Protein AF-A0A517YNE2-F1 (afdb_monomer)

Nearest PDB structures (foldseek):
  7dgu-assembly1_A  TM=7.350E-01  e=4.597E+00  Escherichia coli 'BL21-Gold(DE3)pLysS AG'
  6w2v-assembly2_B  TM=3.239E-01  e=9.258E+00  synthetic construct

Foldseek 3Di:
DDDDDDDDDDDDDDDDDDDDDDDDDDDDDDDDDDDDDDDDDDDPPPPPPPPDPPPLVQLVLLQVLCCLQQVAGDDPCSVVSSVCVVVVNDPLLSSLPNLQDPSSCVVQVVDLLSSLQSLLCSQQVARDDPVSSVVLSVVCVVVVNRSSVSSSVSNVVNVVVQDPDLLSVLLSLLVSLLSLLVVLLVLLCVQQPQFPLSVQLNVLSVQLNVLSVVLNVLSPDPDHDLVVNVVSLVSNVVSLVSNVVSCVVVDDRRVVSVSSSVVSVVSSVVSVVSSPPPPPDPPPDDDPDDDPDDPPVCLVVLLVVLLVLLVLLLVLLVNLLSVLVPDPDCDLLSVVLSRLSRNLSVLSVVLNVCSVVVHALVVNLVSLVVSLVSLVVSVVSCVVVVHDPSNVVSSVSNNVSSVVSLCSSCVSNVPHSPDDPPDDDPPDDPPPPPPPPDQPVVLLSLLSQLLVLLVVQLVLLVVCVVPDVCSSVLNSLSSNLSNLSVVCSVCSVVVVNQVSPPVSLVVNVVSLVVSQVSVVCVCVVVVDDPGRDSVSSVVSSVVSNVVSVPPPVNDPPVPDPPCDPLNVLLVQLVVLLVQLVVLLVPLPVDPLSVQLVVLSVVLNVLSVVLVVVVVVPVDDLVVNLVSLVVNLVSLVSNLVSLVVQCVVCVVVVPPSSNVSSVSNVVSSVSNNVSSVVSNVVSVD

pLDDT: mean 80.91, std 18.38, range [28.0, 98.12]

Organism: NCBI:txid2528021

Secondary structure (DSSP, 8-state):
-----------------PPPP------------------PPPP-------------HHHHHHHHHHHHHHSS---THHHHHHHHHHTT--HHHHHHHHHTSHHHHHHTTT-HHHHHHHHHHHHHSSPPPHHHHHHHHHHHHHTTT-HHHHHHHHHHHHHHHSPSSHHHHHHHHHHHHHHHHHHHHHHHHHHHTTSHHHHHHHHHHHHHHHHHHHHHHHHTSTT--HHHHHHHHHHHHHHHHHHHHHHTSSTTS-HHHHHHHHHHHHHHHHHHHHHS-S------S-PPPPPTT---THHHHHHHHHHHHHHHHHHHHHHHHHHHHT-S---HHHHHHHHHHHHHHHHHHHHHHHHHTT--HHHHHHHHHHHHHHHHHHHHHHHHT---HHHHHHHHHHHHHHHHHHHHHHHHH---TT-------TT-------------HHHHHHHHHHHHHHHHHHHHHGGGTTT-TTHHHHHHHHHHHHHHHHHHHHHHHHT-HHHHHHHHHHHHHHHHHHHHHHHHHHHHHTT-SSPPPSHHHHHHHHHHHHHHHHSTT---TTS-SS--HHHHHHHHHHHHHHHHHHHTTT-TT-HHHHHHHHHHHHHHHHHHHHHHHTT-TTS-HHHHHHHHHHHHHHHHHHHHHHHHHHHHHHHTT-HHHHHHHHHHHHHHHHHHHHHHHHHHHTT-

Radius of gyration: 35.56 Å; Cα contacts (8 Å, |Δi|>4): 589; chains: 1; bounding box: 106×74×102 Å

Structure (mmCIF, N/CA/C/O backbone):
data_AF-A0A517YNE2-F1
#
_entry.id   AF-A0A517YNE2-F1
#
loop_
_atom_site.group_PDB
_atom_site.id
_atom_site.type_symbol
_atom_site.label_atom_id
_atom_site.label_alt_id
_atom_site.label_comp_id
_atom_site.label_asym_id
_atom_site.label_entity_id
_atom_site.label_seq_id
_atom_site.pdbx_PDB_ins_code
_atom_site.Cartn_x
_atom_site.Cartn_y
_atom_site.Cartn_z
_atom_site.occupancy
_atom_site.B_iso_or_equiv
_atom_site.auth_seq_id
_atom_site.auth_comp_id
_atom_site.auth_asym_id
_atom_site.auth_atom_id
_atom_site.pdbx_PDB_model_num
ATOM 1 N N . MET A 1 1 ? 57.222 -16.021 35.628 1.00 35.34 1 MET A N 1
ATOM 2 C CA . MET A 1 1 ? 58.269 -16.401 34.643 1.00 35.34 1 MET A CA 1
ATOM 3 C C . MET A 1 1 ? 57.894 -15.833 33.264 1.00 35.34 1 MET A C 1
ATOM 5 O O . MET A 1 1 ? 56.742 -15.468 33.110 1.00 35.34 1 MET A O 1
ATOM 9 N N . ARG A 1 2 ? 58.872 -15.715 32.341 1.00 34.34 2 ARG A N 1
ATOM 10 C CA . ARG A 1 2 ? 58.840 -15.553 30.848 1.00 34.34 2 ARG A CA 1
ATOM 11 C C . ARG A 1 2 ? 57.451 -15.396 30.155 1.00 34.34 2 ARG A C 1
ATOM 13 O O . ARG A 1 2 ? 56.579 -16.210 30.411 1.00 34.34 2 ARG A O 1
ATOM 20 N N . ARG A 1 3 ? 57.184 -14.332 29.358 1.00 37.38 3 ARG A N 1
ATOM 21 C CA . ARG A 1 3 ? 57.502 -14.104 27.898 1.00 37.38 3 ARG A CA 1
ATOM 22 C C . ARG A 1 3 ? 56.876 -15.178 26.972 1.00 37.38 3 ARG A C 1
ATOM 24 O O . ARG A 1 3 ? 56.985 -16.341 27.324 1.00 37.38 3 ARG A O 1
ATOM 31 N N . ILE A 1 4 ? 56.241 -14.915 25.813 1.00 40.50 4 ILE A N 1
ATOM 32 C CA . ILE A 1 4 ? 56.491 -14.025 24.628 1.00 40.50 4 ILE A CA 1
ATOM 33 C C . ILE A 1 4 ? 55.121 -13.495 24.081 1.00 40.50 4 ILE A C 1
ATOM 35 O O . ILE A 1 4 ? 54.130 -14.164 24.343 1.00 40.50 4 ILE A O 1
ATOM 39 N N . ALA A 1 5 ? 54.880 -12.366 23.374 1.00 40.25 5 ALA A N 1
ATOM 40 C CA . ALA A 1 5 ? 55.656 -11.267 22.736 1.00 40.25 5 ALA A CA 1
ATOM 41 C C . ALA A 1 5 ? 55.828 -11.244 21.174 1.00 40.25 5 ALA A C 1
ATOM 43 O O . ALA A 1 5 ? 56.939 -11.414 20.681 1.00 40.25 5 ALA A O 1
ATOM 44 N N . MET A 1 6 ? 54.761 -10.926 20.409 1.00 32.38 6 MET A N 1
ATOM 45 C CA . MET A 1 6 ? 54.747 -10.489 18.979 1.00 32.38 6 MET A CA 1
ATOM 46 C C . MET A 1 6 ? 53.503 -9.579 18.775 1.00 32.38 6 MET A C 1
ATOM 48 O O . MET A 1 6 ? 52.461 -9.934 19.315 1.00 32.38 6 MET A O 1
ATOM 52 N N . VAL A 1 7 ? 53.455 -8.382 18.165 1.00 31.98 7 VAL A N 1
ATOM 53 C CA . VAL A 1 7 ? 54.289 -7.576 17.233 1.00 31.98 7 VAL A CA 1
ATOM 54 C C . VAL A 1 7 ? 54.038 -7.811 15.733 1.00 31.98 7 VAL A C 1
ATOM 56 O O . VAL A 1 7 ? 54.670 -8.660 15.116 1.00 31.98 7 VAL A O 1
ATOM 59 N N . VAL A 1 8 ? 53.209 -6.936 15.146 1.00 28.00 8 VAL A N 1
ATOM 60 C CA . VAL A 1 8 ? 53.281 -6.471 13.746 1.00 28.00 8 VAL A CA 1
ATOM 61 C C . VAL A 1 8 ? 53.057 -4.955 13.764 1.00 28.00 8 VAL A C 1
ATOM 63 O O . VAL A 1 8 ? 52.159 -4.478 14.454 1.00 28.00 8 VAL A O 1
ATOM 66 N N . ALA A 1 9 ? 53.866 -4.199 13.022 1.00 30.25 9 ALA A N 1
ATOM 67 C CA . ALA A 1 9 ? 53.697 -2.762 12.815 1.00 30.25 9 ALA A CA 1
ATOM 68 C C . ALA A 1 9 ? 53.956 -2.436 11.339 1.00 30.25 9 ALA A C 1
ATOM 70 O O . ALA A 1 9 ? 54.858 -3.015 10.735 1.00 30.25 9 ALA A O 1
ATOM 71 N N . VAL A 1 10 ? 53.180 -1.513 10.767 1.00 30.88 10 VAL A N 1
ATOM 72 C CA . VAL A 1 10 ? 53.334 -1.059 9.377 1.00 30.88 10 VAL A CA 1
ATOM 73 C C . VAL A 1 10 ? 53.553 0.449 9.379 1.00 30.88 10 VAL A C 1
ATOM 75 O O . VAL A 1 10 ? 52.745 1.204 9.913 1.00 30.88 10 VAL A O 1
ATOM 78 N N . LEU A 1 11 ? 54.672 0.874 8.796 1.00 30.03 11 LEU A N 1
ATOM 79 C CA . LEU A 1 11 ? 55.017 2.276 8.582 1.00 30.03 11 LEU A CA 1
ATOM 80 C C . LEU A 1 11 ? 54.317 2.806 7.327 1.00 30.03 11 LEU A C 1
ATOM 82 O O . LEU A 1 11 ? 54.321 2.141 6.294 1.00 30.03 11 LEU A O 1
ATOM 86 N N . PHE A 1 12 ? 53.827 4.043 7.389 1.00 33.03 12 PHE A N 1
ATOM 87 C CA . PHE A 1 12 ? 53.581 4.867 6.206 1.00 33.03 12 PHE A CA 1
ATOM 88 C C . PHE A 1 12 ? 54.327 6.192 6.358 1.00 33.03 12 PHE A C 1
ATOM 90 O O . PHE A 1 12 ? 54.266 6.831 7.407 1.00 33.03 12 PHE A O 1
ATOM 97 N N . PHE A 1 13 ? 55.064 6.576 5.316 1.00 33.16 13 PHE A N 1
ATOM 98 C CA . PHE A 1 13 ? 55.985 7.711 5.328 1.00 33.16 13 PHE A CA 1
ATOM 99 C C . PHE A 1 13 ? 55.907 8.430 3.973 1.00 33.16 13 PHE A C 1
ATOM 101 O O . PHE A 1 13 ? 56.442 7.944 2.983 1.00 33.16 13 PHE A O 1
ATOM 108 N N . PHE A 1 14 ? 55.226 9.574 3.927 1.00 33.25 14 PHE A N 1
ATOM 109 C CA . PHE A 1 14 ? 55.247 10.543 2.821 1.00 33.25 14 PHE A CA 1
ATOM 110 C C . PHE A 1 14 ? 55.073 11.930 3.464 1.00 33.25 14 PHE A C 1
ATOM 112 O O . PHE A 1 14 ? 54.013 12.239 3.993 1.00 33.25 14 PHE A O 1
ATOM 119 N N . VAL A 1 15 ? 56.162 12.655 3.736 1.00 39.19 15 VAL A N 1
ATOM 120 C CA . VAL A 1 15 ? 56.865 13.550 2.791 1.00 39.19 15 VAL A CA 1
ATOM 121 C C . VAL A 1 15 ? 55.967 14.716 2.366 1.00 39.19 15 VAL A C 1
ATOM 123 O O . VAL A 1 15 ? 55.089 14.569 1.522 1.00 39.19 15 VAL A O 1
ATOM 126 N N . ALA A 1 16 ? 56.219 15.886 2.958 1.00 40.97 16 ALA A N 1
ATOM 127 C CA . ALA A 1 16 ? 55.577 17.144 2.590 1.00 40.97 16 ALA A CA 1
ATOM 128 C C . ALA A 1 16 ? 56.300 17.806 1.402 1.00 40.97 16 ALA A C 1
ATOM 130 O O . ALA A 1 16 ? 57.530 17.813 1.351 1.00 40.97 16 ALA A O 1
ATOM 131 N N . GLY A 1 17 ? 55.536 18.391 0.476 1.00 38.38 17 GLY A N 1
ATOM 132 C CA . GLY A 1 17 ? 56.042 19.185 -0.648 1.00 38.38 17 GLY A CA 1
ATOM 133 C C . GLY A 1 17 ? 55.703 20.669 -0.489 1.00 38.38 17 GLY A C 1
ATOM 134 O O . GLY A 1 17 ? 54.594 21.011 -0.083 1.00 38.38 17 GLY A O 1
ATOM 135 N N . ALA A 1 18 ? 56.658 21.549 -0.795 1.00 43.53 18 ALA A N 1
ATOM 136 C CA . ALA A 1 18 ? 56.496 23.002 -0.706 1.00 43.53 18 ALA A CA 1
ATOM 137 C C . ALA A 1 18 ? 55.755 23.592 -1.932 1.00 43.53 18 ALA A C 1
ATOM 139 O O . ALA A 1 18 ? 55.806 23.001 -3.014 1.00 43.53 18 ALA A O 1
ATOM 140 N N . PRO A 1 19 ? 55.091 24.759 -1.806 1.00 46.56 19 PRO A N 1
ATOM 141 C CA . PRO A 1 19 ? 54.409 25.406 -2.926 1.00 46.56 19 PRO A CA 1
ATOM 142 C C . PRO A 1 19 ? 55.398 25.994 -3.947 1.00 46.56 19 PRO A C 1
ATOM 144 O O . PRO A 1 19 ? 56.347 26.689 -3.586 1.00 46.56 19 PRO A O 1
ATOM 147 N N . LEU A 1 20 ? 55.135 25.759 -5.235 1.00 44.94 20 LEU A N 1
ATOM 148 C CA . LEU A 1 20 ? 55.876 26.360 -6.346 1.00 44.94 20 LEU A CA 1
ATOM 149 C C . LEU A 1 20 ? 55.349 27.765 -6.669 1.00 44.94 20 LEU A C 1
ATOM 151 O O . LEU A 1 20 ? 54.163 27.948 -6.937 1.00 44.94 20 LEU A O 1
ATOM 155 N N . VAL A 1 21 ? 56.254 28.743 -6.708 1.00 47.00 21 VAL A N 1
ATOM 156 C CA . VAL A 1 21 ? 55.994 30.092 -7.232 1.00 47.00 21 VAL A CA 1
ATOM 157 C C . VAL A 1 21 ? 56.344 30.118 -8.720 1.00 47.00 21 VAL A C 1
ATOM 159 O O . VAL A 1 21 ? 57.445 29.722 -9.096 1.00 47.00 21 VAL A O 1
ATOM 162 N N . VAL A 1 22 ? 55.435 30.618 -9.563 1.00 48.53 22 VAL A N 1
ATOM 163 C CA . VAL A 1 22 ? 55.665 30.805 -11.007 1.00 48.53 22 VAL A CA 1
ATOM 164 C C . VAL A 1 22 ? 55.610 32.303 -11.348 1.00 48.53 22 VAL A C 1
ATOM 166 O O . VAL A 1 22 ? 54.608 32.949 -11.036 1.00 48.53 22 VAL A O 1
ATOM 169 N N . PRO A 1 23 ? 56.658 32.884 -11.963 1.00 51.66 23 PRO A N 1
ATOM 170 C CA . PRO A 1 23 ? 56.709 34.309 -12.279 1.00 51.66 23 PRO A CA 1
ATOM 171 C C . PRO A 1 23 ? 56.292 34.638 -13.727 1.00 51.66 23 PRO A C 1
ATOM 173 O O . PRO A 1 23 ? 56.668 33.937 -14.656 1.00 51.66 23 PRO A O 1
ATOM 176 N N . HIS A 1 24 ? 55.652 35.804 -13.890 1.00 38.00 24 HIS A N 1
ATOM 177 C CA . HIS A 1 24 ? 55.599 36.642 -15.107 1.00 38.00 24 HIS A CA 1
ATOM 178 C C . HIS A 1 24 ? 54.927 36.095 -16.387 1.00 38.00 24 HIS A C 1
ATOM 180 O O . HIS A 1 24 ? 55.340 35.099 -16.971 1.00 38.00 24 HIS A O 1
ATOM 186 N N . SER A 1 25 ? 54.055 36.924 -16.975 1.00 40.56 25 SER A N 1
ATOM 187 C CA . SER A 1 25 ? 54.267 37.445 -18.340 1.00 40.56 25 SER A CA 1
ATOM 188 C C . SER A 1 25 ? 53.328 38.618 -18.652 1.00 40.56 25 SER A C 1
ATOM 190 O O . SER A 1 25 ? 52.314 38.807 -17.984 1.00 40.56 25 SER A O 1
ATOM 192 N N . GLN A 1 26 ? 53.717 39.455 -19.614 1.00 41.31 26 GLN A N 1
ATOM 193 C CA . GLN A 1 26 ? 53.077 40.741 -19.923 1.00 41.31 26 GLN A CA 1
ATOM 194 C C . GLN A 1 26 ? 51.946 40.609 -20.954 1.00 41.31 26 GLN A C 1
ATOM 196 O O . GLN A 1 26 ? 51.961 39.719 -21.802 1.00 41.31 26 GLN A O 1
ATOM 201 N N . ALA A 1 27 ? 51.000 41.551 -20.928 1.00 45.75 27 ALA A N 1
ATOM 202 C CA . ALA A 1 27 ? 50.032 41.722 -22.006 1.00 45.75 27 ALA A CA 1
ATOM 203 C C . ALA A 1 27 ? 50.657 42.494 -23.182 1.00 45.75 27 ALA A C 1
ATOM 205 O O . ALA A 1 27 ? 51.251 43.553 -22.984 1.00 45.75 27 ALA A O 1
ATOM 206 N N . LEU A 1 28 ? 50.451 42.005 -24.407 1.00 38.91 28 LEU A N 1
ATOM 207 C CA . LEU A 1 28 ? 50.673 42.759 -25.641 1.00 38.91 28 LEU A CA 1
ATOM 208 C C . LEU A 1 28 ? 49.422 42.651 -26.514 1.00 38.91 28 LEU A C 1
ATOM 210 O O . LEU A 1 28 ? 49.003 41.554 -26.878 1.00 38.91 28 LEU A O 1
ATOM 214 N N . ALA A 1 29 ? 48.828 43.794 -26.850 1.00 47.16 29 ALA A N 1
ATOM 215 C CA . ALA A 1 29 ? 47.735 43.853 -27.808 1.00 47.16 29 ALA A CA 1
ATOM 216 C C . ALA A 1 29 ? 48.294 43.748 -29.234 1.00 47.16 29 ALA A C 1
ATOM 218 O O . ALA A 1 29 ? 49.189 44.508 -29.603 1.00 47.16 29 ALA A O 1
ATOM 219 N N . GLN A 1 30 ? 47.740 42.848 -30.049 1.00 46.06 30 GLN A N 1
ATOM 220 C CA . GLN A 1 30 ? 47.966 42.844 -31.494 1.00 46.06 30 GLN A CA 1
ATOM 221 C C . GLN A 1 30 ? 46.693 43.273 -32.220 1.00 46.06 30 GLN A C 1
ATOM 223 O O . GLN A 1 30 ? 45.624 42.697 -32.032 1.00 46.06 30 GLN A O 1
ATOM 228 N N . VAL A 1 31 ? 46.829 44.299 -33.058 1.00 51.31 31 VAL A N 1
ATOM 229 C CA . VAL A 1 31 ? 45.791 44.731 -33.996 1.00 51.31 31 VAL A CA 1
ATOM 230 C C . VAL A 1 31 ? 45.858 43.826 -35.222 1.00 51.31 31 VAL A C 1
ATOM 232 O O . VAL A 1 31 ? 46.915 43.708 -35.840 1.00 51.31 31 VAL A O 1
ATOM 235 N N . VAL A 1 32 ? 44.731 43.222 -35.596 1.00 43.72 32 VAL A N 1
ATOM 236 C CA . VAL A 1 32 ? 44.591 42.441 -36.833 1.00 43.72 32 VAL A CA 1
ATOM 237 C C . VAL A 1 32 ? 43.606 43.174 -37.753 1.00 43.72 32 VAL A C 1
ATOM 239 O O . VAL A 1 32 ? 42.504 43.495 -37.304 1.00 43.72 32 VAL A O 1
ATOM 242 N N . PRO A 1 33 ? 43.972 43.489 -39.010 1.00 53.38 33 PRO A N 1
ATOM 243 C CA . PRO A 1 33 ? 43.089 44.197 -39.932 1.00 53.38 33 PRO A CA 1
ATOM 244 C C . PRO A 1 33 ? 41.973 43.288 -40.463 1.00 53.38 33 PRO A C 1
ATOM 246 O O . PRO A 1 33 ? 42.149 42.078 -40.609 1.00 53.38 33 PRO A O 1
ATOM 249 N N . ALA A 1 34 ? 40.831 43.885 -40.807 1.00 48.50 34 ALA A N 1
ATOM 250 C CA . ALA A 1 34 ? 39.725 43.166 -41.428 1.00 48.50 34 ALA A CA 1
ATOM 251 C C . ALA A 1 34 ? 40.104 42.672 -42.837 1.00 48.50 34 ALA A C 1
ATOM 253 O O . ALA A 1 34 ? 40.525 43.461 -43.683 1.00 48.50 34 ALA A O 1
ATOM 254 N N . PHE A 1 35 ? 39.901 41.379 -43.097 1.00 43.62 35 PHE A N 1
ATOM 255 C CA . PHE A 1 35 ? 40.002 40.781 -44.429 1.00 43.62 35 PHE A CA 1
ATOM 256 C C . PHE A 1 35 ? 38.613 40.392 -44.944 1.00 43.62 35 PHE A C 1
ATOM 258 O O . PHE A 1 35 ? 37.780 39.888 -44.190 1.00 43.62 35 PHE A O 1
ATOM 265 N N . ASN A 1 36 ? 38.361 40.641 -46.231 1.00 44.88 36 ASN A N 1
ATOM 266 C CA . ASN A 1 36 ? 37.061 40.387 -46.852 1.00 44.88 36 ASN A CA 1
ATOM 267 C C . ASN A 1 36 ? 36.748 38.888 -46.950 1.00 44.88 36 ASN A C 1
ATOM 269 O O . ASN A 1 36 ? 37.615 38.074 -47.264 1.00 44.88 36 ASN A O 1
ATOM 273 N N . ALA A 1 37 ? 35.480 38.539 -46.736 1.00 41.72 37 ALA A N 1
ATOM 274 C CA . ALA A 1 37 ? 35.010 37.166 -46.838 1.00 41.72 37 ALA A CA 1
ATOM 275 C C . ALA A 1 37 ? 34.877 36.714 -48.302 1.00 41.72 37 ALA A C 1
ATOM 277 O O . ALA A 1 37 ? 34.204 37.357 -49.107 1.00 41.72 37 ALA A O 1
ATOM 278 N N . GLN A 1 38 ? 35.441 35.547 -48.614 1.00 52.72 38 GLN A N 1
ATOM 279 C CA . GLN A 1 38 ? 35.074 34.741 -49.779 1.00 52.72 38 GLN A CA 1
ATOM 280 C C . GLN A 1 38 ? 34.504 33.407 -49.269 1.00 52.72 38 GLN A C 1
ATOM 282 O O . GLN A 1 38 ? 35.110 32.801 -48.382 1.00 52.72 38 GLN A O 1
ATOM 287 N N . PRO A 1 39 ? 33.353 32.931 -49.781 1.00 52.28 39 PRO A N 1
ATOM 288 C CA . PRO A 1 39 ? 32.740 31.694 -49.310 1.00 52.28 39 PRO A CA 1
ATOM 289 C C . PRO A 1 39 ? 33.492 30.475 -49.860 1.00 52.28 39 PRO A C 1
ATOM 291 O O . PRO A 1 39 ? 33.166 29.948 -50.923 1.00 52.28 39 PRO A O 1
ATOM 294 N N . LEU A 1 40 ? 34.506 30.012 -49.126 1.00 42.66 40 LEU A N 1
ATOM 295 C CA . LEU A 1 40 ? 35.099 28.697 -49.363 1.00 42.66 40 LEU A CA 1
ATOM 296 C C . LEU A 1 40 ? 34.078 27.606 -49.016 1.00 42.66 40 LEU A C 1
ATOM 298 O O . LEU A 1 40 ? 33.408 27.673 -47.983 1.00 42.66 40 LEU A O 1
ATOM 302 N N . ALA A 1 41 ? 33.964 26.597 -49.882 1.00 53.28 41 ALA A N 1
ATOM 303 C CA . ALA A 1 41 ? 33.077 25.462 -49.658 1.00 53.28 41 ALA A CA 1
ATOM 304 C C . ALA A 1 41 ? 33.466 24.735 -48.361 1.00 53.28 41 ALA A C 1
ATOM 306 O O . ALA A 1 41 ? 34.629 24.380 -48.166 1.00 53.28 41 ALA A O 1
ATOM 307 N N . GLN A 1 42 ? 32.493 24.519 -47.472 1.00 48.22 42 GLN A N 1
ATOM 308 C CA . GLN A 1 42 ? 32.746 23.848 -46.200 1.00 48.22 42 GLN A CA 1
ATOM 309 C C . GLN A 1 42 ? 33.142 22.384 -46.456 1.00 48.22 42 GLN A C 1
ATOM 311 O O . GLN A 1 42 ? 32.384 21.668 -47.116 1.00 48.22 42 GLN A O 1
ATOM 316 N N . PRO A 1 43 ? 34.288 21.903 -45.938 1.00 49.56 43 PRO A N 1
ATOM 317 C CA . PRO A 1 43 ? 34.585 20.480 -45.970 1.00 49.56 43 PRO A CA 1
ATOM 318 C C . PRO A 1 43 ? 33.551 19.742 -45.115 1.00 49.56 43 PRO A C 1
ATOM 320 O O . PRO A 1 43 ? 33.244 20.152 -43.993 1.00 49.56 43 PRO A O 1
ATOM 323 N N . VAL A 1 44 ? 33.008 18.644 -45.642 1.00 45.38 44 VAL A N 1
ATOM 324 C CA . VAL A 1 44 ? 32.039 17.814 -44.917 1.00 45.38 44 VAL A CA 1
ATOM 325 C C . VAL A 1 44 ? 32.776 17.062 -43.811 1.00 45.38 44 VAL A C 1
ATOM 327 O O . VAL A 1 44 ? 33.282 15.958 -44.013 1.00 45.38 44 VAL A O 1
ATOM 330 N N . TYR A 1 45 ? 32.846 17.672 -42.628 1.00 45.56 45 TYR A N 1
ATOM 331 C CA . TYR A 1 45 ? 33.298 17.007 -41.414 1.00 45.56 45 TYR A CA 1
ATOM 332 C C . TYR A 1 45 ? 32.313 15.889 -41.070 1.00 45.56 45 TYR A C 1
ATOM 334 O O . TYR A 1 45 ? 31.271 16.126 -40.455 1.00 45.56 45 TYR A O 1
ATOM 342 N N . ALA A 1 46 ? 32.644 14.662 -41.475 1.00 42.72 46 ALA A N 1
ATOM 343 C CA . ALA A 1 46 ? 31.957 13.466 -41.015 1.00 42.72 46 ALA A CA 1
ATOM 344 C C . ALA A 1 46 ? 32.051 13.425 -39.484 1.00 42.72 46 ALA A C 1
ATOM 346 O O . ALA A 1 46 ? 33.124 13.185 -38.927 1.00 42.72 46 ALA A O 1
ATOM 347 N N . GLN A 1 47 ? 30.942 13.727 -38.803 1.00 45.50 47 GLN A N 1
ATOM 348 C CA . GLN A 1 47 ? 30.919 13.718 -37.345 1.00 45.50 47 GLN A CA 1
ATOM 349 C C . GLN A 1 47 ? 31.250 12.299 -36.868 1.00 45.50 47 GLN A C 1
ATOM 351 O O . GLN A 1 47 ? 30.630 11.348 -37.357 1.00 45.50 47 GLN A O 1
ATOM 356 N N . PRO A 1 48 ? 32.211 12.123 -35.941 1.00 48.72 48 PRO A N 1
ATOM 357 C CA . PRO A 1 48 ? 32.487 10.809 -35.390 1.00 48.72 48 PRO A CA 1
ATOM 358 C C . PRO A 1 48 ? 31.203 10.300 -34.742 1.00 48.72 48 PRO A C 1
ATOM 360 O O . PRO A 1 48 ? 30.620 10.978 -33.892 1.00 48.72 48 PRO A O 1
ATOM 363 N N . ILE A 1 49 ? 30.747 9.121 -35.167 1.00 42.31 49 ILE A N 1
ATOM 364 C CA . ILE A 1 49 ? 29.561 8.484 -34.600 1.00 42.31 49 ILE A CA 1
ATOM 365 C C . ILE A 1 49 ? 29.904 8.147 -33.151 1.00 42.31 49 ILE A C 1
ATOM 367 O O . ILE A 1 49 ? 30.559 7.143 -32.877 1.00 42.31 49 ILE A O 1
ATOM 371 N N . LEU A 1 50 ? 29.497 9.023 -32.229 1.00 44.38 50 LEU A N 1
ATOM 372 C CA . LEU A 1 50 ? 29.635 8.798 -30.799 1.00 44.38 50 LEU A CA 1
ATOM 373 C C . LEU A 1 50 ? 28.852 7.530 -30.473 1.00 44.38 50 LEU A C 1
ATOM 375 O O . LEU A 1 50 ? 27.618 7.530 -30.501 1.00 44.38 50 LEU A O 1
ATOM 379 N N . ALA A 1 51 ? 29.585 6.444 -30.229 1.00 43.66 51 ALA A N 1
ATOM 380 C CA . ALA A 1 51 ? 29.004 5.161 -29.887 1.00 43.66 51 ALA A CA 1
ATOM 381 C C . ALA A 1 51 ? 28.057 5.370 -28.704 1.00 43.66 51 ALA A C 1
ATOM 383 O O . ALA A 1 51 ? 28.464 5.886 -27.659 1.00 43.66 51 ALA A O 1
ATOM 384 N N . GLN A 1 52 ? 26.784 5.011 -28.889 1.00 43.38 52 GLN A N 1
ATOM 385 C CA . GLN A 1 52 ? 25.810 5.077 -27.806 1.00 43.38 52 GLN A CA 1
ATOM 386 C C . GLN A 1 52 ? 26.375 4.278 -26.625 1.00 43.38 52 GLN A C 1
ATOM 388 O O . GLN A 1 52 ? 26.883 3.177 -26.860 1.00 43.38 52 GLN A O 1
ATOM 393 N N . PRO A 1 53 ? 26.323 4.799 -25.383 1.00 48.44 53 PRO A N 1
ATOM 394 C CA . PRO A 1 53 ? 26.856 4.083 -24.234 1.00 48.44 53 PRO A CA 1
ATOM 395 C C . PRO A 1 53 ? 26.138 2.738 -24.147 1.00 48.44 53 PRO A C 1
ATOM 397 O O . PRO A 1 53 ? 24.933 2.691 -23.889 1.00 48.44 53 PRO A O 1
ATOM 400 N N . GLN A 1 54 ? 26.863 1.655 -24.444 1.00 49.22 54 GLN A N 1
ATOM 401 C CA . GLN A 1 54 ? 26.278 0.322 -24.505 1.00 49.22 54 GLN A CA 1
ATOM 402 C C . GLN A 1 54 ? 25.655 0.027 -23.143 1.00 49.22 54 GLN A C 1
ATOM 404 O O . GLN A 1 54 ? 26.354 0.025 -22.127 1.00 49.22 54 GLN A O 1
ATOM 409 N N . ARG A 1 55 ? 24.331 -0.183 -23.117 1.00 59.66 55 ARG A N 1
ATOM 410 C CA . ARG A 1 55 ? 23.630 -0.597 -21.900 1.00 59.66 55 ARG A CA 1
ATOM 411 C C . ARG A 1 55 ? 24.204 -1.948 -21.498 1.00 59.66 55 ARG A C 1
ATOM 413 O O . ARG A 1 55 ? 23.921 -2.957 -22.135 1.00 59.66 55 ARG A O 1
ATOM 420 N N . ASN A 1 56 ? 25.056 -1.923 -20.484 1.00 84.69 56 ASN A N 1
ATOM 421 C CA . ASN A 1 56 ? 25.736 -3.090 -19.962 1.00 84.69 56 ASN A CA 1
ATOM 422 C C . ASN A 1 56 ? 24.679 -4.017 -19.347 1.00 84.69 56 ASN A C 1
ATOM 424 O O . ASN A 1 56 ? 24.136 -3.697 -18.288 1.00 84.69 56 ASN A O 1
ATOM 428 N N . ALA A 1 57 ? 24.326 -5.098 -20.042 1.00 77.88 57 ALA A N 1
ATOM 429 C CA . ALA A 1 57 ? 23.164 -5.923 -19.707 1.00 77.88 57 ALA A CA 1
ATOM 430 C C . ALA A 1 57 ? 23.304 -6.530 -18.304 1.00 77.88 57 ALA A C 1
ATOM 432 O O . ALA A 1 57 ? 22.363 -6.516 -17.516 1.00 77.88 57 ALA A O 1
ATOM 433 N N . GLU A 1 58 ? 24.525 -6.936 -17.967 1.00 86.69 58 GLU A N 1
ATOM 434 C CA . GLU A 1 58 ? 24.965 -7.419 -16.663 1.00 86.69 58 GLU A CA 1
ATOM 435 C C . GLU A 1 58 ? 24.724 -6.382 -15.552 1.00 86.69 58 GLU A C 1
ATOM 437 O O . GLU A 1 58 ? 24.319 -6.738 -14.448 1.00 86.69 58 GLU A O 1
ATOM 442 N N . ALA A 1 59 ? 24.906 -5.084 -15.832 1.00 89.44 59 ALA A N 1
ATOM 443 C CA . ALA A 1 59 ? 24.634 -4.032 -14.851 1.00 89.44 59 ALA A CA 1
ATOM 444 C C . ALA A 1 59 ? 23.131 -3.843 -14.616 1.00 89.44 59 ALA A C 1
ATOM 446 O O . ALA A 1 59 ? 22.711 -3.719 -13.469 1.00 89.44 59 ALA A O 1
ATOM 447 N N . GLU A 1 60 ? 22.311 -3.836 -15.672 1.00 80.38 60 GLU A N 1
ATOM 448 C CA . GLU A 1 60 ? 20.853 -3.730 -15.508 1.00 80.38 60 GLU A CA 1
ATOM 449 C C . GLU A 1 60 ? 20.269 -4.974 -14.818 1.00 80.38 60 GLU A C 1
ATOM 451 O O . GLU A 1 60 ? 19.367 -4.848 -13.989 1.00 80.38 60 GLU A O 1
ATOM 456 N N . GLN A 1 61 ? 20.835 -6.156 -15.088 1.00 86.31 61 GLN A N 1
ATOM 457 C CA . GLN A 1 61 ? 20.490 -7.415 -14.428 1.00 86.31 61 GLN A CA 1
ATOM 458 C C . GLN A 1 61 ? 20.808 -7.377 -12.923 1.00 86.31 61 GLN A C 1
ATOM 460 O O . GLN A 1 61 ? 19.935 -7.673 -12.106 1.00 86.31 61 GLN A O 1
ATOM 465 N N . VAL A 1 62 ? 22.014 -6.934 -12.540 1.00 91.31 62 VAL A N 1
ATOM 466 C CA . VAL A 1 62 ? 22.399 -6.767 -11.126 1.00 91.31 62 VAL A CA 1
ATOM 467 C C . VAL A 1 62 ? 21.525 -5.724 -10.425 1.00 91.31 62 VAL A C 1
ATOM 469 O O . VAL A 1 62 ? 21.068 -5.972 -9.310 1.00 91.31 62 VAL A O 1
ATOM 472 N N . ARG A 1 63 ? 21.219 -4.589 -11.070 1.00 87.50 63 ARG A N 1
ATOM 473 C CA . ARG A 1 63 ? 20.264 -3.605 -10.523 1.00 87.50 63 ARG A CA 1
ATOM 474 C C . ARG A 1 63 ? 18.871 -4.200 -10.318 1.00 87.50 63 ARG A C 1
ATOM 476 O O . ARG A 1 63 ? 18.227 -3.882 -9.325 1.00 87.50 63 ARG A O 1
ATOM 483 N N . GLY A 1 64 ? 18.422 -5.076 -11.221 1.00 78.44 64 GLY A N 1
ATOM 484 C CA . GLY A 1 64 ? 17.195 -5.860 -11.064 1.00 78.44 64 GLY A CA 1
ATOM 485 C C . GLY A 1 64 ? 17.176 -6.620 -9.739 1.00 78.44 64 GLY A C 1
ATOM 486 O O . GLY A 1 64 ? 16.324 -6.348 -8.898 1.00 78.44 64 GLY A O 1
ATOM 487 N N . TRP A 1 65 ? 18.175 -7.477 -9.507 1.00 91.88 65 TRP A N 1
ATOM 488 C CA . TRP A 1 65 ? 18.301 -8.251 -8.265 1.00 91.88 65 TRP A CA 1
ATOM 489 C C . TRP A 1 65 ? 18.388 -7.377 -7.009 1.00 91.88 65 TRP A C 1
ATOM 491 O O . TRP A 1 65 ? 17.762 -7.689 -6.000 1.00 91.88 65 TRP A O 1
ATOM 501 N N . TYR A 1 66 ? 19.120 -6.263 -7.055 1.00 92.94 66 TYR A N 1
ATOM 502 C CA . TYR A 1 66 ? 19.208 -5.339 -5.920 1.00 92.94 66 TYR A CA 1
ATOM 503 C C . TYR A 1 66 ? 17.858 -4.682 -5.590 1.00 92.94 66 TYR A C 1
ATOM 505 O O . TYR A 1 66 ? 17.478 -4.629 -4.418 1.00 92.94 66 TYR A O 1
ATOM 513 N N . ARG A 1 67 ? 17.084 -4.266 -6.602 1.00 82.69 67 ARG A N 1
ATOM 514 C CA . ARG A 1 67 ? 15.725 -3.741 -6.396 1.00 82.69 67 ARG A CA 1
ATOM 515 C C . ARG A 1 67 ? 14.766 -4.815 -5.881 1.00 82.69 67 ARG A C 1
ATOM 517 O O . ARG A 1 67 ? 14.042 -4.554 -4.926 1.00 82.69 67 ARG A O 1
ATOM 524 N N . ASP A 1 68 ? 14.776 -6.005 -6.484 1.00 79.56 68 ASP A N 1
ATOM 525 C CA . ASP A 1 68 ? 13.853 -7.100 -6.152 1.00 79.56 68 ASP A CA 1
ATOM 526 C C . ASP A 1 68 ? 14.122 -7.730 -4.775 1.00 79.56 68 ASP A C 1
ATOM 528 O O . ASP A 1 68 ? 13.181 -8.176 -4.118 1.00 79.56 68 ASP A O 1
ATOM 532 N N . TYR A 1 69 ? 15.385 -7.787 -4.334 1.00 90.50 69 TYR A N 1
ATOM 533 C CA . TYR A 1 69 ? 15.781 -8.477 -3.099 1.00 90.50 69 TYR A CA 1
ATOM 534 C C . TYR A 1 69 ? 16.071 -7.526 -1.930 1.00 90.50 69 TYR A C 1
ATOM 536 O O . TYR A 1 69 ? 15.739 -7.847 -0.791 1.00 90.50 69 TYR A O 1
ATOM 544 N N . LEU A 1 70 ? 16.675 -6.359 -2.187 1.00 89.44 70 LEU A N 1
ATOM 545 C CA . LEU A 1 70 ? 17.095 -5.396 -1.155 1.00 89.44 70 LEU A CA 1
ATOM 546 C C . LEU A 1 70 ? 16.298 -4.079 -1.179 1.00 89.44 70 LEU A C 1
ATOM 548 O O . LEU A 1 70 ? 16.509 -3.230 -0.317 1.00 89.44 70 LEU A O 1
ATOM 552 N N . GLY A 1 71 ? 15.394 -3.880 -2.145 1.00 82.25 71 GLY A N 1
ATOM 553 C CA . GLY A 1 71 ? 14.564 -2.672 -2.239 1.00 82.25 71 GLY A CA 1
ATOM 554 C C . GLY A 1 71 ? 15.327 -1.389 -2.598 1.00 82.25 71 GLY A C 1
ATOM 555 O O . GLY A 1 71 ? 14.764 -0.299 -2.498 1.00 82.25 71 GLY A O 1
ATOM 556 N N . ARG A 1 72 ? 16.595 -1.496 -3.020 1.00 88.31 72 ARG A N 1
ATOM 557 C CA . ARG A 1 72 ? 17.480 -0.363 -3.344 1.00 88.31 72 ARG A CA 1
ATOM 558 C C . ARG A 1 72 ? 18.241 -0.584 -4.649 1.00 88.31 72 ARG A C 1
ATOM 560 O O . ARG A 1 72 ? 18.308 -1.696 -5.155 1.00 88.31 72 ARG A O 1
ATOM 567 N N . GLU A 1 73 ? 18.871 0.465 -5.165 1.00 87.25 73 GLU A N 1
ATOM 568 C CA . GLU A 1 73 ? 19.908 0.323 -6.195 1.00 87.25 73 GLU A CA 1
ATOM 569 C C . GLU A 1 73 ? 21.241 -0.150 -5.568 1.00 87.25 73 GLU A C 1
ATOM 571 O O . GLU A 1 73 ? 21.517 0.164 -4.401 1.00 87.25 73 GLU A O 1
ATOM 576 N N . PRO A 1 74 ? 22.089 -0.882 -6.314 1.00 89.88 74 PRO A N 1
ATOM 577 C CA . PRO A 1 74 ? 23.461 -1.175 -5.916 1.00 89.88 74 PRO A CA 1
ATOM 578 C C . PRO A 1 74 ? 24.317 0.098 -5.971 1.00 89.88 74 PRO A C 1
ATOM 580 O O . PRO A 1 74 ? 24.196 0.903 -6.895 1.00 89.88 74 PRO A O 1
ATOM 583 N N . GLY A 1 75 ? 25.192 0.272 -4.982 1.00 92.56 75 GLY A N 1
ATOM 584 C CA . GLY A 1 75 ? 26.149 1.373 -4.913 1.00 92.56 75 GLY A CA 1
ATOM 585 C C . GLY A 1 75 ? 27.459 1.054 -5.657 1.00 92.56 75 GLY A C 1
ATOM 586 O O . GLY A 1 75 ? 27.415 0.534 -6.777 1.00 92.56 75 GLY A O 1
ATOM 587 N N . PRO A 1 76 ? 28.644 1.356 -5.082 1.00 92.00 76 PRO A N 1
ATOM 588 C CA . PRO A 1 76 ? 29.931 1.075 -5.730 1.00 92.00 76 PRO A CA 1
ATOM 589 C C . PRO A 1 76 ? 30.157 -0.421 -6.021 1.00 92.00 76 PRO A C 1
ATOM 591 O O . PRO A 1 76 ? 30.945 -0.760 -6.902 1.00 92.00 76 PRO A O 1
ATOM 594 N N . GLU A 1 77 ? 29.444 -1.317 -5.334 1.00 92.62 77 GLU A N 1
ATOM 595 C CA . GLU A 1 77 ? 29.477 -2.760 -5.567 1.00 92.62 77 GLU A CA 1
ATOM 596 C C . GLU A 1 77 ? 28.963 -3.181 -6.957 1.00 92.62 77 GLU A C 1
ATOM 598 O O . GLU A 1 77 ? 29.335 -4.251 -7.435 1.00 92.62 77 GLU A O 1
ATOM 603 N N . LEU A 1 78 ? 28.184 -2.340 -7.657 1.00 94.19 78 LEU A N 1
ATOM 604 C CA . LEU A 1 78 ? 27.700 -2.636 -9.014 1.00 94.19 78 LEU A CA 1
ATOM 605 C C . LEU A 1 78 ? 28.844 -2.941 -9.994 1.00 94.19 78 LEU A C 1
ATOM 607 O O . LEU A 1 78 ? 28.740 -3.874 -10.789 1.00 94.19 78 LEU A O 1
ATOM 611 N N . THR A 1 79 ? 29.934 -2.170 -9.937 1.00 91.38 79 THR A N 1
ATOM 612 C CA . THR A 1 79 ? 31.094 -2.365 -10.819 1.00 91.38 79 THR A CA 1
ATOM 613 C C . THR A 1 79 ? 31.768 -3.707 -10.540 1.00 91.38 79 THR A C 1
ATOM 615 O O . THR A 1 79 ? 32.056 -4.447 -11.476 1.00 91.38 79 THR A O 1
ATOM 618 N N . ALA A 1 80 ? 31.921 -4.071 -9.263 1.00 89.94 80 ALA A N 1
ATOM 619 C CA . ALA A 1 80 ? 32.493 -5.354 -8.866 1.00 89.94 80 ALA A CA 1
ATOM 620 C C . ALA A 1 80 ? 31.624 -6.539 -9.322 1.00 89.94 80 ALA A C 1
ATOM 622 O O . ALA A 1 80 ? 32.156 -7.518 -9.838 1.00 89.94 80 ALA A O 1
ATOM 623 N N . TRP A 1 81 ? 30.291 -6.451 -9.219 1.00 95.75 81 TRP A N 1
ATOM 624 C CA . TRP A 1 81 ? 29.399 -7.501 -9.732 1.00 95.75 81 TRP A CA 1
ATOM 625 C C . TRP A 1 81 ? 29.472 -7.653 -11.254 1.00 95.75 81 TRP A C 1
ATOM 627 O O . TRP A 1 81 ? 29.487 -8.775 -11.757 1.00 95.75 81 TRP A O 1
ATOM 637 N N . VAL A 1 82 ? 29.569 -6.543 -11.991 1.00 94.50 82 VAL A N 1
ATOM 638 C CA . VAL A 1 82 ? 29.784 -6.550 -13.447 1.00 94.50 82 VAL A CA 1
ATOM 639 C C . VAL A 1 82 ? 31.116 -7.208 -13.812 1.00 94.50 82 VAL A C 1
ATOM 641 O O . VAL A 1 82 ? 31.165 -8.020 -14.735 1.00 94.50 82 VAL A O 1
ATOM 644 N N . GLU A 1 83 ? 32.193 -6.879 -13.102 1.00 91.50 83 GLU A N 1
ATOM 645 C CA . GLU A 1 83 ? 33.520 -7.458 -13.330 1.00 91.50 83 GLU A CA 1
ATOM 646 C C . GLU A 1 83 ? 33.562 -8.951 -12.979 1.00 91.50 83 GLU A C 1
ATOM 648 O O . GLU A 1 83 ? 34.138 -9.732 -13.732 1.00 91.50 83 GLU A O 1
ATOM 653 N N . LEU A 1 84 ? 32.876 -9.377 -11.913 1.00 90.00 84 LEU A N 1
ATOM 654 C CA . LEU A 1 84 ? 32.739 -10.787 -11.536 1.00 90.00 84 LEU A CA 1
ATOM 655 C C . LEU A 1 84 ? 31.938 -11.597 -12.567 1.00 90.00 84 LEU A C 1
ATOM 657 O O . LEU A 1 84 ? 32.383 -12.676 -12.958 1.00 90.00 84 LEU A O 1
ATOM 661 N N . LEU A 1 85 ? 30.803 -11.078 -13.055 1.00 92.00 85 LEU A N 1
ATOM 662 C CA . LEU A 1 85 ? 30.015 -11.719 -14.120 1.00 92.00 85 LEU A CA 1
ATOM 663 C C . LEU A 1 85 ? 30.840 -11.871 -15.408 1.00 92.00 85 LEU A C 1
ATOM 665 O O . LEU A 1 85 ? 30.883 -12.951 -15.997 1.00 92.00 85 LEU A O 1
ATOM 669 N N . ARG A 1 86 ? 31.570 -10.822 -15.807 1.00 91.75 86 ARG A N 1
ATOM 670 C CA . ARG A 1 86 ? 32.493 -10.855 -16.959 1.00 91.75 86 ARG A CA 1
ATOM 671 C C . ARG A 1 86 ? 33.705 -11.765 -16.735 1.00 91.75 86 ARG A C 1
ATOM 673 O O . ARG A 1 86 ? 34.228 -12.323 -17.694 1.00 91.75 86 ARG A O 1
ATOM 680 N N . GLY A 1 87 ? 34.121 -11.945 -15.483 1.00 92.00 87 GLY A N 1
ATOM 681 C CA . GLY A 1 87 ? 35.123 -12.921 -15.049 1.00 92.00 87 GLY A CA 1
ATOM 682 C C . GLY A 1 87 ? 34.618 -14.369 -14.983 1.00 92.00 87 GLY A C 1
ATOM 683 O O . GLY A 1 87 ? 35.390 -15.255 -14.627 1.00 92.00 87 GLY A O 1
ATOM 684 N N . GLY A 1 88 ? 33.349 -14.629 -15.320 1.00 90.94 88 GLY A N 1
ATOM 685 C CA . GLY A 1 88 ? 32.765 -15.972 -15.363 1.00 90.94 88 GLY A CA 1
ATOM 686 C C . GLY A 1 88 ? 32.109 -16.447 -14.061 1.00 90.94 88 GLY A C 1
ATOM 687 O O . GLY A 1 88 ? 31.740 -17.619 -13.973 1.00 90.94 88 GLY A O 1
ATOM 688 N N . MET A 1 89 ? 31.924 -15.578 -13.059 1.00 92.38 89 MET A N 1
ATOM 689 C CA . MET A 1 89 ? 31.067 -15.889 -11.907 1.00 92.38 89 MET A CA 1
ATOM 690 C C . MET A 1 89 ? 29.625 -16.086 -12.388 1.00 92.38 89 MET A C 1
ATOM 692 O O . MET A 1 89 ? 29.124 -15.290 -13.184 1.00 92.38 89 MET A O 1
ATOM 696 N N . SER A 1 90 ? 28.933 -17.134 -11.928 1.00 94.62 90 SER A N 1
ATOM 697 C CA . SER A 1 90 ? 27.593 -17.403 -12.454 1.00 94.62 90 SER A CA 1
ATOM 698 C C . SER A 1 90 ? 26.558 -16.387 -11.936 1.00 94.62 90 SER A C 1
ATOM 700 O O . SER A 1 90 ? 26.630 -15.962 -10.777 1.00 94.62 90 SER A O 1
ATOM 702 N N . PRO A 1 91 ? 25.523 -16.055 -12.733 1.00 92.00 91 PRO A N 1
ATOM 703 C CA . PRO A 1 91 ? 24.367 -15.284 -12.271 1.00 92.00 91 PRO A CA 1
ATOM 704 C C . PRO A 1 91 ? 23.685 -15.859 -11.020 1.00 92.00 91 PRO A C 1
ATOM 706 O O . PRO A 1 91 ? 23.066 -15.116 -10.262 1.00 92.00 91 PRO A O 1
ATOM 709 N N . VAL A 1 92 ? 23.785 -17.173 -10.786 1.00 93.62 92 VAL A N 1
ATOM 710 C CA . VAL A 1 92 ? 23.255 -17.835 -9.583 1.00 93.62 92 VAL A CA 1
ATOM 711 C C . VAL A 1 92 ? 24.112 -17.513 -8.360 1.00 93.62 92 VAL A C 1
ATOM 713 O O . VAL A 1 92 ? 23.565 -17.189 -7.310 1.00 93.62 92 VAL A O 1
ATOM 716 N N . ASP A 1 93 ? 25.440 -17.536 -8.489 1.00 94.06 93 ASP A N 1
ATOM 717 C CA . ASP A 1 93 ? 26.350 -17.218 -7.384 1.00 94.06 93 ASP A CA 1
ATOM 718 C C . ASP A 1 93 ? 26.253 -15.736 -6.979 1.00 94.06 93 ASP A C 1
ATOM 720 O O . ASP A 1 93 ? 26.283 -15.416 -5.790 1.00 94.06 93 ASP A O 1
ATOM 724 N N . VAL A 1 94 ? 26.075 -14.819 -7.939 1.00 95.19 94 VAL A N 1
ATOM 725 C CA . VAL A 1 94 ? 25.870 -13.389 -7.635 1.00 95.19 94 VAL A CA 1
ATOM 726 C C . VAL A 1 94 ? 24.560 -13.176 -6.870 1.00 95.19 94 VAL A C 1
ATOM 728 O O . VAL A 1 94 ? 24.571 -12.562 -5.803 1.00 95.19 94 VAL A O 1
ATOM 731 N N . GLN A 1 95 ? 23.445 -13.753 -7.332 1.00 96.06 95 GLN A N 1
ATOM 732 C CA . GLN A 1 95 ? 22.167 -13.697 -6.608 1.00 96.06 95 GLN A CA 1
ATOM 733 C C . GLN A 1 95 ? 22.259 -14.326 -5.213 1.00 96.06 95 GLN A C 1
ATOM 735 O O . GLN A 1 95 ? 21.772 -13.736 -4.249 1.00 96.06 95 GLN A O 1
ATOM 740 N N . ALA A 1 96 ? 22.931 -15.476 -5.084 1.00 96.62 96 ALA A N 1
ATOM 741 C CA . ALA A 1 96 ? 23.162 -16.128 -3.797 1.00 96.62 96 ALA A CA 1
ATOM 742 C C . ALA A 1 96 ? 23.987 -15.259 -2.837 1.00 96.62 96 ALA A C 1
ATOM 744 O O . ALA A 1 96 ? 23.738 -15.276 -1.634 1.00 96.62 96 ALA A O 1
ATOM 745 N N . THR A 1 97 ? 24.921 -14.452 -3.352 1.00 96.12 97 THR A N 1
ATOM 746 C CA . THR A 1 97 ? 25.709 -13.521 -2.529 1.00 96.12 97 THR A CA 1
ATOM 747 C C . THR A 1 97 ? 24.883 -12.311 -2.081 1.00 96.12 97 THR A C 1
ATOM 749 O O . THR A 1 97 ? 24.989 -11.898 -0.928 1.00 96.12 97 THR A O 1
ATOM 752 N N . ILE A 1 98 ? 24.009 -11.777 -2.946 1.00 96.00 98 ILE A N 1
ATOM 753 C CA . ILE A 1 98 ? 23.112 -10.649 -2.624 1.00 96.00 98 ILE A CA 1
ATOM 754 C C . ILE A 1 98 ? 22.091 -11.053 -1.547 1.00 96.00 98 ILE A C 1
ATOM 756 O O . ILE A 1 98 ? 21.994 -10.406 -0.504 1.00 96.00 98 ILE A O 1
ATOM 760 N N . LEU A 1 99 ? 21.361 -12.148 -1.768 1.00 96.88 99 LEU A N 1
ATOM 761 C CA . LEU A 1 99 ? 20.343 -12.674 -0.847 1.00 96.88 99 LEU A CA 1
ATOM 762 C C . LEU A 1 99 ? 20.952 -13.299 0.421 1.00 96.88 99 LEU A C 1
ATOM 764 O O . LEU A 1 99 ? 20.385 -13.181 1.501 1.00 96.88 99 LEU A O 1
ATOM 768 N N . GLY A 1 100 ? 22.125 -13.933 0.324 1.00 97.06 100 GLY A N 1
ATOM 769 C CA . GLY A 1 100 ? 22.844 -14.496 1.473 1.00 97.06 100 GLY A CA 1
ATOM 770 C C . GLY A 1 100 ? 23.560 -13.454 2.343 1.00 97.06 100 GLY A C 1
ATOM 771 O O . GLY A 1 100 ? 24.088 -13.805 3.404 1.00 97.06 100 GLY A O 1
ATOM 772 N N . SER A 1 101 ? 23.591 -12.188 1.916 1.00 97.81 101 SER A N 1
ATOM 773 C CA . SER A 1 101 ? 24.299 -11.094 2.590 1.00 97.81 101 SER A CA 1
ATOM 774 C C . SER A 1 101 ? 23.781 -10.808 4.004 1.00 97.81 101 SER A C 1
ATOM 776 O O . SER A 1 101 ? 22.629 -11.081 4.352 1.00 97.81 101 SER A O 1
ATOM 778 N N . ASP A 1 102 ? 24.634 -10.196 4.832 1.00 97.19 102 ASP A N 1
ATOM 779 C CA . ASP A 1 102 ? 24.186 -9.665 6.123 1.00 97.19 102 ASP A CA 1
ATOM 780 C C . ASP A 1 102 ? 23.179 -8.526 5.946 1.00 97.19 102 ASP A C 1
ATOM 782 O O . ASP A 1 102 ? 22.346 -8.332 6.819 1.00 97.19 102 ASP A O 1
ATOM 786 N N . GLU A 1 103 ? 23.202 -7.790 4.832 1.00 94.88 103 GLU A N 1
ATOM 787 C CA . GLU A 1 103 ? 22.229 -6.728 4.563 1.00 94.88 103 GLU A CA 1
ATOM 788 C C . GLU A 1 103 ? 20.808 -7.291 4.426 1.00 94.88 103 GLU A C 1
ATOM 790 O O . GLU A 1 103 ? 19.910 -6.861 5.154 1.00 94.88 103 GLU A O 1
ATOM 795 N N . PHE A 1 104 ? 20.621 -8.317 3.586 1.00 95.44 104 PHE A N 1
ATOM 796 C CA . PHE A 1 104 ? 19.330 -8.993 3.452 1.00 95.44 104 PHE A CA 1
ATOM 797 C C . PHE A 1 104 ? 18.892 -9.588 4.798 1.00 95.44 104 PHE A C 1
ATOM 799 O O . PHE A 1 104 ? 17.796 -9.294 5.272 1.00 95.44 104 PHE A O 1
ATOM 806 N N . PHE A 1 105 ? 19.767 -10.331 5.481 1.00 97.12 105 PHE A N 1
ATOM 807 C CA . PHE A 1 105 ? 19.459 -10.945 6.778 1.00 97.12 105 PHE A CA 1
ATOM 808 C C . PHE A 1 105 ? 19.121 -9.925 7.886 1.00 97.12 105 PHE A C 1
ATOM 810 O O . PHE A 1 105 ? 18.186 -10.131 8.661 1.00 97.12 105 PHE A O 1
ATOM 817 N N . ASN A 1 106 ? 19.835 -8.795 7.943 1.00 92.75 106 ASN A N 1
ATOM 818 C CA . ASN A 1 106 ? 19.545 -7.696 8.867 1.00 92.75 106 ASN A CA 1
ATOM 819 C C . ASN A 1 106 ? 18.188 -7.045 8.552 1.00 92.75 106 ASN A C 1
ATOM 821 O O . ASN A 1 106 ? 17.446 -6.737 9.484 1.00 92.75 106 ASN A O 1
ATOM 825 N N . SER A 1 107 ? 17.838 -6.878 7.268 1.00 86.69 107 SER A N 1
ATOM 826 C CA . SER A 1 107 ? 16.537 -6.322 6.856 1.00 86.69 107 SER A CA 1
ATOM 827 C C . SER A 1 107 ? 15.351 -7.182 7.310 1.00 86.69 107 SER A C 1
ATOM 829 O O . SER A 1 107 ? 14.280 -6.653 7.595 1.00 86.69 107 SER A O 1
ATOM 831 N N . LYS A 1 108 ? 15.552 -8.502 7.449 1.00 92.06 108 LYS A N 1
ATOM 832 C CA . LYS A 1 108 ? 14.552 -9.469 7.938 1.00 92.06 108 LYS A CA 1
ATOM 833 C C . LYS A 1 108 ? 14.652 -9.716 9.453 1.00 92.06 108 LYS A C 1
ATOM 835 O O . LYS A 1 108 ? 14.361 -10.803 9.943 1.00 92.06 108 LYS A O 1
ATOM 840 N N . GLY A 1 109 ? 15.116 -8.715 10.207 1.00 88.94 109 GLY A N 1
ATOM 841 C CA . GLY A 1 109 ? 15.139 -8.732 11.674 1.00 88.94 109 GLY A CA 1
ATOM 842 C C . GLY A 1 109 ? 16.140 -9.701 12.315 1.00 88.94 109 GLY A C 1
ATOM 843 O O . GLY A 1 109 ? 16.089 -9.882 13.529 1.00 88.94 109 GLY A O 1
ATOM 844 N N . ARG A 1 110 ? 17.057 -10.300 11.536 1.00 93.88 110 ARG A N 1
ATOM 845 C CA . ARG A 1 110 ? 17.993 -11.365 11.962 1.00 93.88 110 ARG A CA 1
ATOM 846 C C . ARG A 1 110 ? 17.334 -12.670 12.430 1.00 93.88 110 ARG A C 1
ATOM 848 O O . ARG A 1 110 ? 17.998 -13.484 13.071 1.00 93.88 110 ARG A O 1
ATOM 855 N N . ASP A 1 111 ? 16.064 -12.895 12.105 1.00 95.06 111 ASP A N 1
ATOM 856 C CA . ASP A 1 111 ? 15.416 -14.183 12.355 1.00 95.06 111 ASP A CA 1
ATOM 857 C C . ASP A 1 111 ? 15.678 -15.172 11.206 1.00 95.06 111 ASP A C 1
ATOM 859 O O . ASP A 1 111 ? 15.648 -14.815 10.027 1.00 95.06 111 ASP A O 1
ATOM 863 N N . GLN A 1 112 ? 15.922 -16.438 11.551 1.00 95.44 112 GLN A N 1
ATOM 864 C CA . GLN A 1 112 ? 16.197 -17.497 10.581 1.00 95.44 112 GLN A CA 1
ATOM 865 C C . GLN A 1 112 ? 14.939 -17.937 9.826 1.00 95.44 112 GLN A C 1
ATOM 867 O O . GLN A 1 112 ? 15.025 -18.159 8.621 1.00 95.44 112 GLN A O 1
ATOM 872 N N . GLN A 1 113 ? 13.776 -18.030 10.482 1.00 94.75 113 GLN A N 1
ATOM 873 C CA . GLN A 1 113 ? 12.543 -18.456 9.803 1.00 94.75 113 GLN A CA 1
ATOM 874 C C . GLN A 1 113 ? 12.063 -17.381 8.823 1.00 94.75 113 GLN A C 1
ATOM 876 O O . GLN A 1 113 ? 11.769 -17.681 7.668 1.00 94.75 113 GLN A O 1
ATOM 881 N N . THR A 1 114 ? 12.080 -16.118 9.248 1.00 89.94 114 THR A N 1
ATOM 882 C CA . THR A 1 114 ? 11.762 -14.951 8.417 1.00 89.94 114 THR A CA 1
ATOM 883 C C . THR A 1 114 ? 12.744 -14.828 7.249 1.00 89.94 114 THR A C 1
ATOM 885 O O . THR A 1 114 ? 12.315 -14.646 6.114 1.00 89.94 114 THR A O 1
ATOM 888 N N . PHE A 1 115 ? 14.051 -15.021 7.473 1.00 97.31 115 PHE A N 1
ATOM 889 C CA . PHE A 1 115 ? 15.044 -15.070 6.393 1.00 97.31 115 PHE A CA 1
ATOM 890 C C . PHE A 1 115 ? 14.748 -16.163 5.350 1.00 97.31 115 PHE A C 1
ATOM 892 O O . PHE A 1 115 ? 14.801 -15.885 4.150 1.00 97.31 115 PHE A O 1
ATOM 899 N N . VAL A 1 116 ? 14.425 -17.389 5.780 1.00 97.56 116 VAL A N 1
ATOM 900 C CA . VAL A 1 116 ? 14.110 -18.504 4.867 1.00 97.56 116 VAL A CA 1
ATOM 901 C C . VAL A 1 116 ? 12.812 -18.239 4.100 1.00 97.56 116 VAL A C 1
ATOM 903 O O . VAL A 1 116 ? 12.788 -18.404 2.881 1.00 97.56 116 VAL A O 1
ATOM 906 N N . LEU A 1 117 ? 11.759 -17.777 4.782 1.00 94.69 117 LEU A N 1
ATOM 907 C CA . LEU A 1 117 ? 10.475 -17.397 4.182 1.00 94.69 117 LEU A CA 1
ATOM 908 C C . LEU A 1 117 ? 10.662 -16.351 3.073 1.00 94.69 117 LEU A C 1
ATOM 910 O O . LEU A 1 117 ? 10.219 -16.550 1.943 1.00 94.69 117 LEU A O 1
ATOM 914 N N . GLU A 1 118 ? 11.366 -15.268 3.391 1.00 92.44 118 GLU A N 1
ATOM 915 C CA . GLU A 1 118 ? 11.604 -14.136 2.494 1.00 92.44 118 GLU A CA 1
ATOM 916 C C . GLU A 1 118 ? 12.535 -14.508 1.333 1.00 92.44 118 GLU A C 1
ATOM 918 O O . GLU A 1 118 ? 12.295 -14.096 0.201 1.00 92.44 118 GLU A O 1
ATOM 923 N N . THR A 1 119 ? 13.553 -15.345 1.570 1.00 96.38 119 THR A N 1
ATOM 924 C CA . THR A 1 119 ? 14.410 -15.899 0.505 1.00 96.38 119 THR A CA 1
ATOM 925 C C . THR A 1 119 ? 13.594 -16.744 -0.472 1.00 96.38 119 THR A C 1
ATOM 927 O O . THR A 1 119 ? 13.697 -16.567 -1.686 1.00 96.38 119 THR A O 1
ATOM 930 N N . LEU A 1 120 ? 12.758 -17.654 0.037 1.00 95.31 120 LEU A N 1
ATOM 931 C CA . LEU A 1 120 ? 11.917 -18.506 -0.803 1.00 95.31 120 LEU A CA 1
ATOM 932 C C . LEU A 1 120 ? 10.897 -17.675 -1.589 1.00 95.31 120 LEU A C 1
ATOM 934 O O . LEU A 1 120 ? 10.730 -17.907 -2.785 1.00 95.31 120 LEU A O 1
ATOM 938 N N . GLN A 1 121 ? 10.267 -16.674 -0.971 1.00 90.06 121 GLN A N 1
ATOM 939 C CA . GLN A 1 121 ? 9.321 -15.780 -1.646 1.00 90.06 121 GLN A CA 1
ATOM 940 C C . GLN A 1 121 ? 10.006 -14.874 -2.691 1.00 90.06 121 GLN A C 1
ATOM 942 O O . GLN A 1 121 ? 9.432 -14.610 -3.750 1.00 90.06 121 GLN A O 1
ATOM 947 N N . ALA A 1 122 ? 11.248 -14.445 -2.445 1.00 89.31 12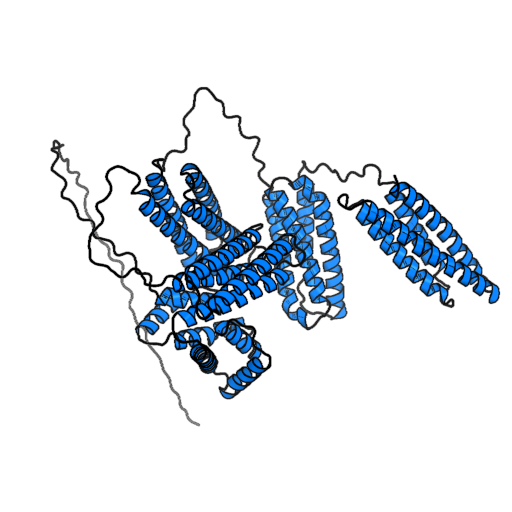2 ALA A N 1
ATOM 948 C CA . ALA A 1 122 ? 12.056 -13.687 -3.399 1.00 89.31 122 ALA A CA 1
ATOM 949 C C . ALA A 1 122 ? 12.479 -14.524 -4.622 1.00 89.31 122 ALA A C 1
ATOM 951 O O . ALA A 1 122 ? 12.415 -14.030 -5.748 1.00 89.31 122 ALA A O 1
ATOM 952 N N . VAL A 1 123 ? 12.874 -15.788 -4.418 1.00 91.25 123 VAL A N 1
ATOM 953 C CA . VAL A 1 123 ? 13.378 -16.671 -5.488 1.00 91.25 123 VAL A CA 1
ATOM 954 C C . VAL A 1 123 ? 12.260 -17.374 -6.265 1.00 91.25 123 VAL A C 1
ATOM 956 O O . VAL A 1 123 ? 12.339 -17.462 -7.490 1.00 91.25 123 VAL A O 1
ATOM 959 N N . THR A 1 124 ? 11.223 -17.872 -5.584 1.00 88.38 124 THR A N 1
ATOM 960 C CA . THR A 1 124 ? 10.144 -18.683 -6.192 1.00 88.38 124 THR A CA 1
ATOM 961 C C . THR A 1 124 ? 8.921 -17.869 -6.617 1.00 88.38 124 THR A C 1
ATOM 963 O O . THR A 1 124 ? 8.060 -18.395 -7.318 1.00 88.38 124 THR A O 1
ATOM 966 N N . TRP A 1 125 ? 8.832 -16.595 -6.206 1.00 81.12 125 TRP A N 1
ATOM 967 C CA . TRP A 1 125 ? 7.737 -15.659 -6.522 1.00 81.12 125 TRP A CA 1
ATOM 968 C C . TRP A 1 125 ? 6.351 -16.117 -6.029 1.00 81.12 125 TRP A C 1
ATOM 970 O O . TRP A 1 125 ? 5.340 -15.509 -6.367 1.00 81.12 125 TRP A O 1
ATOM 980 N N . ASN A 1 126 ? 6.309 -17.153 -5.189 1.00 80.81 126 ASN A N 1
ATOM 981 C CA . ASN A 1 126 ? 5.115 -17.730 -4.582 1.00 80.81 126 ASN A CA 1
ATOM 982 C C . ASN A 1 126 ? 5.218 -17.656 -3.051 1.00 80.81 126 ASN A C 1
ATOM 984 O O . ASN A 1 126 ? 6.307 -17.500 -2.499 1.00 80.81 126 ASN A O 1
ATOM 988 N N . GLN A 1 127 ? 4.087 -17.781 -2.352 1.00 80.19 127 GLN A N 1
ATOM 989 C CA . GLN A 1 127 ? 4.094 -17.914 -0.894 1.00 80.19 127 GLN A CA 1
ATOM 990 C C . GLN A 1 127 ? 4.500 -19.355 -0.521 1.00 80.19 127 GLN A C 1
ATOM 992 O O . GLN A 1 127 ? 3.800 -20.283 -0.934 1.00 80.19 127 GLN A O 1
ATOM 997 N N . PRO A 1 128 ? 5.599 -19.577 0.227 1.00 87.25 128 PRO A N 1
ATOM 998 C CA . PRO A 1 128 ? 6.068 -20.926 0.556 1.00 87.25 128 PRO A CA 1
ATOM 999 C C . PRO A 1 128 ? 5.073 -21.678 1.443 1.00 87.25 128 PRO A C 1
ATOM 1001 O O . PRO A 1 128 ? 4.427 -21.074 2.305 1.00 87.25 128 PRO A O 1
ATOM 1004 N N . THR A 1 129 ? 4.966 -23.001 1.293 1.00 91.75 129 THR A N 1
ATOM 1005 C CA . THR A 1 129 ? 4.146 -23.794 2.218 1.00 91.75 129 THR A CA 1
ATOM 1006 C C . THR A 1 129 ? 4.848 -23.951 3.569 1.00 91.75 129 THR A C 1
ATOM 1008 O O . THR A 1 129 ? 6.071 -23.845 3.687 1.00 91.75 129 THR A O 1
ATOM 1011 N N . ALA A 1 130 ? 4.079 -24.277 4.613 1.00 89.12 130 ALA A N 1
ATOM 1012 C CA . ALA A 1 130 ? 4.636 -24.585 5.932 1.00 89.12 130 ALA A CA 1
ATOM 1013 C C . ALA A 1 130 ? 5.592 -25.801 5.920 1.00 89.12 130 ALA A C 1
ATOM 1015 O O . ALA A 1 130 ? 6.446 -25.916 6.801 1.00 89.12 130 ALA A O 1
ATOM 1016 N N . THR A 1 131 ? 5.470 -26.688 4.926 1.00 93.44 131 THR A N 1
ATOM 1017 C CA . THR A 1 131 ? 6.397 -27.806 4.706 1.00 93.44 131 THR A CA 1
ATOM 1018 C C . THR A 1 131 ? 7.715 -27.314 4.116 1.00 93.44 131 THR A C 1
ATOM 1020 O O . THR A 1 131 ? 8.767 -27.643 4.661 1.00 93.44 131 THR A O 1
ATOM 1023 N N . ASP A 1 132 ? 7.666 -26.475 3.075 1.00 92.94 132 ASP A N 1
ATOM 1024 C CA . ASP A 1 132 ? 8.865 -25.906 2.441 1.00 92.94 132 ASP A CA 1
ATOM 1025 C C . ASP A 1 132 ? 9.664 -25.071 3.446 1.00 92.94 132 ASP A C 1
ATOM 1027 O O . ASP A 1 132 ? 10.872 -25.250 3.596 1.00 92.94 132 ASP A O 1
ATOM 1031 N N . LEU A 1 133 ? 8.977 -24.194 4.187 1.00 97.00 133 LEU A N 1
ATOM 1032 C CA . LEU A 1 133 ? 9.596 -23.336 5.194 1.00 97.00 133 LEU A CA 1
ATOM 1033 C C . LEU A 1 133 ? 10.320 -24.158 6.269 1.00 97.00 133 LEU A C 1
ATOM 1035 O O . LEU A 1 133 ? 11.443 -23.821 6.645 1.00 97.00 133 LEU A O 1
ATOM 1039 N N . ARG A 1 134 ? 9.717 -25.264 6.730 1.00 96.25 134 ARG A N 1
ATOM 1040 C CA . ARG A 1 134 ? 10.364 -26.187 7.672 1.00 96.25 134 ARG A CA 1
ATOM 1041 C C . ARG A 1 134 ? 11.578 -26.861 7.036 1.00 96.25 134 ARG A C 1
ATOM 1043 O O . ARG A 1 134 ? 12.666 -26.749 7.587 1.00 96.25 134 ARG A O 1
ATOM 1050 N N . GLN A 1 135 ? 11.418 -27.470 5.860 1.00 97.00 135 GLN A N 1
ATOM 1051 C CA . GLN A 1 135 ? 12.497 -28.156 5.141 1.00 97.00 135 GLN A CA 1
ATOM 1052 C C . GLN A 1 135 ? 13.723 -27.254 4.935 1.00 97.00 135 GLN A C 1
ATOM 1054 O O . GLN A 1 135 ? 14.850 -27.677 5.195 1.00 97.00 135 GLN A O 1
ATOM 1059 N N . TRP A 1 136 ? 13.526 -26.007 4.503 1.00 97.75 136 TRP A N 1
ATOM 1060 C CA . TRP A 1 136 ? 14.630 -25.075 4.267 1.00 97.75 136 TRP A CA 1
ATOM 1061 C C . TRP A 1 136 ? 15.199 -24.462 5.562 1.00 97.75 136 TRP A C 1
ATOM 1063 O O . TRP A 1 136 ? 16.390 -24.160 5.607 1.00 97.75 136 TRP A O 1
ATOM 1073 N N . THR A 1 137 ? 14.419 -24.363 6.646 1.00 97.88 137 THR A N 1
ATOM 1074 C CA . THR A 1 137 ? 14.939 -23.989 7.982 1.00 97.88 137 THR A CA 1
ATOM 1075 C C . THR A 1 137 ? 15.791 -25.114 8.584 1.00 97.88 137 THR A C 1
ATOM 1077 O O . THR A 1 137 ? 16.896 -24.874 9.082 1.00 97.88 137 THR A O 1
ATOM 1080 N N . ASP A 1 138 ? 15.338 -26.364 8.462 1.00 97.25 138 ASP A N 1
ATOM 1081 C CA . ASP A 1 138 ? 16.111 -27.548 8.845 1.00 97.25 138 ASP A CA 1
ATOM 1082 C C . ASP A 1 138 ? 17.392 -27.642 7.998 1.00 97.25 138 ASP A C 1
ATOM 1084 O O . ASP A 1 138 ? 18.471 -27.939 8.518 1.00 97.25 138 ASP A O 1
ATOM 1088 N N . ARG A 1 139 ? 17.315 -27.305 6.702 1.00 97.62 139 ARG A N 1
ATOM 1089 C CA . ARG A 1 139 ? 18.479 -27.254 5.808 1.00 97.62 139 ARG A CA 1
ATOM 1090 C C . ARG A 1 139 ? 19.481 -26.167 6.199 1.00 97.62 139 ARG A C 1
ATOM 1092 O O . ARG A 1 139 ? 20.672 -26.459 6.258 1.00 97.62 139 ARG A O 1
ATOM 1099 N N . LEU A 1 140 ? 19.031 -24.957 6.540 1.00 97.94 140 LEU A N 1
ATOM 1100 C CA . LEU A 1 140 ? 19.906 -23.890 7.050 1.00 97.94 140 LEU A CA 1
ATOM 1101 C C . LEU A 1 140 ? 20.621 -24.322 8.339 1.00 97.94 140 LEU A C 1
ATOM 1103 O O . LEU A 1 140 ? 21.805 -24.039 8.523 1.00 97.94 140 LEU A O 1
ATOM 1107 N N . THR A 1 141 ? 19.922 -25.070 9.196 1.00 97.19 141 THR A N 1
ATOM 1108 C CA . THR A 1 141 ? 20.485 -25.653 10.422 1.00 97.19 141 THR A CA 1
ATOM 1109 C C . THR A 1 141 ? 21.560 -26.703 10.115 1.00 97.19 141 THR A C 1
ATOM 1111 O O . THR A 1 141 ? 22.644 -26.660 10.699 1.00 97.19 141 THR A O 1
ATOM 1114 N N . GLN A 1 142 ? 21.326 -27.600 9.147 1.00 97.50 142 GLN A N 1
ATOM 1115 C CA . GLN A 1 142 ? 22.331 -28.565 8.664 1.00 97.50 142 GLN A CA 1
ATOM 1116 C C . GLN A 1 142 ? 23.570 -27.868 8.076 1.00 97.50 142 GLN A C 1
ATOM 1118 O O . GLN A 1 142 ? 24.701 -28.278 8.344 1.00 97.50 142 GLN A O 1
ATOM 1123 N N . LEU A 1 143 ? 23.354 -26.782 7.328 1.00 97.06 143 LEU A N 1
ATOM 1124 C CA . LEU A 1 143 ? 24.385 -25.897 6.776 1.00 97.06 143 LEU A CA 1
ATOM 1125 C C . LEU A 1 143 ? 25.030 -24.981 7.840 1.00 97.06 143 LEU A C 1
ATOM 1127 O O . LEU A 1 143 ? 25.812 -24.098 7.498 1.00 97.06 143 LEU A O 1
ATOM 1131 N N . ARG A 1 144 ? 24.734 -25.180 9.135 1.00 97.31 144 ARG A N 1
ATOM 1132 C CA . ARG A 1 144 ? 25.291 -24.430 10.280 1.00 97.31 144 ARG A CA 1
ATOM 1133 C C . ARG A 1 144 ? 25.081 -22.910 10.202 1.00 97.31 144 ARG A C 1
ATOM 1135 O O . ARG A 1 144 ? 25.861 -22.151 10.773 1.00 97.31 144 ARG A O 1
ATOM 1142 N N . GLY A 1 145 ? 24.030 -22.467 9.513 1.00 94.81 145 GLY A N 1
ATOM 1143 C CA . GLY A 1 145 ? 23.746 -21.053 9.276 1.00 94.81 145 GLY A CA 1
ATOM 1144 C C . GLY A 1 145 ? 24.408 -20.454 8.030 1.00 94.81 145 GLY A C 1
ATOM 1145 O O . GLY A 1 145 ? 24.321 -19.240 7.856 1.00 94.81 145 GLY A O 1
ATOM 1146 N N . ASP A 1 146 ? 25.036 -21.250 7.153 1.00 97.44 146 ASP A N 1
ATOM 1147 C CA . ASP A 1 146 ? 25.539 -20.762 5.862 1.00 97.44 146 ASP A CA 1
ATOM 1148 C C . ASP A 1 146 ? 24.375 -20.368 4.932 1.00 97.44 146 ASP A C 1
ATOM 1150 O O . ASP A 1 146 ? 23.786 -21.178 4.207 1.00 97.44 146 ASP A O 1
ATOM 1154 N N . ARG A 1 147 ? 24.045 -19.074 4.979 1.00 97.94 147 ARG A N 1
ATOM 1155 C CA . ARG A 1 147 ? 23.009 -18.441 4.162 1.00 97.94 147 ARG A CA 1
ATOM 1156 C C . ARG A 1 147 ? 23.352 -18.457 2.672 1.00 97.94 147 ARG A C 1
ATOM 1158 O O . ARG A 1 147 ? 22.436 -18.562 1.864 1.00 97.94 147 ARG A O 1
ATOM 1165 N N . PHE A 1 148 ? 24.630 -18.365 2.294 1.00 97.88 148 PHE A N 1
ATOM 1166 C CA . PHE A 1 148 ? 25.035 -18.383 0.885 1.00 97.88 148 PHE A CA 1
ATOM 1167 C C . PHE A 1 148 ? 24.794 -19.768 0.282 1.00 97.88 148 PHE A C 1
ATOM 1169 O O . PHE A 1 148 ? 24.138 -19.878 -0.755 1.00 97.88 148 PHE A O 1
ATOM 1176 N N . ALA A 1 149 ? 25.248 -20.825 0.965 1.00 96.69 149 ALA A N 1
ATOM 1177 C CA . ALA A 1 149 ? 25.001 -22.203 0.550 1.00 96.69 149 ALA A CA 1
ATOM 1178 C C . ALA A 1 149 ? 23.495 -22.502 0.448 1.00 96.69 149 ALA A C 1
ATOM 1180 O O . ALA A 1 149 ? 23.056 -23.054 -0.560 1.00 96.69 149 ALA A O 1
ATOM 1181 N N . LEU A 1 150 ? 22.694 -22.064 1.430 1.00 98.12 150 LEU A N 1
ATOM 1182 C CA . LEU A 1 150 ? 21.240 -22.243 1.399 1.00 98.12 150 LEU A CA 1
ATOM 1183 C C . LEU A 1 150 ? 20.601 -21.565 0.180 1.00 98.12 150 LEU A C 1
ATOM 1185 O O . LEU A 1 150 ? 19.878 -22.208 -0.578 1.00 98.12 150 LEU A O 1
ATOM 1189 N N . VAL A 1 151 ? 20.853 -20.267 -0.018 1.00 97.69 151 VAL A N 1
ATOM 1190 C CA . VAL A 1 151 ? 20.241 -19.514 -1.123 1.00 97.69 151 VAL A CA 1
ATOM 1191 C C . VAL A 1 151 ? 20.665 -20.101 -2.470 1.00 97.69 151 VAL A C 1
ATOM 1193 O O . VAL A 1 151 ? 19.849 -20.195 -3.385 1.00 97.69 151 VAL A O 1
ATOM 1196 N N . ARG A 1 152 ? 21.922 -20.539 -2.592 1.00 96.56 152 ARG A N 1
ATOM 1197 C CA . ARG A 1 152 ? 22.440 -21.209 -3.787 1.00 96.56 152 ARG A CA 1
ATOM 1198 C C . ARG A 1 152 ? 21.694 -22.511 -4.081 1.00 96.56 152 ARG A C 1
ATOM 1200 O O . ARG A 1 152 ? 21.321 -22.733 -5.229 1.00 96.56 152 ARG A O 1
ATOM 1207 N N . GLU A 1 153 ? 21.426 -23.336 -3.068 1.00 97.38 153 GLU A N 1
ATOM 1208 C CA . GLU A 1 153 ? 20.604 -24.546 -3.214 1.00 97.38 153 GLU A CA 1
ATOM 1209 C C . GLU A 1 153 ? 19.154 -24.219 -3.609 1.00 97.38 153 GLU A C 1
ATOM 1211 O O . GLU A 1 153 ? 18.607 -24.875 -4.498 1.00 97.38 153 GLU A O 1
ATOM 1216 N N . ILE A 1 154 ? 18.547 -23.178 -3.025 1.00 96.81 154 ILE A N 1
ATOM 1217 C CA . ILE A 1 154 ? 17.195 -22.706 -3.381 1.00 96.81 154 ILE A CA 1
ATOM 1218 C C . ILE A 1 154 ? 17.149 -22.240 -4.846 1.00 96.81 154 ILE A C 1
ATOM 1220 O O . ILE A 1 154 ? 16.290 -22.684 -5.608 1.00 96.81 154 ILE A O 1
ATOM 1224 N N . LEU A 1 155 ? 18.095 -21.393 -5.268 1.00 94.81 155 LEU A N 1
ATOM 1225 C CA . LEU A 1 155 ? 18.213 -20.911 -6.649 1.00 94.81 155 LEU A CA 1
ATOM 1226 C C . LEU A 1 155 ? 18.435 -22.064 -7.634 1.00 94.81 155 LEU A C 1
ATOM 1228 O O . LEU A 1 155 ? 17.741 -22.132 -8.644 1.00 94.81 155 LEU A O 1
ATOM 1232 N N . MET A 1 156 ? 19.345 -22.996 -7.336 1.00 93.69 156 MET A N 1
ATOM 1233 C CA . MET A 1 156 ? 19.593 -24.161 -8.194 1.00 93.69 156 MET A CA 1
ATOM 1234 C C . MET A 1 156 ? 18.370 -25.080 -8.295 1.00 93.69 156 MET A C 1
ATOM 1236 O O . MET A 1 156 ? 18.061 -25.546 -9.388 1.00 93.69 156 MET A O 1
ATOM 1240 N N . THR A 1 157 ? 17.637 -25.291 -7.198 1.00 94.19 157 THR A N 1
ATOM 1241 C CA . THR A 1 157 ? 16.386 -26.073 -7.192 1.00 94.19 157 THR A CA 1
ATOM 1242 C C . THR A 1 157 ? 15.308 -25.395 -8.042 1.00 94.19 157 THR A C 1
ATOM 1244 O O . THR A 1 157 ? 14.632 -26.053 -8.836 1.00 94.19 157 THR A O 1
ATOM 1247 N N . ASN A 1 158 ? 15.185 -24.069 -7.935 1.00 89.69 158 ASN A N 1
ATOM 1248 C CA . ASN A 1 158 ? 14.251 -23.271 -8.724 1.00 89.69 158 ASN A CA 1
ATOM 1249 C C . ASN A 1 158 ? 14.609 -23.302 -10.221 1.00 89.69 158 ASN A C 1
ATOM 1251 O O . ASN A 1 158 ? 13.758 -23.614 -11.046 1.00 89.69 158 ASN A O 1
ATOM 1255 N N . THR A 1 159 ? 15.878 -23.083 -10.583 1.00 84.75 159 THR A N 1
ATOM 1256 C CA . THR A 1 159 ? 16.344 -23.129 -11.980 1.00 84.75 159 THR A CA 1
ATOM 1257 C C . THR A 1 159 ? 16.276 -24.531 -12.587 1.00 84.75 159 THR A C 1
ATOM 1259 O O . THR A 1 159 ? 15.892 -24.661 -13.744 1.00 84.75 159 THR A O 1
ATOM 1262 N N . ALA A 1 160 ? 16.545 -25.594 -11.823 1.00 84.38 160 ALA A N 1
ATOM 1263 C CA . ALA A 1 160 ? 16.321 -26.971 -12.277 1.00 84.38 160 ALA A CA 1
ATOM 1264 C C . ALA A 1 160 ? 14.829 -27.299 -12.498 1.00 84.38 160 ALA A C 1
ATOM 1266 O O . ALA A 1 160 ? 14.509 -28.227 -13.240 1.00 84.38 160 ALA A O 1
ATOM 1267 N N . SER A 1 161 ? 13.926 -26.527 -11.882 1.00 81.75 161 SER A N 1
ATOM 1268 C CA . SER A 1 161 ? 12.473 -26.622 -12.069 1.00 81.75 161 SER A CA 1
ATOM 1269 C C . SER A 1 161 ? 11.948 -25.735 -13.210 1.00 81.75 161 SER A C 1
ATOM 1271 O O . SER A 1 161 ? 10.795 -25.890 -13.617 1.00 81.75 161 SER A O 1
ATOM 1273 N N . GLN A 1 162 ? 12.760 -24.816 -13.752 1.00 76.00 162 GLN A N 1
ATOM 1274 C CA . GLN A 1 162 ? 12.358 -23.969 -14.878 1.00 76.00 162 GLN A CA 1
ATOM 1275 C C . GLN A 1 162 ? 12.365 -24.776 -16.194 1.00 76.00 162 GLN A C 1
ATOM 1277 O O . GLN A 1 162 ? 13.375 -25.395 -16.538 1.00 76.00 162 GLN A O 1
ATOM 1282 N N . PRO A 1 163 ? 11.273 -24.765 -16.981 1.00 73.25 163 PRO A N 1
ATOM 1283 C CA . PRO A 1 163 ? 11.242 -25.428 -18.283 1.00 73.25 163 PRO A CA 1
ATOM 1284 C C . PRO A 1 163 ? 12.199 -24.754 -19.282 1.00 73.25 163 PRO A C 1
ATOM 1286 O O . PRO A 1 163 ? 12.030 -23.588 -19.637 1.00 73.25 163 PRO A O 1
ATOM 1289 N N . ASN A 1 164 ? 13.191 -25.505 -19.767 1.00 77.38 164 ASN A N 1
ATOM 1290 C CA . ASN A 1 164 ? 14.203 -25.010 -20.704 1.00 77.38 164 ASN A CA 1
ATOM 1291 C C . ASN A 1 164 ? 13.610 -24.620 -22.074 1.00 77.38 164 ASN A C 1
ATOM 1293 O O . ASN A 1 164 ? 13.063 -25.461 -22.787 1.00 77.38 164 ASN A O 1
ATOM 1297 N N . GLY A 1 165 ? 13.802 -23.357 -22.472 1.00 83.62 165 GLY A N 1
ATOM 1298 C CA . GLY A 1 165 ? 13.434 -22.811 -23.786 1.00 83.62 165 GLY A CA 1
ATOM 1299 C C . GLY A 1 165 ? 12.433 -21.653 -23.709 1.00 83.62 165 GLY A C 1
ATOM 1300 O O . GLY A 1 165 ? 11.734 -21.491 -22.714 1.00 83.62 165 GLY A O 1
ATOM 1301 N N . ALA A 1 166 ? 12.331 -20.852 -24.776 1.00 80.38 166 ALA A N 1
ATOM 1302 C CA . ALA A 1 166 ? 11.557 -19.600 -24.780 1.00 80.38 166 ALA A CA 1
ATOM 1303 C C . ALA A 1 166 ? 10.068 -19.775 -24.408 1.00 80.38 166 ALA A C 1
ATOM 1305 O O . ALA A 1 166 ? 9.514 -18.960 -23.675 1.00 80.38 166 ALA A O 1
ATOM 1306 N N . ALA A 1 167 ? 9.430 -20.869 -24.842 1.00 84.31 167 ALA A N 1
ATOM 1307 C CA . ALA A 1 167 ? 8.064 -21.198 -24.425 1.00 84.31 167 ALA A CA 1
ATOM 1308 C C . ALA A 1 167 ? 7.962 -21.418 -22.902 1.00 84.31 167 ALA A C 1
ATOM 1310 O O . ALA A 1 167 ? 7.006 -20.974 -22.273 1.00 84.31 167 ALA A O 1
ATOM 1311 N N . GLY A 1 168 ? 8.977 -22.042 -22.297 1.00 85.88 168 GLY A N 1
ATOM 1312 C CA . GLY A 1 168 ? 9.082 -22.211 -20.852 1.00 85.88 168 GLY A CA 1
ATOM 1313 C C . GLY A 1 168 ? 9.320 -20.896 -20.105 1.00 85.88 168 GLY A C 1
ATOM 1314 O O . GLY A 1 168 ? 8.694 -20.662 -19.074 1.00 85.88 168 GLY A O 1
ATOM 1315 N N . THR A 1 169 ? 10.128 -19.991 -20.666 1.00 86.75 169 THR A N 1
ATOM 1316 C CA . THR A 1 169 ? 10.307 -18.625 -20.144 1.00 86.75 169 THR A CA 1
ATOM 1317 C C . THR A 1 169 ? 8.983 -17.857 -20.099 1.00 86.75 169 THR A C 1
ATOM 1319 O O . THR A 1 169 ? 8.684 -17.215 -19.096 1.00 86.75 169 THR A O 1
ATOM 1322 N N . ILE A 1 170 ? 8.151 -17.960 -21.142 1.00 90.44 170 ILE A N 1
ATOM 1323 C CA . ILE A 1 170 ? 6.832 -17.304 -21.183 1.00 90.44 170 ILE A CA 1
ATOM 1324 C C . ILE A 1 170 ? 5.861 -17.953 -20.173 1.00 90.44 170 ILE A C 1
ATOM 1326 O O . ILE A 1 170 ? 5.113 -17.237 -19.506 1.00 90.44 170 ILE A O 1
ATOM 1330 N N . VAL A 1 171 ? 5.900 -19.282 -19.986 1.00 90.75 171 VAL A N 1
ATOM 1331 C CA . VAL A 1 171 ? 5.128 -19.987 -18.936 1.00 90.75 171 VAL A CA 1
ATOM 1332 C C . VAL A 1 171 ? 5.502 -19.485 -17.535 1.00 90.75 171 VAL A C 1
ATOM 1334 O O . VAL A 1 171 ? 4.610 -19.128 -16.761 1.00 90.75 171 VAL A O 1
ATOM 1337 N N . ASP A 1 172 ? 6.795 -19.396 -17.223 1.00 84.94 172 ASP A N 1
ATOM 1338 C CA . ASP A 1 172 ? 7.299 -18.885 -15.942 1.00 84.94 172 ASP A CA 1
ATOM 1339 C C . ASP A 1 172 ? 6.888 -17.416 -15.725 1.00 84.94 172 ASP A C 1
ATOM 1341 O O . ASP A 1 172 ? 6.196 -17.103 -14.756 1.00 84.94 172 ASP A O 1
ATOM 1345 N N . LEU A 1 173 ? 7.177 -16.527 -16.683 1.00 89.25 173 LEU A N 1
ATOM 1346 C CA . LEU A 1 173 ? 6.792 -15.111 -16.613 1.00 89.25 173 LEU A CA 1
ATOM 1347 C C . LEU A 1 173 ? 5.277 -14.912 -16.446 1.00 89.25 173 LEU A C 1
ATOM 1349 O O . LEU A 1 173 ? 4.858 -14.110 -15.612 1.00 89.25 173 LEU A O 1
ATOM 1353 N N . SER A 1 174 ? 4.442 -15.680 -17.157 1.00 93.94 174 SER A N 1
ATOM 1354 C CA . SER A 1 174 ? 2.980 -15.628 -16.990 1.00 93.94 174 SER A CA 1
ATOM 1355 C C . SER A 1 174 ? 2.519 -16.082 -15.596 1.00 93.94 174 SER A C 1
ATOM 1357 O O . SER A 1 174 ? 1.545 -15.553 -15.062 1.00 93.94 174 SER A O 1
ATOM 1359 N N . THR A 1 175 ? 3.250 -17.004 -14.965 1.00 88.81 175 THR A N 1
ATOM 1360 C CA . THR A 1 175 ? 2.981 -17.474 -13.598 1.00 88.81 175 THR A CA 1
ATOM 1361 C C . THR A 1 175 ? 3.418 -16.435 -12.560 1.00 88.81 175 THR A C 1
ATOM 1363 O O . THR A 1 175 ? 2.660 -16.133 -11.637 1.00 88.81 175 THR A O 1
ATOM 1366 N N . ARG A 1 176 ? 4.587 -15.804 -12.747 1.00 86.12 176 ARG A N 1
ATOM 1367 C CA . ARG A 1 176 ? 5.057 -14.688 -11.905 1.00 86.12 176 ARG A CA 1
ATOM 1368 C C . ARG A 1 176 ? 4.146 -13.467 -12.003 1.00 86.12 176 ARG A C 1
ATOM 1370 O O . ARG A 1 176 ? 3.895 -12.832 -10.983 1.00 86.12 176 ARG A O 1
ATOM 1377 N N . LEU A 1 177 ? 3.617 -13.161 -13.192 1.00 93.44 177 LEU A N 1
ATOM 1378 C CA . LEU A 1 177 ? 2.627 -12.097 -13.389 1.00 93.44 177 LEU A CA 1
ATOM 1379 C C . LEU A 1 177 ? 1.357 -12.344 -12.567 1.00 93.44 177 LEU A C 1
ATOM 1381 O O . LEU A 1 177 ? 0.925 -11.436 -11.863 1.00 93.44 177 LEU A O 1
ATOM 1385 N N . VAL A 1 178 ? 0.804 -13.563 -12.595 1.00 94.62 178 VAL A N 1
ATOM 1386 C CA . VAL A 1 178 ? -0.360 -13.944 -11.770 1.00 94.62 178 VAL A CA 1
ATOM 1387 C C . VAL A 1 178 ? -0.069 -13.782 -10.276 1.00 94.62 178 VAL A C 1
ATOM 1389 O O . VAL A 1 178 ? -0.858 -13.167 -9.555 1.00 94.62 178 VAL A O 1
ATOM 1392 N N . ALA A 1 179 ? 1.073 -14.287 -9.801 1.00 84.56 179 ALA A N 1
ATOM 1393 C CA . ALA A 1 179 ? 1.443 -14.190 -8.391 1.00 84.56 179 ALA A CA 1
ATOM 1394 C C . ALA A 1 179 ? 1.671 -12.734 -7.940 1.00 84.56 179 ALA A C 1
ATOM 1396 O O . ALA A 1 179 ? 1.191 -12.332 -6.879 1.00 84.56 179 ALA A O 1
ATOM 1397 N N . ALA A 1 180 ? 2.336 -11.918 -8.764 1.00 85.88 180 ALA A N 1
ATOM 1398 C CA . ALA A 1 180 ? 2.572 -10.504 -8.487 1.00 85.88 180 ALA A CA 1
ATOM 1399 C C . ALA A 1 180 ? 1.279 -9.669 -8.543 1.00 85.88 180 ALA A C 1
ATOM 1401 O O . ALA A 1 180 ? 1.079 -8.818 -7.680 1.00 85.88 180 ALA A O 1
ATOM 1402 N N . ALA A 1 181 ? 0.376 -9.937 -9.494 1.00 95.25 181 ALA A N 1
ATOM 1403 C CA . ALA A 1 181 ? -0.939 -9.296 -9.570 1.00 95.25 181 ALA A CA 1
ATOM 1404 C C . ALA A 1 181 ? -1.811 -9.622 -8.348 1.00 95.25 181 ALA A C 1
ATOM 1406 O O . ALA A 1 181 ? -2.434 -8.722 -7.782 1.00 95.25 181 ALA A O 1
ATOM 1407 N N . LYS A 1 182 ? -1.801 -10.883 -7.892 1.00 91.75 182 LYS A N 1
ATOM 1408 C CA . LYS A 1 182 ? -2.488 -11.281 -6.658 1.00 91.75 182 LYS A CA 1
ATOM 1409 C C . LYS A 1 182 ? -1.903 -10.566 -5.438 1.00 91.75 182 LYS A C 1
ATOM 1411 O O . LYS A 1 182 ? -2.645 -9.938 -4.691 1.00 91.75 182 LYS A O 1
ATOM 1416 N N . LEU A 1 183 ? -0.577 -10.606 -5.271 1.00 84.06 183 LEU A N 1
ATOM 1417 C CA . LEU A 1 183 ? 0.114 -9.948 -4.158 1.00 84.06 183 LEU A CA 1
ATOM 1418 C C . LEU A 1 183 ? -0.143 -8.432 -4.139 1.00 84.06 183 LEU A C 1
ATOM 1420 O O . LEU A 1 183 ? -0.266 -7.849 -3.063 1.00 84.06 183 LEU A O 1
ATOM 1424 N N . LEU A 1 184 ? -0.265 -7.801 -5.313 1.00 90.19 184 LEU A N 1
ATOM 1425 C CA . LEU A 1 184 ? -0.664 -6.399 -5.451 1.00 90.19 184 LEU A CA 1
ATOM 1426 C C . LEU A 1 184 ? -2.076 -6.189 -4.895 1.00 90.19 184 LEU A C 1
ATOM 1428 O O . LEU A 1 184 ? -2.254 -5.311 -4.060 1.00 90.19 184 LEU A O 1
ATOM 1432 N N . GLY A 1 185 ? -3.052 -7.014 -5.287 1.00 90.31 185 GLY A N 1
ATOM 1433 C CA . GLY A 1 185 ? -4.424 -6.950 -4.772 1.00 90.31 185 GLY A CA 1
ATOM 1434 C C . GLY A 1 185 ? -4.529 -7.181 -3.260 1.00 90.31 185 GLY A C 1
ATOM 1435 O O . GLY A 1 185 ? -5.170 -6.387 -2.569 1.00 90.31 185 GLY A O 1
ATOM 1436 N N . ASP A 1 186 ? -3.852 -8.207 -2.739 1.00 79.75 186 ASP A N 1
ATOM 1437 C CA . ASP A 1 186 ? -3.813 -8.525 -1.305 1.00 79.75 186 ASP A CA 1
ATOM 1438 C C . ASP A 1 186 ? -3.165 -7.378 -0.493 1.00 79.75 186 ASP A C 1
ATOM 1440 O O . ASP A 1 186 ? -3.681 -6.966 0.551 1.00 79.75 186 ASP A O 1
ATOM 1444 N N . THR A 1 187 ? -2.071 -6.794 -1.000 1.00 77.44 187 THR A N 1
ATOM 1445 C CA . THR A 1 187 ? -1.374 -5.667 -0.347 1.00 77.44 187 THR A CA 1
ATOM 1446 C C . THR A 1 187 ? -2.161 -4.362 -0.462 1.00 77.44 187 THR A C 1
ATOM 1448 O O . THR A 1 187 ? -2.260 -3.630 0.521 1.00 77.44 187 THR A O 1
ATOM 1451 N N . ALA A 1 188 ? -2.796 -4.100 -1.609 1.00 87.00 188 ALA A N 1
ATOM 1452 C CA . ALA A 1 188 ? -3.681 -2.956 -1.810 1.00 87.00 188 ALA A CA 1
ATOM 1453 C C . A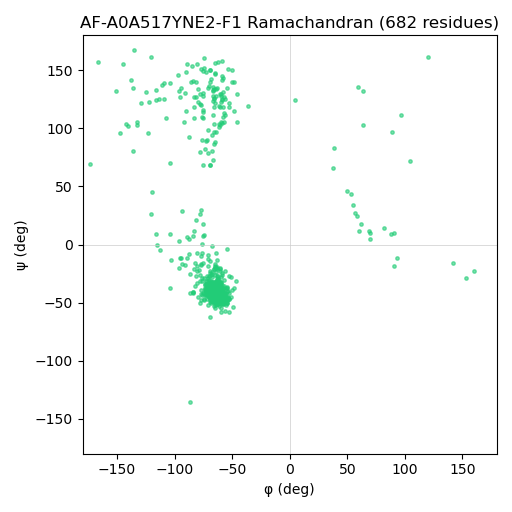LA A 1 188 ? -4.858 -2.990 -0.835 1.00 87.00 188 ALA A C 1
ATOM 1455 O O . ALA A 1 188 ? -5.182 -1.975 -0.219 1.00 87.00 188 ALA A O 1
ATOM 1456 N N . ALA A 1 189 ? -5.473 -4.164 -0.660 1.00 82.00 189 ALA A N 1
ATOM 1457 C CA . ALA A 1 189 ? -6.517 -4.361 0.331 1.00 82.00 189 ALA A CA 1
ATOM 1458 C C . ALA A 1 189 ? -5.993 -4.058 1.745 1.00 82.00 189 ALA A C 1
ATOM 1460 O O . ALA A 1 189 ? -6.649 -3.328 2.486 1.00 82.00 189 ALA A O 1
ATOM 1461 N N . PHE A 1 190 ? -4.804 -4.539 2.121 1.00 75.88 190 PHE A N 1
ATOM 1462 C CA . PHE A 1 190 ? -4.227 -4.289 3.447 1.00 75.88 190 PHE A CA 1
ATOM 1463 C C . PHE A 1 190 ? -3.829 -2.821 3.700 1.00 75.88 190 PHE A C 1
ATOM 1465 O O . PHE A 1 190 ? -4.130 -2.283 4.768 1.00 75.88 190 PHE A O 1
ATOM 1472 N N . GLU A 1 191 ? -3.156 -2.158 2.756 1.00 77.62 191 GLU A N 1
ATOM 1473 C CA . GLU A 1 191 ? -2.709 -0.767 2.915 1.00 77.62 191 GLU A CA 1
ATOM 1474 C C . GLU A 1 191 ? -3.873 0.228 2.836 1.00 77.62 191 GLU A C 1
ATOM 1476 O O . GLU A 1 191 ? -3.938 1.142 3.657 1.00 77.62 191 GLU A O 1
ATOM 1481 N N . LEU A 1 192 ? -4.810 0.033 1.900 1.00 82.25 192 LEU A N 1
ATOM 1482 C CA . LEU A 1 192 ? -5.870 0.998 1.582 1.00 82.25 192 LEU A CA 1
ATOM 1483 C C . LEU A 1 192 ? -7.262 0.628 2.137 1.00 82.25 192 LEU A C 1
ATOM 1485 O O . LEU A 1 192 ? -8.243 1.296 1.790 1.00 82.25 192 LEU A O 1
ATOM 1489 N N . THR A 1 193 ? -7.379 -0.399 2.994 1.00 81.69 193 THR A N 1
ATOM 1490 C CA . THR A 1 193 ? -8.641 -0.762 3.681 1.00 81.69 193 THR A CA 1
ATOM 1491 C C . THR A 1 193 ? -9.332 0.476 4.257 1.00 81.69 193 THR A C 1
ATOM 1493 O O . THR A 1 193 ? -8.726 1.247 4.996 1.00 81.69 193 THR A O 1
ATOM 1496 N N . GLY A 1 194 ? -10.624 0.628 3.953 1.00 71.62 194 GLY A N 1
ATOM 1497 C CA . GLY A 1 194 ? -11.466 1.728 4.436 1.00 71.62 194 GLY A CA 1
ATOM 1498 C C . GLY A 1 194 ? -11.493 2.960 3.528 1.00 71.62 194 GLY A C 1
ATOM 1499 O O . GLY A 1 194 ? -12.444 3.727 3.607 1.00 71.62 194 GLY A O 1
ATOM 1500 N N . THR A 1 195 ? -10.528 3.126 2.619 1.00 80.69 195 THR A N 1
ATOM 1501 C CA . THR A 1 195 ? -10.474 4.289 1.715 1.00 80.69 195 THR A CA 1
ATOM 1502 C C . THR A 1 195 ? -11.228 4.050 0.402 1.00 80.69 195 THR A C 1
ATOM 1504 O O . THR A 1 195 ? -11.251 2.935 -0.130 1.00 80.69 195 THR A O 1
ATOM 1507 N N . LEU A 1 196 ? -11.796 5.113 -0.179 1.00 75.19 196 LEU A N 1
ATOM 1508 C CA . LEU A 1 196 ? -12.465 5.062 -1.488 1.00 75.19 196 LEU A CA 1
ATOM 1509 C C . LEU A 1 196 ? -11.464 4.704 -2.609 1.00 75.19 196 LEU A C 1
ATOM 1511 O O . LEU A 1 196 ? -11.758 3.884 -3.480 1.00 75.19 196 LEU A O 1
ATOM 1515 N N . GLN A 1 197 ? -10.232 5.223 -2.527 1.00 83.69 197 GLN A N 1
ATOM 1516 C CA . GLN A 1 197 ? -9.116 4.821 -3.392 1.00 83.69 197 GLN A CA 1
ATOM 1517 C C . GLN A 1 197 ? -8.829 3.314 -3.282 1.00 83.69 197 GLN A C 1
ATOM 1519 O O . GLN A 1 197 ? -8.683 2.648 -4.303 1.00 83.69 197 GLN A O 1
ATOM 1524 N N . GLY A 1 198 ? -8.819 2.752 -2.070 1.00 83.88 198 GLY A N 1
ATOM 1525 C CA . GLY A 1 198 ? -8.616 1.321 -1.828 1.00 83.88 198 GLY A CA 1
ATOM 1526 C C . GLY A 1 198 ? -9.671 0.429 -2.460 1.00 83.88 198 GLY A C 1
ATOM 1527 O O . GLY A 1 198 ? -9.326 -0.603 -3.032 1.00 83.88 198 GLY A O 1
ATOM 1528 N N . GLN A 1 199 ? -10.938 0.849 -2.450 1.00 83.12 199 GLN A N 1
ATOM 1529 C CA . GLN A 1 199 ? -11.999 0.145 -3.176 1.00 83.12 199 GLN A CA 1
ATOM 1530 C C . GLN A 1 199 ? -11.725 0.140 -4.690 1.00 83.12 199 GLN A C 1
ATOM 1532 O O . GLN A 1 199 ? -11.819 -0.908 -5.329 1.00 83.12 199 GLN A O 1
ATOM 1537 N N . GLN A 1 200 ? -11.308 1.276 -5.266 1.00 91.06 200 GLN A N 1
ATOM 1538 C CA . GLN A 1 200 ? -10.951 1.349 -6.688 1.00 91.06 200 GLN A CA 1
ATOM 1539 C C . GLN A 1 200 ? -9.718 0.504 -7.035 1.00 91.06 200 GLN A C 1
ATOM 1541 O O . GLN A 1 200 ? -9.747 -0.230 -8.022 1.00 91.06 200 GLN A O 1
ATOM 1546 N N . VAL A 1 201 ? -8.642 0.583 -6.241 1.00 92.19 201 VAL A N 1
ATOM 1547 C CA . VAL A 1 201 ? -7.423 -0.209 -6.469 1.00 92.19 201 VAL A CA 1
ATOM 1548 C C . VAL A 1 201 ? -7.725 -1.697 -6.313 1.00 92.19 201 VAL A C 1
ATOM 1550 O O . VAL A 1 201 ? -7.292 -2.470 -7.159 1.00 92.19 201 VAL A O 1
ATOM 1553 N N . SER A 1 202 ? -8.511 -2.110 -5.314 1.00 90.25 202 SER A N 1
ATOM 1554 C CA . SER A 1 202 ? -8.921 -3.509 -5.122 1.00 90.25 202 SER A CA 1
ATOM 1555 C C . SER A 1 202 ? -9.699 -4.047 -6.332 1.00 90.25 202 SER A C 1
ATOM 1557 O O . SER A 1 202 ? -9.289 -5.048 -6.919 1.00 90.25 202 SER A O 1
ATOM 1559 N N . LEU A 1 203 ? -10.736 -3.332 -6.793 1.00 92.56 203 LEU A N 1
ATOM 1560 C CA . LEU A 1 203 ? -11.514 -3.709 -7.984 1.00 92.56 203 LEU A CA 1
ATOM 1561 C C . LEU A 1 203 ? -10.645 -3.811 -9.250 1.00 92.56 203 LEU A C 1
ATOM 1563 O O . LEU A 1 203 ? -10.788 -4.749 -10.034 1.00 92.56 203 LEU A O 1
ATOM 1567 N N . ARG A 1 204 ? -9.716 -2.868 -9.450 1.00 96.69 204 ARG A N 1
ATOM 1568 C CA . ARG A 1 204 ? -8.802 -2.877 -10.606 1.00 96.69 204 ARG A CA 1
ATOM 1569 C C . ARG A 1 204 ? -7.721 -3.955 -10.487 1.00 96.69 204 ARG A C 1
ATOM 1571 O O . ARG A 1 204 ? -7.328 -4.523 -11.500 1.00 96.69 204 ARG A O 1
ATOM 1578 N N . SER A 1 205 ? -7.285 -4.284 -9.271 1.00 95.69 205 SER A N 1
ATOM 1579 C CA . SER A 1 205 ? -6.320 -5.360 -9.010 1.00 95.69 205 SER A CA 1
ATOM 1580 C C . SER A 1 205 ? -6.935 -6.737 -9.245 1.00 95.69 205 SER A C 1
ATOM 1582 O O . SER A 1 205 ? -6.258 -7.607 -9.784 1.00 95.69 205 SER A O 1
ATOM 1584 N N . GLN A 1 206 ? -8.227 -6.920 -8.947 1.00 95.75 206 GLN A N 1
ATOM 1585 C CA . GLN A 1 206 ? -8.962 -8.123 -9.349 1.00 95.75 206 GLN A CA 1
ATOM 1586 C C . GLN A 1 206 ? -9.012 -8.248 -10.880 1.00 95.75 206 GLN A C 1
ATOM 1588 O O . GLN A 1 206 ? -8.627 -9.280 -11.419 1.00 95.75 206 GLN A O 1
ATOM 1593 N N . ALA A 1 207 ? -9.369 -7.176 -11.597 1.00 95.75 207 ALA A N 1
ATOM 1594 C CA . ALA A 1 207 ? -9.376 -7.173 -13.065 1.00 95.75 207 ALA A CA 1
ATOM 1595 C C . ALA A 1 207 ? -7.977 -7.377 -13.693 1.00 95.75 207 ALA A C 1
ATOM 1597 O O . ALA A 1 207 ? -7.860 -7.887 -14.810 1.00 95.75 207 ALA A O 1
ATOM 1598 N N . LEU A 1 208 ? -6.906 -6.992 -12.991 1.00 97.31 208 LEU A N 1
ATOM 1599 C CA . LEU A 1 208 ? -5.523 -7.308 -13.356 1.00 97.31 208 LEU A CA 1
ATOM 1600 C C . LEU A 1 208 ? -5.202 -8.789 -13.117 1.00 97.31 208 LEU A C 1
ATOM 1602 O O . LEU A 1 208 ? -4.668 -9.436 -14.015 1.00 97.31 208 LEU A O 1
ATOM 1606 N N . TYR A 1 209 ? -5.567 -9.340 -11.958 1.00 97.12 209 TYR A N 1
ATOM 1607 C CA . TYR A 1 209 ? -5.403 -10.760 -11.648 1.00 97.12 209 TYR A CA 1
ATOM 1608 C C . TYR A 1 209 ? -6.142 -11.647 -12.665 1.00 97.12 209 TYR A C 1
ATOM 1610 O O . TYR A 1 209 ? -5.521 -12.506 -13.294 1.00 97.12 209 TYR A O 1
ATOM 1618 N N . ASP A 1 210 ? -7.420 -11.369 -12.928 1.00 96.25 210 ASP A N 1
ATOM 1619 C CA . ASP A 1 210 ? -8.247 -12.109 -13.889 1.00 96.25 210 ASP A CA 1
ATOM 1620 C C . ASP A 1 210 ? -7.656 -12.062 -15.312 1.00 96.25 210 ASP A C 1
ATOM 1622 O O . ASP A 1 210 ? -7.643 -13.074 -16.023 1.00 96.25 210 ASP A O 1
ATOM 1626 N N . ALA A 1 211 ? -7.098 -10.910 -15.711 1.00 97.38 211 ALA A N 1
ATOM 1627 C CA . ALA A 1 211 ? -6.382 -10.754 -16.975 1.00 97.38 211 ALA A CA 1
ATOM 1628 C C . ALA A 1 211 ? -5.072 -11.559 -17.004 1.00 97.38 211 ALA A C 1
ATOM 1630 O O . ALA A 1 211 ? -4.812 -12.256 -17.986 1.00 97.38 211 ALA A O 1
ATOM 1631 N N . THR A 1 212 ? -4.260 -11.530 -15.938 1.00 97.12 212 THR A N 1
ATOM 1632 C CA . THR A 1 212 ? -3.039 -12.357 -15.861 1.00 97.12 212 THR A CA 1
ATOM 1633 C C . THR A 1 212 ? -3.356 -13.852 -15.897 1.00 97.12 212 THR A C 1
ATOM 1635 O O . THR A 1 212 ? -2.650 -14.604 -16.564 1.00 97.12 212 THR A O 1
ATOM 1638 N N . GLU A 1 213 ? -4.453 -14.290 -15.272 1.00 96.69 213 GLU A N 1
ATOM 1639 C CA . GLU A 1 213 ? -4.925 -15.674 -15.352 1.00 96.69 213 GLU A CA 1
ATOM 1640 C C . GLU A 1 213 ? -5.469 -16.028 -16.743 1.00 96.69 213 GLU A C 1
ATOM 1642 O O . GLU A 1 213 ? -5.362 -17.173 -17.179 1.00 96.69 213 GLU A O 1
ATOM 1647 N N . SER A 1 214 ? -6.044 -15.073 -17.478 1.00 95.88 214 SER A N 1
ATOM 1648 C CA . SER A 1 214 ? -6.408 -15.259 -18.892 1.00 95.88 214 SER A CA 1
ATOM 1649 C C . SER A 1 214 ? -5.165 -15.451 -19.768 1.00 95.88 214 SER A C 1
ATOM 1651 O O . SER A 1 214 ? -5.047 -16.464 -20.462 1.00 95.88 214 SER A O 1
ATOM 1653 N N . PHE A 1 215 ? -4.169 -14.571 -19.626 1.00 96.38 215 PHE A N 1
ATOM 1654 C CA . PHE A 1 215 ? -2.880 -14.680 -20.310 1.00 96.38 215 PHE A CA 1
ATOM 1655 C C . PHE A 1 215 ? -2.157 -15.999 -19.984 1.00 96.38 215 PHE A C 1
ATOM 1657 O O . PHE A 1 215 ? -1.774 -16.727 -20.899 1.00 96.38 215 PHE A O 1
ATOM 1664 N N . ARG A 1 216 ? -2.048 -16.380 -18.703 1.00 96.12 216 ARG A N 1
ATOM 1665 C CA . ARG A 1 216 ? -1.447 -17.656 -18.272 1.00 96.12 216 ARG A CA 1
ATOM 1666 C C . ARG A 1 216 ? -2.177 -18.869 -18.861 1.00 96.12 216 ARG A C 1
ATOM 1668 O O . ARG A 1 216 ? -1.530 -19.815 -19.310 1.00 96.12 216 ARG A O 1
ATOM 1675 N N . ARG A 1 217 ? -3.516 -18.844 -18.922 1.00 95.81 217 ARG A N 1
ATOM 1676 C CA . ARG A 1 217 ? -4.314 -19.895 -19.584 1.00 95.81 217 ARG A CA 1
ATOM 1677 C C . ARG A 1 217 ? -4.096 -19.944 -21.095 1.00 95.81 217 ARG A C 1
ATOM 1679 O O . ARG A 1 217 ? -4.120 -21.041 -21.644 1.00 95.81 217 ARG A O 1
ATOM 1686 N N . ALA A 1 218 ? -3.872 -18.814 -21.765 1.00 94.88 218 ALA A N 1
ATOM 1687 C CA . ALA A 1 218 ? -3.532 -18.781 -23.189 1.00 94.88 218 ALA A CA 1
ATOM 1688 C C . ALA A 1 218 ? -2.120 -19.339 -23.451 1.00 94.88 218 ALA A C 1
ATOM 1690 O O . ALA A 1 218 ? -1.947 -20.174 -24.335 1.00 94.88 218 ALA A O 1
ATOM 1691 N N . VAL A 1 219 ? -1.135 -18.959 -22.629 1.00 93.75 219 VAL A N 1
ATOM 1692 C CA . VAL A 1 219 ? 0.247 -19.478 -22.671 1.00 93.75 219 VAL A CA 1
ATOM 1693 C C . VAL A 1 219 ? 0.301 -20.994 -22.423 1.00 93.75 219 VAL A C 1
ATOM 1695 O O . VAL A 1 219 ? 1.084 -21.697 -23.056 1.00 93.75 219 VAL A O 1
ATOM 1698 N N . ALA A 1 220 ? -0.561 -21.525 -21.550 1.00 92.88 220 ALA A N 1
ATOM 1699 C CA . ALA A 1 220 ? -0.642 -22.959 -21.261 1.00 92.88 220 ALA A CA 1
ATOM 1700 C C . ALA A 1 220 ? -1.233 -23.817 -22.406 1.00 92.88 220 ALA A C 1
ATOM 1702 O O . ALA A 1 220 ? -1.201 -25.049 -22.329 1.00 92.88 220 ALA A O 1
ATOM 1703 N N . GLN A 1 221 ? -1.778 -23.217 -23.472 1.00 94.38 221 GLN A N 1
ATOM 1704 C CA . GLN A 1 221 ? -2.297 -23.967 -24.619 1.00 94.38 221 GLN A CA 1
ATOM 1705 C C . GLN A 1 221 ? -1.148 -24.432 -25.521 1.00 94.38 221 GLN A C 1
ATOM 1707 O O . GLN A 1 221 ? -0.432 -23.617 -26.095 1.00 94.38 221 GLN A O 1
ATOM 1712 N N . ARG A 1 222 ? -1.018 -25.753 -25.725 1.00 81.31 222 ARG A N 1
ATOM 1713 C CA . ARG A 1 222 ? 0.047 -26.369 -26.553 1.00 81.31 222 ARG A CA 1
ATOM 1714 C C . ARG A 1 222 ? 0.213 -25.772 -27.959 1.00 81.31 222 ARG A C 1
ATOM 1716 O O . ARG A 1 222 ? 1.311 -25.836 -28.496 1.00 81.31 222 ARG A O 1
ATOM 1723 N N . ASN A 1 223 ? -0.857 -25.219 -28.529 1.00 84.69 223 ASN A N 1
ATOM 1724 C CA . ASN A 1 223 ? -0.895 -24.641 -29.873 1.00 84.69 223 ASN A CA 1
ATOM 1725 C C . ASN A 1 223 ? -1.282 -23.147 -29.820 1.00 84.69 223 ASN A C 1
ATOM 1727 O O . ASN A 1 223 ? -2.164 -22.715 -30.565 1.00 84.69 223 ASN A O 1
ATOM 1731 N N . PHE A 1 224 ? -0.696 -22.371 -28.899 1.00 83.62 224 PHE A N 1
ATOM 1732 C CA . PHE A 1 224 ? -0.974 -20.936 -28.797 1.00 83.62 224 PHE A CA 1
ATOM 1733 C C . PHE A 1 224 ? -0.661 -20.202 -30.112 1.00 83.62 224 PHE A C 1
ATOM 1735 O O . PHE A 1 224 ? 0.305 -20.508 -30.811 1.00 83.62 224 PHE A O 1
ATOM 1742 N N . ARG A 1 225 ? -1.484 -19.204 -30.443 1.00 90.00 225 ARG A N 1
ATOM 1743 C CA . ARG A 1 225 ? -1.251 -18.294 -31.571 1.00 90.00 225 ARG A CA 1
ATOM 1744 C C . ARG A 1 225 ? -0.566 -17.016 -31.066 1.00 90.00 225 ARG A C 1
ATOM 1746 O O . ARG A 1 225 ? -1.045 -16.469 -30.067 1.00 90.00 225 ARG A O 1
ATOM 1753 N N . PRO A 1 226 ? 0.515 -16.520 -31.701 1.00 88.31 226 PRO A N 1
ATOM 1754 C CA . PRO A 1 226 ? 1.209 -15.307 -31.253 1.00 88.31 226 PRO A CA 1
ATOM 1755 C C . PRO A 1 226 ? 0.286 -14.088 -31.128 1.00 88.31 226 PRO A C 1
ATOM 1757 O O . PRO A 1 226 ? 0.395 -13.324 -30.171 1.00 88.31 226 PRO A O 1
ATOM 1760 N N . GLU A 1 227 ? -0.678 -13.954 -32.040 1.00 89.62 227 GLU A N 1
ATOM 1761 C CA . GLU A 1 227 ? -1.665 -12.871 -32.059 1.00 89.62 227 GLU A CA 1
ATOM 1762 C C . GLU A 1 227 ? -2.571 -12.912 -30.821 1.00 89.62 227 GLU A C 1
ATOM 1764 O O . GLU A 1 227 ? -2.915 -11.869 -30.266 1.00 89.62 227 GLU A O 1
ATOM 1769 N N . THR A 1 228 ? -2.919 -14.115 -30.349 1.00 92.75 228 THR A N 1
ATOM 1770 C CA . THR A 1 228 ? -3.697 -14.309 -29.119 1.00 92.75 228 THR A CA 1
ATOM 1771 C C . THR A 1 228 ? -2.880 -13.931 -27.887 1.00 92.75 228 THR A C 1
ATOM 1773 O O . THR A 1 228 ? -3.412 -13.263 -27.007 1.00 92.75 228 THR A O 1
ATOM 1776 N N . LEU A 1 229 ? -1.587 -14.272 -27.821 1.00 93.50 229 LEU A N 1
ATOM 1777 C CA . LEU A 1 229 ? -0.744 -13.883 -26.681 1.00 93.50 229 LEU A CA 1
ATOM 1778 C C . LEU A 1 229 ? -0.512 -12.364 -26.609 1.00 93.50 229 LEU A C 1
ATOM 1780 O O . LEU A 1 229 ? -0.596 -11.793 -25.526 1.00 93.50 229 LEU A O 1
ATOM 1784 N N . ASP A 1 230 ? -0.284 -11.694 -27.741 1.00 91.88 230 ASP A N 1
ATOM 1785 C CA . ASP A 1 230 ? -0.152 -10.227 -27.807 1.00 91.88 230 ASP A CA 1
ATOM 1786 C C . ASP A 1 230 ? -1.509 -9.511 -27.596 1.00 91.88 230 ASP A C 1
ATOM 1788 O O . ASP A 1 230 ? -1.555 -8.399 -27.067 1.00 91.88 230 ASP A O 1
ATOM 1792 N N . GLN A 1 231 ? -2.643 -10.145 -27.930 1.00 94.12 231 GLN A N 1
ATOM 1793 C CA . GLN A 1 231 ? -3.978 -9.667 -27.541 1.00 94.12 231 GLN A CA 1
ATOM 1794 C C . GLN A 1 231 ? -4.220 -9.781 -26.029 1.00 94.12 231 GLN A C 1
ATOM 1796 O O . GLN A 1 231 ? -4.622 -8.789 -25.420 1.00 94.12 231 GLN A O 1
ATOM 1801 N N . GLU A 1 232 ? -3.973 -10.944 -25.424 1.00 96.69 232 GLU A N 1
ATOM 1802 C CA . GLU A 1 232 ? -4.164 -11.163 -23.986 1.00 96.69 232 GLU A CA 1
ATOM 1803 C C . GLU A 1 232 ? -3.208 -10.292 -23.159 1.00 96.69 232 GLU A C 1
ATOM 1805 O O . GLU A 1 232 ? -3.647 -9.642 -22.212 1.00 96.69 232 GLU A O 1
ATOM 1810 N N . LEU A 1 233 ? -1.936 -10.154 -23.560 1.00 95.69 233 LEU A N 1
ATOM 1811 C CA . LEU A 1 233 ? -1.003 -9.236 -22.896 1.00 95.69 233 LEU A CA 1
ATOM 1812 C C . LEU A 1 233 ? -1.509 -7.783 -22.947 1.00 95.69 233 LEU A C 1
ATOM 1814 O O . LEU A 1 233 ? -1.467 -7.099 -21.929 1.00 95.69 233 LEU A O 1
ATOM 1818 N N . ARG A 1 234 ? -2.099 -7.331 -24.065 1.00 93.94 234 ARG A N 1
ATOM 1819 C CA . ARG A 1 234 ? -2.781 -6.021 -24.145 1.00 93.94 234 ARG A CA 1
ATOM 1820 C C . ARG A 1 234 ? -4.029 -5.902 -23.261 1.00 93.94 234 ARG A C 1
ATOM 1822 O O . ARG A 1 234 ? -4.513 -4.787 -23.060 1.00 93.94 234 ARG A O 1
ATOM 1829 N N . VAL A 1 235 ? -4.614 -6.994 -22.763 1.00 95.44 235 VAL A N 1
ATOM 1830 C CA . VAL A 1 235 ? -5.631 -6.933 -21.695 1.00 95.44 235 VAL A CA 1
ATOM 1831 C C . VAL A 1 235 ? -4.938 -6.690 -20.355 1.00 95.44 235 VAL A C 1
ATOM 1833 O O . VAL A 1 235 ? -5.320 -5.755 -19.655 1.00 95.44 235 VAL A O 1
ATOM 1836 N N . VAL A 1 236 ? -3.879 -7.447 -20.045 1.00 97.00 236 VAL A N 1
ATOM 1837 C CA . VAL A 1 236 ? -3.102 -7.283 -18.803 1.00 97.00 236 VAL A CA 1
ATOM 1838 C C . VAL A 1 236 ? -2.517 -5.873 -18.677 1.00 97.00 236 VAL A C 1
ATOM 1840 O O . VAL A 1 236 ? -2.694 -5.242 -17.639 1.00 97.00 236 VAL A O 1
ATOM 1843 N N . GLU A 1 237 ? -1.890 -5.350 -19.736 1.00 94.56 237 GLU A N 1
ATOM 1844 C CA . GLU A 1 237 ? -1.329 -3.990 -19.782 1.00 94.56 237 GLU A CA 1
ATOM 1845 C C . GLU A 1 237 ? -2.393 -2.933 -19.444 1.00 94.56 237 GLU A C 1
ATOM 1847 O O . GLU A 1 237 ? -2.189 -2.121 -18.548 1.00 94.56 237 GLU A O 1
ATOM 1852 N N . ARG A 1 238 ? -3.583 -2.995 -20.062 1.00 93.69 238 ARG A N 1
ATOM 1853 C CA . ARG A 1 238 ? -4.675 -2.040 -19.783 1.00 93.69 238 ARG A CA 1
ATOM 1854 C C . ARG A 1 238 ? -5.254 -2.172 -18.371 1.00 93.69 238 ARG A C 1
ATOM 1856 O O . ARG A 1 238 ? -5.631 -1.161 -17.779 1.00 93.69 238 ARG A O 1
ATOM 1863 N N . SER A 1 239 ? -5.333 -3.386 -17.821 1.00 96.12 239 SER A N 1
ATOM 1864 C CA . SER A 1 239 ? -5.726 -3.581 -16.418 1.00 96.12 239 SER A CA 1
ATOM 1865 C C . SER A 1 239 ? -4.669 -3.020 -15.457 1.00 96.12 239 SER A C 1
ATOM 1867 O O . SER A 1 239 ? -5.016 -2.426 -14.436 1.00 96.12 239 SER A O 1
ATOM 1869 N N . PHE A 1 240 ? -3.384 -3.149 -15.797 1.00 96.25 240 PHE A N 1
ATOM 1870 C CA . PHE A 1 240 ? -2.275 -2.611 -15.012 1.00 96.25 240 PHE A CA 1
ATOM 1871 C C . PHE A 1 240 ? -2.216 -1.075 -15.058 1.00 96.25 240 PHE A C 1
ATOM 1873 O O . PHE A 1 240 ? -2.139 -0.447 -14.001 1.00 96.25 240 PHE A O 1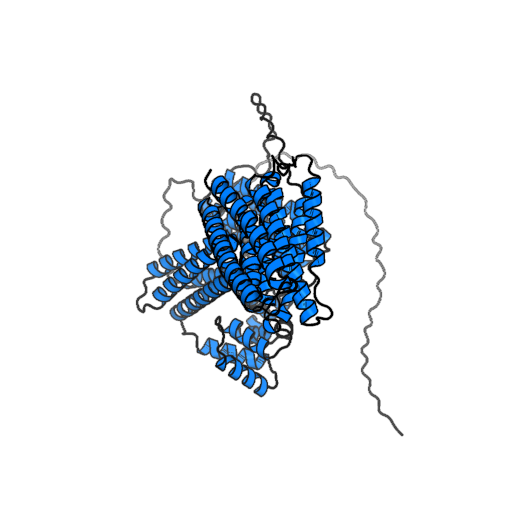
ATOM 1880 N N . ASP A 1 241 ? -2.373 -0.465 -16.239 1.00 87.75 241 ASP A N 1
ATOM 1881 C CA . ASP A 1 241 ? -2.510 0.991 -16.413 1.00 87.75 241 ASP A CA 1
ATOM 1882 C C . ASP A 1 241 ? -3.625 1.550 -15.510 1.00 87.75 241 ASP A C 1
ATOM 1884 O O . ASP A 1 241 ? -3.476 2.596 -14.870 1.00 87.75 241 ASP A O 1
ATOM 1888 N N . ALA A 1 242 ? -4.754 0.837 -15.415 1.00 90.56 242 ALA A N 1
ATOM 1889 C CA . ALA A 1 242 ? -5.867 1.221 -14.556 1.00 90.56 242 ALA A CA 1
ATOM 1890 C C . ALA A 1 242 ? -5.496 1.152 -13.061 1.00 90.56 242 ALA A C 1
ATOM 1892 O O . ALA A 1 242 ? -5.851 2.069 -12.311 1.00 90.56 242 ALA A O 1
ATOM 1893 N N . VAL A 1 243 ? -4.775 0.113 -12.622 1.00 94.25 243 VAL A N 1
ATOM 1894 C CA . VAL A 1 243 ? -4.247 -0.001 -11.248 1.00 94.25 243 VAL A CA 1
ATOM 1895 C C . VAL A 1 243 ? -3.283 1.148 -10.937 1.00 94.25 243 VAL A C 1
ATOM 1897 O O . VAL A 1 243 ? -3.490 1.847 -9.942 1.00 94.25 243 VAL A O 1
ATOM 1900 N N . GLN A 1 244 ? -2.296 1.417 -11.803 1.00 88.44 244 GLN A N 1
ATOM 1901 C CA . GLN A 1 244 ? -1.376 2.551 -11.635 1.00 88.44 244 GLN A CA 1
ATOM 1902 C C . GLN A 1 244 ? -2.123 3.888 -11.571 1.00 88.44 244 GLN A C 1
ATOM 1904 O O . GLN A 1 244 ? -1.847 4.702 -10.692 1.00 88.44 244 GLN A O 1
ATOM 1909 N N . THR A 1 245 ? -3.120 4.092 -12.438 1.00 83.88 245 THR A N 1
ATOM 1910 C CA . THR A 1 245 ? -3.936 5.316 -12.453 1.00 83.88 245 THR A CA 1
ATOM 1911 C C . THR A 1 245 ? -4.614 5.556 -11.100 1.00 83.88 245 THR A C 1
ATOM 1913 O O . THR A 1 245 ? -4.573 6.678 -10.598 1.00 83.88 245 THR A O 1
ATOM 1916 N N . SER A 1 246 ? -5.188 4.526 -10.462 1.00 89.38 246 SER A N 1
ATOM 1917 C CA . SER A 1 246 ? -5.771 4.680 -9.117 1.00 89.38 246 SER A CA 1
ATOM 1918 C C . SER A 1 246 ? -4.717 4.847 -8.019 1.00 89.38 246 SER A C 1
ATOM 1920 O O . SER A 1 246 ? -4.954 5.617 -7.097 1.00 89.38 246 SER A O 1
ATOM 1922 N N . LEU A 1 247 ? -3.547 4.205 -8.108 1.00 83.38 247 LEU A N 1
ATOM 1923 C CA . LEU A 1 247 ? -2.447 4.410 -7.147 1.00 83.38 247 LEU A CA 1
ATOM 1924 C C . LEU A 1 247 ? -1.815 5.811 -7.243 1.00 83.38 247 LEU A C 1
ATOM 1926 O O . LEU A 1 247 ? -1.293 6.322 -6.256 1.00 83.38 247 LEU A O 1
ATOM 1930 N N . SER A 1 248 ? -1.886 6.447 -8.415 1.00 78.56 248 SER A N 1
ATOM 1931 C CA . SER A 1 248 ? -1.398 7.813 -8.641 1.00 78.56 248 SER A CA 1
ATOM 1932 C C . SER A 1 248 ? -2.356 8.919 -8.175 1.00 78.56 248 SER A C 1
ATOM 1934 O O . SER A 1 248 ? -1.979 10.088 -8.209 1.00 78.56 248 SER A O 1
ATOM 1936 N N . ASN A 1 249 ? -3.584 8.585 -7.754 1.00 74.06 249 ASN A N 1
ATOM 1937 C CA . ASN A 1 249 ? -4.630 9.569 -7.472 1.00 74.06 249 ASN A CA 1
ATOM 1938 C C . ASN A 1 249 ? -5.475 9.225 -6.219 1.00 74.06 249 ASN A C 1
ATOM 1940 O O . ASN A 1 249 ? -6.389 8.399 -6.324 1.00 74.06 249 ASN A O 1
ATOM 1944 N N . PRO A 1 250 ? -5.225 9.869 -5.059 1.00 61.97 250 PRO A N 1
ATOM 1945 C CA . PRO A 1 250 ? -4.072 10.726 -4.757 1.00 61.97 250 PRO A CA 1
ATOM 1946 C C . PRO A 1 250 ? -2.753 9.925 -4.664 1.00 61.97 250 PRO A C 1
ATOM 1948 O O . PRO A 1 250 ? -2.775 8.751 -4.284 1.00 61.97 250 PRO A O 1
ATOM 1951 N N . PRO A 1 251 ? -1.593 10.528 -4.988 1.00 53.38 251 PRO A N 1
ATOM 1952 C CA . PRO A 1 251 ? -0.308 9.832 -4.985 1.00 53.38 251 PRO A CA 1
ATOM 1953 C C . PRO A 1 251 ? 0.240 9.604 -3.566 1.00 53.38 251 PRO A C 1
ATOM 1955 O O . PRO A 1 251 ? 0.056 10.425 -2.666 1.00 53.38 251 PRO A O 1
ATOM 1958 N N . GLY A 1 252 ? 0.989 8.511 -3.388 1.00 53.16 252 GLY A N 1
ATOM 1959 C CA . GLY A 1 252 ? 1.772 8.241 -2.171 1.00 53.16 252 GLY A CA 1
ATOM 1960 C C . GLY A 1 252 ? 0.999 7.634 -0.992 1.00 53.16 252 GLY A C 1
ATOM 1961 O O . GLY A 1 252 ? 1.511 7.623 0.124 1.00 53.16 252 GLY A O 1
ATOM 1962 N N . THR A 1 253 ? -0.218 7.127 -1.200 1.00 71.44 253 THR A N 1
ATOM 1963 C CA . THR A 1 253 ? -1.054 6.551 -0.126 1.00 71.44 253 THR A CA 1
ATOM 1964 C C . THR A 1 253 ? -0.712 5.105 0.249 1.00 71.44 253 THR A C 1
ATOM 1966 O O . THR A 1 253 ? -0.940 4.724 1.398 1.00 71.44 253 THR A O 1
ATOM 1969 N N . ALA A 1 254 ? -0.151 4.324 -0.684 1.00 74.31 254 ALA A N 1
ATOM 1970 C CA . ALA A 1 254 ? 0.128 2.888 -0.550 1.00 74.31 254 ALA A CA 1
ATOM 1971 C C . ALA A 1 254 ? 1.534 2.520 -1.081 1.00 74.31 254 ALA A C 1
ATOM 1973 O O . ALA A 1 254 ? 1.671 2.099 -2.237 1.00 74.31 254 ALA A O 1
ATOM 1974 N N . PRO A 1 255 ? 2.605 2.731 -0.290 1.00 64.25 255 PRO A N 1
ATOM 1975 C CA . PRO A 1 255 ? 3.984 2.586 -0.760 1.00 64.25 255 PRO A CA 1
ATOM 1976 C C . PRO A 1 255 ? 4.370 1.135 -1.090 1.00 64.25 255 PRO A C 1
ATOM 1978 O O . PRO A 1 255 ? 5.082 0.907 -2.071 1.00 64.25 255 PRO A O 1
ATOM 1981 N N . SER A 1 256 ? 3.882 0.143 -0.338 1.00 66.81 256 SER A N 1
ATOM 1982 C CA . SER A 1 256 ? 4.193 -1.272 -0.601 1.00 66.81 256 SER A CA 1
ATOM 1983 C C . SER A 1 256 ? 3.496 -1.742 -1.878 1.00 66.81 256 SER A C 1
ATOM 1985 O O . SER A 1 256 ? 4.116 -2.357 -2.747 1.00 66.81 256 SER A O 1
ATOM 1987 N N . THR A 1 257 ? 2.229 -1.360 -2.044 1.00 82.38 257 THR A N 1
ATOM 1988 C CA . THR A 1 257 ? 1.418 -1.623 -3.237 1.00 82.38 257 THR A CA 1
ATOM 1989 C C . THR A 1 257 ? 2.026 -0.965 -4.476 1.00 82.38 257 THR A C 1
ATOM 1991 O O . THR A 1 257 ? 2.138 -1.608 -5.518 1.00 82.38 257 THR A O 1
ATOM 1994 N N . ALA A 1 258 ? 2.499 0.282 -4.368 1.00 75.44 258 ALA A N 1
ATOM 1995 C CA . ALA A 1 258 ? 3.226 0.958 -5.443 1.00 75.44 258 ALA A CA 1
ATOM 1996 C C . ALA A 1 258 ? 4.555 0.254 -5.784 1.00 75.44 258 ALA A C 1
ATOM 1998 O O . ALA A 1 258 ? 4.926 0.163 -6.955 1.00 75.44 258 ALA A O 1
ATOM 1999 N N . SER A 1 259 ? 5.253 -0.309 -4.792 1.00 68.69 259 SER A N 1
ATOM 2000 C CA . SER A 1 259 ? 6.453 -1.121 -5.025 1.00 68.69 259 SER A CA 1
ATOM 2001 C C . SER A 1 259 ? 6.138 -2.411 -5.798 1.00 68.69 259 SER A C 1
ATOM 2003 O O . SER A 1 259 ? 6.801 -2.717 -6.790 1.00 68.69 259 SER A O 1
ATOM 2005 N N . ILE A 1 260 ? 5.067 -3.122 -5.429 1.00 78.00 260 ILE A N 1
ATOM 2006 C CA . ILE A 1 260 ? 4.609 -4.317 -6.158 1.00 78.00 260 ILE A CA 1
ATOM 2007 C C . ILE A 1 260 ? 4.114 -3.944 -7.564 1.00 78.00 260 ILE A C 1
ATOM 2009 O O . ILE A 1 260 ? 4.394 -4.667 -8.517 1.00 78.00 260 ILE A O 1
ATOM 2013 N N . ALA A 1 261 ? 3.467 -2.787 -7.741 1.00 84.81 261 ALA A N 1
ATOM 2014 C CA . ALA A 1 261 ? 3.096 -2.280 -9.061 1.00 84.81 261 ALA A CA 1
ATOM 2015 C C . ALA A 1 261 ? 4.329 -2.048 -9.955 1.00 84.81 261 ALA A C 1
ATOM 2017 O O . ALA A 1 261 ? 4.339 -2.494 -11.102 1.00 84.81 261 ALA A O 1
ATOM 2018 N N . ARG A 1 262 ? 5.412 -1.450 -9.429 1.00 78.75 262 ARG A N 1
ATOM 2019 C CA . ARG A 1 262 ? 6.696 -1.353 -10.157 1.00 78.75 262 ARG A CA 1
ATOM 2020 C C . ARG A 1 262 ? 7.219 -2.743 -10.561 1.00 78.75 262 ARG A C 1
ATOM 2022 O O . ARG A 1 262 ? 7.645 -2.914 -11.699 1.00 78.75 262 ARG A O 1
ATOM 2029 N N . ARG A 1 263 ? 7.105 -3.749 -9.683 1.00 75.75 263 ARG A N 1
ATOM 2030 C CA . ARG A 1 263 ? 7.503 -5.147 -9.951 1.00 75.75 263 ARG A CA 1
ATOM 2031 C C . ARG A 1 263 ? 6.662 -5.817 -11.053 1.00 75.75 263 ARG A C 1
ATOM 2033 O O . ARG A 1 263 ? 7.220 -6.502 -11.907 1.00 75.75 263 ARG A O 1
ATOM 2040 N N . VAL A 1 264 ? 5.346 -5.578 -11.090 1.00 87.94 264 VAL A N 1
ATOM 2041 C CA . VAL A 1 264 ? 4.461 -6.035 -12.184 1.00 87.94 264 VAL A CA 1
ATOM 2042 C C . VAL A 1 264 ? 4.842 -5.375 -13.515 1.00 87.94 264 VAL A C 1
ATOM 2044 O O . VAL A 1 264 ? 4.913 -6.068 -14.526 1.00 87.94 264 VAL A O 1
ATOM 2047 N N . SER A 1 265 ? 5.159 -4.075 -13.522 1.00 84.00 265 SER A N 1
ATOM 2048 C CA . SER A 1 265 ? 5.606 -3.362 -14.731 1.00 84.00 265 SER A CA 1
ATOM 2049 C C . SER A 1 265 ? 6.871 -3.982 -15.347 1.00 84.00 265 SER A C 1
ATOM 2051 O O . SER A 1 265 ? 6.920 -4.220 -16.556 1.00 84.00 265 SER A O 1
ATOM 2053 N N . THR A 1 266 ? 7.860 -4.345 -14.518 1.00 76.00 266 THR A N 1
ATOM 2054 C CA . THR A 1 266 ? 9.057 -5.085 -14.962 1.00 76.00 266 THR A CA 1
ATOM 2055 C C . THR A 1 266 ? 8.680 -6.416 -15.618 1.00 76.00 266 THR A C 1
ATOM 2057 O O . THR A 1 266 ? 9.054 -6.665 -16.762 1.00 76.00 266 THR A O 1
ATOM 2060 N N . LEU A 1 267 ? 7.860 -7.237 -14.949 1.00 83.81 267 LEU A N 1
ATOM 2061 C CA . LEU A 1 267 ? 7.425 -8.536 -15.480 1.00 83.81 267 LEU A CA 1
ATOM 2062 C C . LEU A 1 267 ? 6.639 -8.410 -16.800 1.00 83.81 267 LEU A C 1
ATOM 2064 O O . LEU A 1 267 ? 6.771 -9.273 -17.670 1.00 83.81 267 LEU A O 1
ATOM 2068 N N . LEU A 1 268 ? 5.851 -7.344 -16.988 1.00 88.19 268 LEU A N 1
ATOM 2069 C CA . LEU A 1 268 ? 5.165 -7.059 -18.256 1.00 88.19 268 LEU A CA 1
ATOM 2070 C C . LEU A 1 268 ? 6.156 -6.702 -19.371 1.00 88.19 268 LEU A C 1
ATOM 2072 O O . LEU A 1 268 ? 6.039 -7.228 -20.479 1.00 88.19 268 LEU A O 1
ATOM 2076 N N . SER A 1 269 ? 7.160 -5.871 -19.073 1.00 80.31 269 SER A N 1
ATOM 2077 C CA . SER A 1 269 ? 8.247 -5.544 -20.006 1.00 80.31 269 SER A CA 1
ATOM 2078 C C . SER A 1 269 ? 9.013 -6.799 -20.443 1.00 80.31 269 SER A C 1
ATOM 2080 O O . SER A 1 269 ? 9.200 -7.019 -21.642 1.00 80.31 269 SER A O 1
ATOM 2082 N N . ASP A 1 270 ? 9.390 -7.662 -19.499 1.00 78.31 270 ASP A N 1
ATOM 2083 C CA . ASP A 1 270 ? 10.143 -8.894 -19.769 1.00 78.31 270 ASP A CA 1
ATOM 2084 C C . ASP A 1 270 ? 9.305 -9.925 -20.542 1.00 78.31 270 ASP A C 1
ATOM 2086 O O . ASP A 1 270 ? 9.794 -10.585 -21.465 1.00 78.31 270 ASP A O 1
ATOM 2090 N N . THR A 1 271 ? 8.006 -10.011 -20.238 1.00 89.06 271 THR A N 1
ATOM 2091 C CA . THR A 1 271 ? 7.041 -10.816 -21.005 1.00 89.06 271 THR A CA 1
ATOM 2092 C C . THR A 1 271 ? 6.925 -10.303 -22.438 1.00 89.06 271 THR A C 1
ATOM 2094 O O . THR A 1 271 ? 6.970 -11.091 -23.384 1.00 89.06 271 THR A O 1
ATOM 2097 N N . ARG A 1 272 ? 6.846 -8.979 -22.633 1.00 88.69 272 ARG A N 1
ATOM 2098 C CA . ARG A 1 272 ? 6.760 -8.380 -23.969 1.00 88.69 272 ARG A CA 1
ATOM 2099 C C . ARG A 1 272 ? 8.054 -8.518 -24.769 1.00 88.69 272 ARG A C 1
ATOM 2101 O O . ARG A 1 272 ? 7.990 -8.691 -25.985 1.00 88.69 272 ARG A O 1
ATOM 2108 N N . ALA A 1 273 ? 9.210 -8.476 -24.109 1.00 80.75 273 ALA A N 1
ATOM 2109 C CA . ALA A 1 273 ? 10.492 -8.796 -24.727 1.00 80.75 273 ALA A CA 1
ATOM 2110 C C . ALA A 1 273 ? 10.547 -10.272 -25.158 1.00 80.75 273 ALA A C 1
ATOM 2112 O O . ALA A 1 273 ? 10.933 -10.560 -26.286 1.00 80.75 273 ALA A O 1
ATOM 2113 N N . SER A 1 274 ? 10.072 -11.191 -24.312 1.00 85.75 274 SER A N 1
ATOM 2114 C CA . SER A 1 274 ? 10.058 -12.638 -24.585 1.00 85.75 274 SER A CA 1
ATOM 2115 C C . SER A 1 274 ? 9.094 -13.046 -25.709 1.00 85.75 274 SER A C 1
ATOM 2117 O O . SER A 1 274 ? 9.371 -13.994 -26.441 1.00 85.75 274 SER A O 1
ATOM 2119 N N . LEU A 1 275 ? 7.975 -12.330 -25.880 1.00 88.06 275 LEU A N 1
ATOM 2120 C CA . LEU A 1 275 ? 7.025 -12.547 -26.983 1.00 88.06 275 LEU A CA 1
ATOM 2121 C C . LEU A 1 275 ? 7.502 -11.980 -28.330 1.00 88.06 275 LEU A C 1
ATOM 2123 O O . LEU A 1 275 ? 6.977 -12.372 -29.374 1.00 88.06 275 LEU A O 1
ATOM 2127 N N . ARG A 1 276 ? 8.494 -11.080 -28.341 1.00 83.44 276 ARG A N 1
ATOM 2128 C CA . ARG A 1 276 ? 9.134 -10.603 -29.576 1.00 83.44 276 ARG A CA 1
ATOM 2129 C C . ARG A 1 276 ? 10.113 -11.655 -30.088 1.00 83.44 276 ARG A C 1
ATOM 2131 O O . ARG A 1 276 ? 11.323 -11.548 -29.902 1.00 83.44 276 ARG A O 1
ATOM 2138 N N . LEU A 1 277 ? 9.560 -12.670 -30.750 1.00 59.72 277 LEU A N 1
ATOM 2139 C CA . LEU A 1 277 ? 10.331 -13.663 -31.490 1.00 59.72 277 LEU A CA 1
ATOM 2140 C C . LEU A 1 277 ? 11.333 -12.971 -32.440 1.00 59.72 277 LEU A C 1
ATOM 2142 O O . LEU A 1 277 ? 10.970 -11.985 -33.088 1.00 59.72 277 LEU A O 1
ATOM 2146 N N . PRO A 1 278 ? 12.570 -13.486 -32.579 1.00 50.59 278 PRO A N 1
ATOM 2147 C CA . PRO A 1 278 ? 13.535 -13.006 -33.565 1.00 50.59 278 PRO A CA 1
ATOM 2148 C C . PRO A 1 278 ? 13.146 -13.503 -34.970 1.00 50.59 278 PRO A C 1
ATOM 2150 O O . PRO A 1 278 ? 13.794 -14.371 -35.550 1.00 50.59 278 PRO A O 1
ATOM 2153 N N . THR A 1 279 ? 12.034 -12.978 -35.490 1.00 47.06 279 THR A N 1
ATOM 2154 C CA . THR A 1 279 ? 11.406 -13.375 -36.763 1.00 47.06 279 THR A CA 1
ATOM 2155 C C . THR A 1 279 ? 11.295 -12.229 -37.768 1.00 47.06 279 THR A C 1
ATOM 2157 O O . THR A 1 279 ? 10.463 -12.289 -38.667 1.00 47.06 279 THR A O 1
ATOM 2160 N N . ASP A 1 280 ? 12.185 -11.239 -37.673 1.00 37.09 280 ASP A N 1
ATOM 2161 C CA . ASP A 1 280 ? 12.770 -10.645 -38.878 1.00 37.09 280 ASP A CA 1
ATOM 2162 C C . ASP A 1 280 ? 14.004 -11.486 -39.253 1.00 37.09 280 ASP A C 1
ATOM 2164 O O . ASP A 1 280 ? 15.101 -11.241 -38.735 1.00 37.09 280 ASP A O 1
ATOM 2168 N N . PRO A 1 281 ? 13.878 -12.514 -40.118 1.00 45.62 281 PRO A N 1
ATOM 2169 C CA . PRO A 1 281 ? 15.048 -13.026 -40.816 1.00 45.62 281 PRO A CA 1
ATOM 2170 C C . PRO A 1 281 ? 15.675 -11.867 -41.596 1.00 45.62 281 PRO A C 1
ATOM 2172 O O . PRO A 1 281 ? 14.978 -11.165 -42.328 1.00 45.62 281 PRO A O 1
ATOM 2175 N N . ILE A 1 282 ? 16.992 -11.679 -41.470 1.00 43.09 282 ILE A N 1
ATOM 2176 C CA . ILE A 1 282 ? 17.732 -10.652 -42.218 1.00 43.09 282 ILE A CA 1
ATOM 2177 C C . ILE A 1 282 ? 17.799 -11.078 -43.693 1.00 43.09 282 ILE A C 1
ATOM 2179 O O . ILE A 1 282 ? 18.797 -11.616 -44.174 1.00 43.09 282 ILE A O 1
ATOM 2183 N N . TYR A 1 283 ? 16.697 -10.865 -44.413 1.00 40.62 283 TYR A N 1
ATOM 2184 C CA . TYR A 1 283 ? 16.585 -11.096 -45.846 1.00 40.62 283 TYR A CA 1
ATOM 2185 C C . TYR A 1 283 ? 17.360 -9.999 -46.579 1.00 40.62 283 TYR A C 1
ATOM 2187 O O . TYR A 1 283 ? 16.836 -8.939 -46.919 1.00 40.62 283 TYR A O 1
ATOM 2195 N N . GLY A 1 284 ? 18.648 -10.256 -46.810 1.00 49.31 284 GLY A N 1
ATOM 2196 C CA . GLY A 1 284 ? 19.483 -9.437 -47.683 1.00 49.31 284 GLY A CA 1
ATOM 2197 C C . GLY A 1 284 ? 18.977 -9.512 -49.124 1.00 49.31 284 GLY A C 1
ATOM 2198 O O . GLY A 1 284 ? 19.411 -10.373 -49.883 1.00 49.31 284 GLY A O 1
ATOM 2199 N N . GLY A 1 285 ? 18.039 -8.636 -49.491 1.00 44.34 285 GLY A N 1
ATOM 2200 C CA . GLY A 1 285 ? 17.337 -8.731 -50.771 1.00 44.34 285 GLY A CA 1
ATOM 2201 C C . GLY A 1 285 ? 16.421 -7.548 -51.080 1.00 44.34 285 GLY A C 1
ATOM 2202 O O . GLY A 1 285 ? 15.210 -7.713 -51.148 1.00 44.34 285 GLY A O 1
ATOM 2203 N N . GLY A 1 286 ? 17.011 -6.376 -51.332 1.00 44.81 286 GLY A N 1
ATOM 2204 C CA . GLY A 1 286 ? 16.315 -5.221 -51.912 1.00 44.81 286 GLY A CA 1
ATOM 2205 C C . GLY A 1 286 ? 15.822 -4.186 -50.899 1.00 44.81 286 GLY A C 1
ATOM 2206 O O . GLY A 1 286 ? 14.858 -4.402 -50.172 1.00 44.81 286 GLY A O 1
ATOM 2207 N N . TYR A 1 287 ? 16.440 -3.003 -50.921 1.00 36.41 287 TYR A N 1
ATOM 2208 C CA . TYR A 1 287 ? 15.851 -1.810 -50.315 1.00 36.41 287 TYR A CA 1
ATOM 2209 C C . TYR A 1 287 ? 14.583 -1.428 -51.101 1.00 36.41 287 TYR A C 1
ATOM 2211 O O . TYR A 1 287 ? 14.686 -1.226 -52.316 1.00 36.41 287 TYR A O 1
ATOM 2219 N N . PRO A 1 288 ? 13.405 -1.287 -50.466 1.00 40.88 288 PRO A N 1
ATOM 2220 C CA . PRO A 1 288 ? 12.249 -0.718 -51.144 1.00 40.88 288 PRO A CA 1
ATOM 2221 C C . PRO A 1 288 ? 12.553 0.738 -51.519 1.00 40.88 288 PRO A C 1
ATOM 2223 O O . PRO A 1 288 ? 12.974 1.533 -50.677 1.00 40.88 288 PRO A O 1
ATOM 2226 N N . GLN A 1 289 ? 12.349 1.087 -52.792 1.00 52.34 289 GLN A N 1
ATOM 2227 C CA . GLN A 1 289 ? 12.474 2.465 -53.274 1.00 52.34 289 GLN A CA 1
ATOM 2228 C C . GLN A 1 289 ? 11.527 3.378 -52.469 1.00 52.34 289 GLN A C 1
ATOM 2230 O O . GLN A 1 289 ? 10.335 3.070 -52.381 1.00 52.34 289 GLN A O 1
ATOM 2235 N N . PRO A 1 290 ? 12.011 4.486 -51.875 1.00 39.84 290 PRO A N 1
ATOM 2236 C CA . PRO A 1 290 ? 11.155 5.388 -51.117 1.00 39.84 290 PRO A CA 1
ATOM 2237 C C . PRO A 1 290 ? 10.157 6.073 -52.057 1.00 39.84 290 PRO A C 1
ATOM 2239 O O . PRO A 1 290 ? 10.549 6.728 -53.021 1.00 39.84 290 PRO A O 1
ATOM 2242 N N . LEU A 1 291 ? 8.861 5.936 -51.764 1.00 47.25 291 LEU A N 1
ATOM 2243 C CA . LEU A 1 291 ? 7.793 6.581 -52.530 1.00 47.25 291 LEU A CA 1
ATOM 2244 C C . LEU A 1 291 ? 7.945 8.116 -52.471 1.00 47.25 291 LEU A C 1
ATOM 2246 O O . LEU A 1 291 ? 7.865 8.689 -51.379 1.00 47.25 291 LEU A O 1
ATOM 2250 N N . PRO A 1 292 ? 8.138 8.808 -53.610 1.00 44.84 292 PRO A N 1
ATOM 2251 C CA . PRO A 1 292 ? 8.300 10.256 -53.617 1.00 44.84 292 PRO A CA 1
ATOM 2252 C C . PRO A 1 292 ? 6.943 10.940 -53.401 1.00 44.84 292 PRO A C 1
ATOM 2254 O O . PRO A 1 292 ? 6.053 10.836 -54.242 1.00 44.84 292 PRO A O 1
ATOM 2257 N N . GLY A 1 293 ? 6.782 11.665 -52.289 1.00 42.38 293 GLY A N 1
ATOM 2258 C CA . GLY A 1 293 ? 5.613 12.535 -52.100 1.00 42.38 293 GLY A CA 1
ATOM 2259 C C . GLY A 1 293 ? 5.258 12.944 -50.669 1.00 42.38 293 GLY A C 1
ATOM 2260 O O . GLY A 1 293 ? 4.607 13.970 -50.502 1.00 42.38 293 GLY A O 1
ATOM 2261 N N . ASN A 1 294 ? 5.675 12.203 -49.634 1.00 41.88 294 ASN A N 1
ATOM 2262 C CA . ASN A 1 294 ? 5.302 12.518 -48.246 1.00 41.88 294 ASN A CA 1
ATOM 2263 C C . ASN A 1 294 ? 6.488 13.097 -47.437 1.00 41.88 294 ASN A C 1
ATOM 2265 O O . ASN A 1 294 ? 7.398 12.342 -47.091 1.00 41.88 294 ASN A O 1
ATOM 2269 N N . PRO A 1 295 ? 6.493 14.400 -47.083 1.00 44.41 295 PRO A N 1
ATOM 2270 C CA . PRO A 1 295 ? 7.592 15.037 -46.347 1.00 44.41 295 PRO A CA 1
ATOM 2271 C C . PRO A 1 295 ? 7.656 14.695 -44.839 1.00 44.41 295 PRO A C 1
ATOM 2273 O O . PRO A 1 295 ? 8.463 15.274 -44.120 1.00 44.41 295 PRO A O 1
ATOM 2276 N N . GLY A 1 296 ? 6.836 13.765 -44.332 1.00 45.94 296 GLY A N 1
ATOM 2277 C CA . GLY A 1 296 ? 6.705 13.457 -42.896 1.00 45.94 296 GLY A CA 1
ATOM 2278 C C . GLY A 1 296 ? 7.730 12.491 -42.271 1.00 45.94 296 GLY A C 1
ATOM 2279 O O . GLY A 1 296 ? 7.509 12.023 -41.156 1.00 45.94 296 GLY A O 1
ATOM 2280 N N . GLY A 1 297 ? 8.826 12.144 -42.957 1.00 48.62 297 GLY A N 1
ATOM 2281 C CA . GLY A 1 297 ? 9.733 11.057 -42.538 1.00 48.62 297 GLY A CA 1
ATOM 2282 C C . GLY A 1 297 ? 10.512 11.273 -41.227 1.00 48.62 297 GLY A C 1
ATOM 2283 O O . GLY A 1 297 ? 10.948 10.301 -40.612 1.00 48.62 297 GLY A O 1
ATOM 2284 N N . THR A 1 298 ? 10.685 12.516 -40.767 1.00 55.34 298 THR A N 1
ATOM 2285 C CA . THR A 1 298 ? 11.455 12.839 -39.548 1.00 55.34 298 THR A CA 1
ATOM 2286 C C . THR A 1 298 ? 10.749 12.435 -38.254 1.00 55.34 298 THR A C 1
ATOM 2288 O O . THR A 1 298 ? 11.409 11.994 -37.310 1.00 55.34 298 THR A O 1
ATOM 2291 N N . GLY A 1 299 ? 9.416 12.527 -38.211 1.00 65.62 299 GLY A N 1
ATOM 2292 C CA . GLY A 1 299 ? 8.644 12.425 -36.968 1.00 65.62 299 GLY A CA 1
ATOM 2293 C C . GLY A 1 299 ? 8.819 11.099 -36.218 1.00 65.62 299 GLY A C 1
ATOM 2294 O O . GLY A 1 299 ? 8.841 11.088 -34.987 1.00 65.62 299 GLY A O 1
ATOM 2295 N N . ALA A 1 300 ? 9.016 9.981 -36.925 1.00 70.00 300 ALA A N 1
ATOM 2296 C CA . ALA A 1 300 ? 9.253 8.677 -36.296 1.00 70.00 300 ALA A CA 1
ATOM 2297 C C . ALA A 1 300 ? 10.600 8.619 -35.546 1.00 70.00 300 ALA A C 1
ATOM 2299 O O . ALA A 1 300 ? 10.671 8.094 -34.432 1.00 70.00 300 ALA A O 1
ATOM 2300 N N . ILE A 1 301 ? 11.652 9.206 -36.126 1.00 68.50 301 ILE A N 1
ATOM 2301 C CA . ILE A 1 301 ? 12.997 9.271 -35.533 1.00 68.50 301 ILE A CA 1
ATOM 2302 C C . ILE A 1 301 ? 12.986 10.218 -34.325 1.00 68.50 301 ILE A C 1
ATOM 2304 O O . ILE A 1 301 ? 13.555 9.911 -33.277 1.00 68.50 301 ILE A O 1
ATOM 2308 N N . GLU A 1 302 ? 12.289 11.350 -34.438 1.00 84.69 302 GLU A N 1
ATOM 2309 C CA . GLU A 1 302 ? 12.146 12.316 -33.344 1.00 84.69 302 GLU A CA 1
ATOM 2310 C C . GLU A 1 302 ? 11.302 11.760 -32.189 1.00 84.69 302 GLU A C 1
ATOM 2312 O O . GLU A 1 302 ? 11.702 11.892 -31.035 1.00 84.69 302 GLU A O 1
ATOM 2317 N N . THR A 1 303 ? 10.217 11.030 -32.474 1.00 85.75 303 THR A N 1
ATOM 2318 C CA . THR A 1 303 ? 9.417 10.325 -31.453 1.00 85.75 303 THR A CA 1
ATOM 2319 C C . THR A 1 303 ? 10.270 9.316 -30.681 1.00 85.75 303 THR A C 1
ATOM 2321 O O . THR A 1 303 ? 10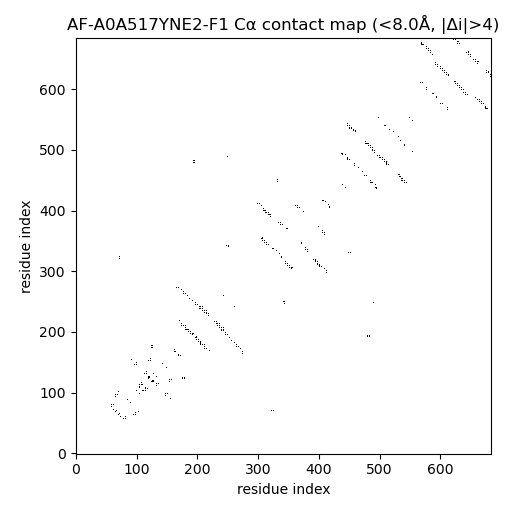.250 9.306 -29.452 1.00 85.75 303 THR A O 1
ATOM 2324 N N . GLN A 1 304 ? 11.081 8.501 -31.367 1.00 81.88 304 GLN A N 1
ATOM 2325 C CA . GLN A 1 304 ? 11.998 7.567 -30.698 1.00 81.88 304 GLN A CA 1
ATOM 2326 C C . GLN A 1 304 ? 13.046 8.294 -29.837 1.00 81.88 304 GLN A C 1
ATOM 2328 O O . GLN A 1 304 ? 13.361 7.836 -28.737 1.00 81.88 304 GLN A O 1
ATOM 2333 N N . ARG A 1 305 ? 13.548 9.450 -30.294 1.00 86.88 305 ARG A N 1
ATOM 2334 C CA . ARG A 1 305 ? 14.509 10.279 -29.550 1.00 86.88 305 ARG A CA 1
ATOM 2335 C C . ARG A 1 305 ? 13.901 10.889 -28.284 1.00 86.88 305 ARG A C 1
ATOM 2337 O O . ARG A 1 305 ? 14.523 10.802 -27.227 1.00 86.88 305 ARG A O 1
ATOM 2344 N N . LEU A 1 306 ? 12.687 11.436 -28.382 1.00 91.38 306 LEU A N 1
ATOM 2345 C CA . LEU A 1 306 ? 11.919 11.950 -27.244 1.00 91.38 306 LEU A CA 1
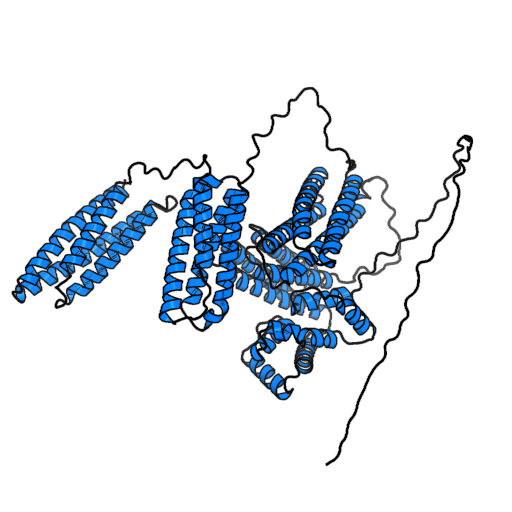ATOM 2346 C C . LEU A 1 306 ? 11.665 10.838 -26.221 1.00 91.38 306 LEU A C 1
ATOM 2348 O O . LEU A 1 306 ? 11.957 11.012 -25.041 1.00 91.38 306 LEU A O 1
ATOM 2352 N N . LEU A 1 307 ? 11.205 9.662 -26.665 1.00 89.19 307 LEU A N 1
ATOM 2353 C CA . LEU A 1 307 ? 10.975 8.525 -25.770 1.00 89.19 307 LEU A CA 1
ATOM 2354 C C . LEU A 1 307 ? 12.257 8.089 -25.054 1.00 89.19 307 LEU A C 1
ATOM 2356 O O . LEU A 1 307 ? 12.212 7.895 -23.844 1.00 89.19 307 LEU A O 1
ATOM 2360 N N . ALA A 1 308 ? 13.397 8.015 -25.750 1.00 79.44 308 ALA A N 1
ATOM 2361 C CA . ALA A 1 308 ? 14.690 7.681 -25.146 1.00 79.44 308 ALA A CA 1
ATOM 2362 C C . ALA A 1 308 ? 15.174 8.721 -24.111 1.00 79.44 308 ALA A C 1
ATOM 2364 O O . ALA A 1 308 ? 15.811 8.347 -23.122 1.00 79.44 308 ALA A O 1
ATOM 2365 N N . GLN A 1 309 ? 14.855 10.006 -24.309 1.00 88.44 309 GLN A N 1
ATOM 2366 C CA . GLN A 1 309 ? 15.125 11.077 -23.342 1.00 88.44 309 GLN A CA 1
ATOM 2367 C C . GLN A 1 309 ? 14.237 10.947 -22.098 1.00 88.44 309 GLN A C 1
ATOM 2369 O O . GLN A 1 309 ? 14.764 10.928 -20.986 1.00 88.44 309 GLN A O 1
ATOM 2374 N N . ILE A 1 310 ? 12.919 10.775 -22.265 1.00 92.12 310 ILE A N 1
ATOM 2375 C CA . ILE A 1 310 ? 11.966 10.605 -21.150 1.00 92.12 310 ILE A CA 1
ATOM 2376 C C . ILE A 1 310 ? 12.332 9.375 -20.309 1.00 92.12 310 ILE A C 1
ATOM 2378 O O . ILE A 1 310 ? 12.388 9.456 -19.085 1.00 92.12 310 ILE A O 1
ATOM 2382 N N . ASP A 1 311 ? 12.690 8.270 -20.968 1.00 80.56 311 ASP A N 1
ATOM 2383 C CA . ASP A 1 311 ? 13.248 7.057 -20.361 1.00 80.56 311 ASP A CA 1
ATOM 2384 C C . ASP A 1 311 ? 14.435 7.351 -19.423 1.00 80.56 311 ASP A C 1
ATOM 2386 O O . ASP A 1 311 ? 14.595 6.711 -18.384 1.00 80.56 311 ASP A O 1
ATOM 2390 N N . SER A 1 312 ? 15.301 8.296 -19.803 1.00 75.00 312 SER A N 1
ATOM 2391 C CA . SER A 1 312 ? 16.490 8.661 -19.029 1.00 75.00 312 SER A CA 1
ATOM 2392 C C . SER A 1 312 ? 16.154 9.540 -17.825 1.00 75.00 312 SER A C 1
ATOM 2394 O O . SER A 1 312 ? 16.717 9.334 -16.751 1.00 75.00 312 SER A O 1
ATOM 2396 N N . ILE A 1 313 ? 15.211 10.472 -17.983 1.00 90.44 313 ILE A N 1
ATOM 2397 C CA . ILE A 1 313 ? 14.729 11.344 -16.901 1.00 90.44 313 ILE A CA 1
ATOM 2398 C C . ILE A 1 313 ? 13.943 10.515 -15.869 1.00 90.44 313 ILE A C 1
ATOM 2400 O O . ILE A 1 313 ? 14.170 10.649 -14.667 1.00 90.44 313 ILE A O 1
ATOM 2404 N N . SER A 1 314 ? 13.079 9.600 -16.325 1.00 86.88 314 SER A N 1
ATOM 2405 C CA . SER A 1 314 ? 12.309 8.693 -15.460 1.00 86.88 314 SER A CA 1
ATOM 2406 C C . SER A 1 314 ? 13.232 7.763 -14.658 1.00 86.88 314 SER A C 1
ATOM 2408 O O . SER A 1 314 ? 13.098 7.688 -13.436 1.00 86.88 314 SER A O 1
ATOM 2410 N N . ARG A 1 315 ? 14.267 7.168 -15.284 1.00 74.81 315 ARG A N 1
ATOM 2411 C CA . ARG A 1 315 ? 15.307 6.410 -14.554 1.00 74.81 315 ARG A CA 1
ATOM 2412 C C . ARG A 1 315 ? 16.017 7.254 -13.493 1.00 74.81 315 ARG A C 1
ATOM 2414 O O . ARG A 1 315 ? 16.080 6.826 -12.347 1.00 74.81 315 ARG A O 1
ATOM 2421 N N . GLY A 1 316 ? 16.504 8.449 -13.845 1.00 76.38 316 GLY A N 1
ATOM 2422 C CA . GLY A 1 316 ? 17.168 9.343 -12.886 1.00 76.38 316 GLY A CA 1
ATOM 2423 C C . GLY A 1 316 ? 16.272 9.704 -11.696 1.00 76.38 316 GLY A C 1
ATOM 2424 O O . GLY A 1 316 ? 16.722 9.690 -10.553 1.00 76.38 316 GLY A O 1
ATOM 2425 N N . THR A 1 317 ? 14.983 9.932 -11.953 1.00 90.94 317 THR A N 1
ATOM 2426 C CA . THR A 1 317 ? 13.974 10.210 -10.920 1.00 90.94 317 THR A CA 1
ATOM 2427 C C . THR A 1 317 ? 13.740 8.998 -10.014 1.00 90.94 317 THR A C 1
ATOM 2429 O O . THR A 1 317 ? 13.815 9.131 -8.793 1.00 90.94 317 THR A O 1
ATOM 2432 N N . GLN A 1 318 ? 13.529 7.802 -10.580 1.00 82.50 318 GLN A N 1
ATOM 2433 C CA . GLN A 1 318 ? 13.338 6.564 -9.811 1.00 82.50 318 GLN A CA 1
ATOM 2434 C C . GLN A 1 318 ? 14.561 6.221 -8.946 1.00 82.50 318 GLN A C 1
ATOM 2436 O O . GLN A 1 318 ? 14.385 5.860 -7.783 1.00 82.50 318 GLN A O 1
ATOM 2441 N N . SER A 1 319 ? 15.787 6.421 -9.445 1.00 72.44 319 SER A N 1
ATOM 2442 C CA . SER A 1 319 ? 17.003 6.240 -8.638 1.00 72.44 319 SER A CA 1
ATOM 2443 C C . SER A 1 319 ? 17.054 7.189 -7.436 1.00 72.44 319 SER A C 1
ATOM 2445 O O . SER A 1 319 ? 17.482 6.780 -6.359 1.00 72.44 319 SER A O 1
ATOM 2447 N N . ILE A 1 320 ? 16.571 8.432 -7.561 1.00 86.00 320 ILE A N 1
ATOM 2448 C CA . ILE 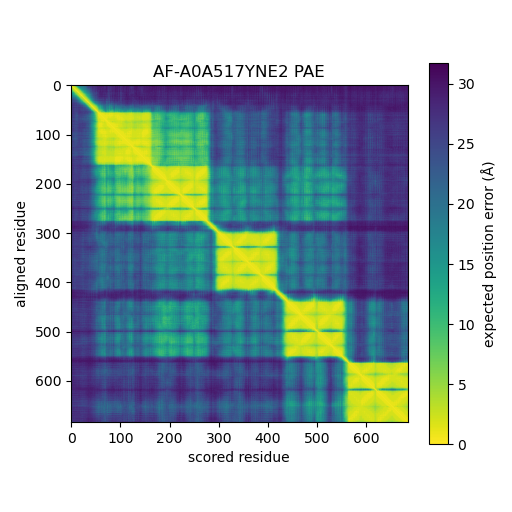A 1 320 ? 16.490 9.363 -6.422 1.00 86.00 320 ILE A CA 1
ATOM 2449 C C . ILE A 1 320 ? 15.388 8.944 -5.445 1.00 86.00 320 ILE A C 1
ATOM 2451 O O . ILE A 1 320 ? 15.636 8.940 -4.241 1.00 86.00 320 ILE A O 1
ATOM 2455 N N . ILE A 1 321 ? 14.213 8.540 -5.940 1.00 85.00 321 ILE A N 1
ATOM 2456 C CA . ILE A 1 321 ? 13.110 7.994 -5.129 1.00 85.00 321 ILE A CA 1
ATOM 2457 C C . ILE A 1 321 ? 13.607 6.809 -4.285 1.00 85.00 321 ILE A C 1
ATOM 2459 O O . ILE A 1 321 ? 13.399 6.786 -3.076 1.00 85.00 321 ILE A O 1
ATOM 2463 N N . GLN A 1 322 ? 14.336 5.867 -4.890 1.00 73.19 322 GLN A N 1
ATOM 2464 C CA . GLN A 1 322 ? 14.921 4.699 -4.215 1.00 73.19 322 GLN A CA 1
ATOM 2465 C C . GLN A 1 322 ? 16.028 5.089 -3.220 1.00 73.19 322 GLN A C 1
ATOM 2467 O O . GLN A 1 322 ? 16.061 4.595 -2.091 1.00 73.19 322 GLN A O 1
ATOM 2472 N N . MET A 1 323 ? 16.912 6.021 -3.598 1.00 77.00 323 MET A N 1
ATOM 2473 C CA . MET A 1 323 ? 17.925 6.578 -2.693 1.00 77.00 323 MET A CA 1
ATOM 2474 C C . MET A 1 323 ? 17.318 7.304 -1.491 1.00 77.00 323 MET A C 1
ATOM 2476 O O . MET A 1 323 ? 17.917 7.284 -0.417 1.00 77.00 323 MET A O 1
ATOM 2480 N N . TYR A 1 324 ? 16.151 7.932 -1.653 1.00 84.50 324 TYR A N 1
ATOM 2481 C CA . TYR A 1 324 ? 15.380 8.442 -0.528 1.00 84.50 324 TYR A CA 1
ATOM 2482 C C . TYR A 1 324 ? 14.821 7.260 0.268 1.00 84.50 324 TYR A C 1
ATOM 2484 O O . TYR A 1 324 ? 15.285 7.066 1.384 1.00 84.50 324 TYR A O 1
ATOM 2492 N N . GLN A 1 325 ? 13.963 6.417 -0.321 1.00 81.69 325 GLN A N 1
ATOM 2493 C CA . GLN A 1 325 ? 13.268 5.286 0.329 1.00 81.69 325 GLN A CA 1
ATOM 2494 C C . GLN A 1 325 ? 14.175 4.385 1.200 1.00 81.69 325 GLN A C 1
ATOM 2496 O O . GLN A 1 325 ? 13.723 3.883 2.226 1.00 81.69 325 GLN A O 1
ATOM 2501 N N . SER A 1 326 ? 15.458 4.228 0.849 1.00 73.81 326 SER A N 1
ATOM 2502 C CA . SER A 1 326 ? 16.470 3.493 1.636 1.00 73.81 326 SER A CA 1
ATOM 2503 C C . SER A 1 326 ? 16.941 4.152 2.954 1.00 73.81 326 SER A C 1
ATOM 2505 O O . SER A 1 326 ? 17.605 3.500 3.762 1.00 73.81 326 SER A O 1
ATOM 2507 N N . ARG A 1 327 ? 16.638 5.434 3.210 1.00 78.38 327 ARG A N 1
ATOM 2508 C CA . ARG A 1 327 ? 17.069 6.167 4.417 1.00 78.38 327 ARG A CA 1
ATOM 2509 C C . ARG A 1 327 ? 16.134 5.903 5.603 1.00 78.38 327 ARG A C 1
ATOM 2511 O O . ARG A 1 327 ? 14.970 6.289 5.594 1.00 78.38 327 ARG A O 1
ATOM 2518 N N . GLY A 1 328 ? 16.686 5.325 6.674 1.00 57.12 328 GLY A N 1
ATOM 2519 C CA . GLY A 1 328 ? 15.940 5.006 7.902 1.00 57.12 328 GLY A CA 1
ATOM 2520 C C . GLY A 1 328 ? 15.482 6.209 8.743 1.00 57.12 328 GLY A C 1
ATOM 2521 O O . GLY A 1 328 ? 14.515 6.083 9.488 1.00 57.12 328 GLY A O 1
ATOM 2522 N N . ASN A 1 329 ? 16.123 7.378 8.614 1.00 61.62 329 ASN A N 1
ATOM 2523 C CA . ASN A 1 329 ? 15.664 8.614 9.262 1.00 61.62 329 ASN A CA 1
ATOM 2524 C C . ASN A 1 329 ? 14.742 9.383 8.308 1.00 61.62 329 ASN A C 1
ATOM 2526 O O . ASN A 1 329 ? 15.210 9.994 7.346 1.00 61.62 329 ASN A O 1
ATOM 2530 N N . GLN A 1 330 ? 13.440 9.346 8.590 1.00 76.81 330 GLN A N 1
ATOM 2531 C CA . GLN A 1 330 ? 12.390 9.898 7.733 1.00 76.81 330 GLN A CA 1
ATOM 2532 C C . GLN A 1 330 ? 11.848 11.229 8.275 1.00 76.81 330 GLN A C 1
ATOM 2534 O O . GLN A 1 330 ? 10.719 11.312 8.760 1.00 76.81 330 GLN A O 1
ATOM 2539 N N . ASP A 1 331 ? 12.666 12.280 8.201 1.00 79.81 331 ASP A N 1
ATOM 2540 C CA . ASP A 1 331 ? 12.255 13.632 8.597 1.00 79.81 331 ASP A CA 1
ATOM 2541 C C . ASP A 1 331 ? 11.141 14.184 7.685 1.00 79.81 331 ASP A C 1
ATOM 2543 O O . ASP A 1 331 ? 11.011 13.809 6.516 1.00 79.81 331 ASP A O 1
ATOM 2547 N N . TYR A 1 332 ? 10.355 15.142 8.190 1.00 76.00 332 TYR A N 1
ATOM 2548 C CA . TYR A 1 332 ? 9.217 15.725 7.464 1.00 76.00 332 TYR A CA 1
ATOM 2549 C C . TYR A 1 332 ? 9.589 16.251 6.059 1.00 76.00 332 TYR A C 1
ATOM 2551 O O . TYR A 1 332 ? 8.926 15.939 5.065 1.00 76.00 332 TYR A O 1
ATOM 2559 N N . THR A 1 333 ? 10.690 17.003 5.953 1.00 75.88 333 THR A N 1
ATOM 2560 C CA . THR A 1 333 ? 11.196 17.543 4.678 1.00 75.88 333 THR A CA 1
ATOM 2561 C C . THR A 1 333 ? 11.598 16.433 3.707 1.00 75.88 333 THR A C 1
ATOM 2563 O O . THR A 1 333 ? 11.376 16.550 2.503 1.00 75.88 333 THR A O 1
ATOM 2566 N N . TYR A 1 334 ? 12.145 15.329 4.221 1.00 86.31 334 TYR A N 1
ATOM 2567 C CA . TYR A 1 334 ? 12.507 14.156 3.429 1.00 86.31 334 TYR A CA 1
ATOM 2568 C C . TYR A 1 334 ? 11.252 13.464 2.862 1.00 86.31 334 TYR A C 1
ATOM 2570 O O . TYR A 1 334 ? 11.216 13.184 1.665 1.00 86.31 334 TYR A O 1
ATOM 2578 N N . ASN A 1 335 ? 10.195 13.289 3.668 1.00 78.88 335 ASN A N 1
ATOM 2579 C CA . ASN A 1 335 ? 8.929 12.690 3.220 1.00 78.88 335 ASN A CA 1
ATOM 2580 C C . ASN A 1 335 ? 8.204 13.575 2.192 1.00 78.88 335 ASN A C 1
ATOM 2582 O O . ASN A 1 335 ? 7.652 13.070 1.216 1.00 78.88 335 ASN A O 1
ATOM 2586 N N . THR A 1 336 ? 8.259 14.898 2.375 1.00 80.00 336 THR A N 1
ATOM 2587 C CA . THR A 1 336 ? 7.726 15.872 1.408 1.00 80.00 336 THR A CA 1
ATOM 2588 C C . THR A 1 336 ? 8.467 15.767 0.071 1.00 80.00 336 THR A C 1
ATOM 2590 O O . THR A 1 336 ? 7.838 15.550 -0.962 1.00 80.00 336 THR A O 1
ATOM 2593 N N . THR A 1 337 ? 9.806 15.807 0.105 1.00 88.38 337 THR A N 1
ATOM 2594 C CA . THR A 1 337 ? 10.659 15.679 -1.092 1.00 88.38 337 THR A CA 1
ATOM 2595 C C . THR A 1 337 ? 10.405 14.358 -1.826 1.00 88.38 337 THR A C 1
ATOM 2597 O O . THR A 1 337 ? 10.289 14.344 -3.048 1.00 88.38 337 THR A O 1
ATOM 2600 N N . LEU A 1 338 ? 10.280 13.244 -1.091 1.00 87.06 338 LEU A N 1
ATOM 2601 C CA . LEU A 1 338 ? 9.979 11.928 -1.660 1.00 87.06 338 LEU A CA 1
ATOM 2602 C C . LEU A 1 338 ? 8.630 11.919 -2.396 1.00 87.06 338 LEU A C 1
ATOM 2604 O O . LEU A 1 338 ? 8.558 11.443 -3.527 1.00 87.06 338 LEU A O 1
ATOM 2608 N N . ARG A 1 339 ? 7.579 12.507 -1.811 1.00 82.69 339 ARG A N 1
ATOM 2609 C CA . ARG A 1 339 ? 6.265 12.588 -2.464 1.00 82.69 339 ARG A CA 1
ATOM 2610 C C . ARG A 1 339 ? 6.270 13.500 -3.694 1.00 82.69 339 ARG A C 1
ATOM 2612 O O . ARG A 1 339 ? 5.623 13.178 -4.692 1.00 82.69 339 ARG A O 1
ATOM 2619 N N . ASP A 1 340 ? 6.986 14.621 -3.649 1.00 84.69 340 ASP A N 1
ATOM 2620 C CA . ASP A 1 340 ? 7.097 15.524 -4.799 1.00 84.69 340 ASP A CA 1
ATOM 2621 C C . ASP A 1 340 ? 7.883 14.871 -5.956 1.00 84.69 340 ASP A C 1
ATOM 2623 O O . ASP A 1 340 ? 7.508 15.047 -7.119 1.00 84.69 340 ASP A O 1
ATOM 2627 N N . LEU A 1 341 ? 8.886 14.035 -5.648 1.00 91.56 341 LEU A N 1
ATOM 2628 C CA . LEU A 1 341 ? 9.588 13.174 -6.610 1.00 91.56 341 LEU A CA 1
ATOM 2629 C C . LEU A 1 341 ? 8.683 12.081 -7.206 1.00 91.56 341 LEU A C 1
ATOM 2631 O O . LEU A 1 341 ? 8.657 11.934 -8.427 1.00 91.56 341 LEU A O 1
ATOM 2635 N N . ASP A 1 342 ? 7.924 11.340 -6.388 1.00 81.31 342 ASP A N 1
ATOM 2636 C CA . ASP A 1 342 ? 6.952 10.339 -6.868 1.00 81.31 342 ASP A CA 1
ATOM 2637 C C . ASP A 1 342 ? 5.886 10.992 -7.775 1.00 81.31 342 ASP A C 1
ATOM 2639 O O . ASP A 1 342 ? 5.522 10.455 -8.825 1.00 81.31 342 ASP A O 1
ATOM 2643 N N . THR A 1 343 ? 5.438 12.203 -7.423 1.00 80.62 343 THR A N 1
ATOM 2644 C CA . THR A 1 343 ? 4.507 13.007 -8.235 1.00 80.62 343 THR A CA 1
ATOM 2645 C C . THR A 1 343 ? 5.128 13.403 -9.578 1.00 80.62 343 THR A C 1
ATOM 2647 O O . THR A 1 343 ? 4.485 13.281 -10.622 1.00 80.62 343 THR A O 1
ATOM 2650 N N . PHE A 1 344 ? 6.393 13.832 -9.580 1.00 93.75 344 PHE A N 1
ATOM 2651 C CA . PHE A 1 344 ? 7.138 14.170 -10.795 1.00 93.75 344 PHE A CA 1
ATOM 2652 C C . PHE A 1 344 ? 7.395 12.941 -11.691 1.00 93.75 344 PHE A C 1
ATOM 2654 O O . PHE A 1 344 ? 7.255 13.036 -12.911 1.00 93.75 344 PHE A O 1
ATOM 2661 N N . ALA A 1 345 ? 7.660 11.763 -11.114 1.00 87.50 345 ALA A N 1
ATOM 2662 C CA . ALA A 1 345 ? 7.741 10.506 -11.865 1.00 87.50 345 ALA A CA 1
ATOM 2663 C C . ALA A 1 345 ? 6.413 10.175 -12.572 1.00 87.50 345 ALA A C 1
ATOM 2665 O O . ALA A 1 345 ? 6.404 9.909 -13.774 1.00 87.50 345 ALA A O 1
ATOM 2666 N N . GLY A 1 346 ? 5.280 10.292 -11.868 1.00 77.62 346 GLY A N 1
ATOM 2667 C CA . GLY A 1 346 ? 3.954 10.109 -12.468 1.00 77.62 346 GLY A CA 1
ATOM 2668 C C . GLY A 1 346 ? 3.648 11.103 -13.599 1.00 77.62 346 GLY A C 1
ATOM 2669 O O . GLY A 1 346 ? 2.997 10.744 -14.582 1.00 77.62 346 GLY A O 1
ATOM 2670 N N . GLN A 1 347 ? 4.146 12.341 -13.518 1.00 87.12 347 GLN A N 1
ATOM 2671 C CA . GLN A 1 347 ? 4.034 13.315 -14.612 1.00 87.12 347 GLN A CA 1
ATOM 2672 C C . GLN A 1 347 ? 4.877 12.916 -15.839 1.00 87.12 347 GLN A C 1
ATOM 2674 O O . GLN A 1 347 ? 4.409 13.073 -16.969 1.00 87.12 347 GLN A O 1
ATOM 2679 N N . LEU A 1 348 ? 6.081 12.361 -15.645 1.00 92.31 348 LEU A N 1
ATOM 2680 C CA . LEU A 1 348 ? 6.940 11.884 -16.742 1.00 92.31 348 LEU A CA 1
ATOM 2681 C C . LEU A 1 348 ? 6.306 10.719 -17.508 1.00 92.31 348 LEU A C 1
ATOM 2683 O O . LEU A 1 348 ? 6.351 10.703 -18.739 1.00 92.31 348 LEU A O 1
ATOM 2687 N N . ASP A 1 349 ? 5.679 9.776 -16.805 1.00 81.56 349 ASP A N 1
ATOM 2688 C CA . ASP A 1 349 ? 5.015 8.631 -17.436 1.00 81.56 349 ASP A CA 1
ATOM 2689 C C . ASP A 1 349 ? 3.739 9.058 -18.194 1.00 81.56 349 ASP A C 1
ATOM 2691 O O . ASP A 1 349 ? 3.477 8.575 -19.298 1.00 81.56 349 ASP A O 1
ATOM 2695 N N . ASN A 1 350 ? 2.997 10.052 -17.691 1.00 78.94 350 ASN A N 1
ATOM 2696 C CA . ASN A 1 350 ? 1.903 10.675 -18.448 1.00 78.94 350 ASN A CA 1
ATOM 2697 C C . ASN A 1 350 ? 2.407 11.382 -19.721 1.00 78.94 350 ASN A C 1
ATOM 2699 O O . ASN A 1 350 ? 1.841 11.191 -20.799 1.00 78.94 350 ASN A O 1
ATOM 2703 N N . PHE A 1 351 ? 3.503 12.140 -19.632 1.00 93.19 351 PHE A N 1
ATOM 2704 C CA . PHE A 1 351 ? 4.114 12.793 -20.794 1.00 93.19 351 PHE A CA 1
ATOM 2705 C C . PHE A 1 351 ? 4.645 11.776 -21.824 1.00 93.19 351 PHE A C 1
ATOM 2707 O O . PHE A 1 351 ? 4.458 11.951 -23.031 1.00 93.19 351 PHE A O 1
ATOM 2714 N N . ARG A 1 352 ? 5.224 10.655 -21.369 1.00 92.56 352 ARG A N 1
ATOM 2715 C CA . ARG A 1 352 ? 5.592 9.509 -22.221 1.00 92.56 352 ARG A CA 1
ATOM 2716 C C . ARG A 1 352 ? 4.389 8.992 -23.007 1.00 92.56 352 ARG A C 1
ATOM 2718 O O . ARG A 1 352 ? 4.500 8.807 -24.219 1.00 92.56 352 ARG A O 1
ATOM 2725 N N . LEU A 1 353 ? 3.246 8.788 -22.348 1.00 81.00 353 LEU A N 1
ATOM 2726 C CA . LEU A 1 353 ? 2.011 8.347 -23.003 1.00 81.00 353 LEU A CA 1
ATOM 2727 C C . LEU A 1 353 ? 1.498 9.383 -24.016 1.00 81.00 353 LEU A C 1
ATOM 2729 O O . LEU A 1 353 ? 1.065 8.994 -25.100 1.00 81.00 353 LEU A O 1
ATOM 2733 N N . SER A 1 354 ? 1.595 10.685 -23.726 1.00 86.19 354 SER A N 1
ATOM 2734 C CA . SER A 1 354 ? 1.282 11.745 -24.698 1.00 86.19 354 SER A CA 1
ATOM 2735 C C . SER A 1 354 ? 2.175 11.689 -25.945 1.00 86.19 354 SER A C 1
ATOM 2737 O O . SER A 1 354 ? 1.667 11.814 -27.059 1.00 86.19 354 SER A O 1
ATOM 2739 N N . VAL A 1 355 ? 3.484 11.452 -25.792 1.00 91.00 355 VAL A N 1
ATOM 2740 C CA . VAL A 1 355 ? 4.410 11.290 -26.931 1.00 91.00 355 VAL A CA 1
ATOM 2741 C C . VAL A 1 355 ? 4.104 10.012 -27.722 1.00 91.00 355 VAL A C 1
ATOM 2743 O O . VAL A 1 355 ? 4.032 10.059 -28.948 1.00 91.00 355 VAL A O 1
ATOM 2746 N N . GLN A 1 356 ? 3.846 8.883 -27.050 1.00 86.19 356 GLN A N 1
ATOM 2747 C CA . GLN A 1 356 ? 3.470 7.619 -27.708 1.00 86.19 356 GLN A CA 1
ATOM 2748 C C . GLN A 1 356 ? 2.140 7.702 -28.474 1.00 86.19 356 GLN A C 1
ATOM 2750 O O . GLN A 1 356 ? 1.967 7.004 -29.470 1.00 86.19 356 GLN A O 1
ATOM 2755 N N . ARG A 1 357 ? 1.207 8.549 -28.024 1.00 84.00 357 ARG A N 1
ATOM 2756 C CA . ARG A 1 357 ? -0.091 8.804 -28.675 1.00 84.00 357 ARG A CA 1
ATOM 2757 C C . ARG A 1 357 ? -0.031 9.905 -29.742 1.00 84.00 357 ARG A C 1
ATOM 2759 O O . ARG A 1 357 ? -1.076 10.275 -30.270 1.00 84.00 357 ARG A O 1
ATOM 2766 N N . SER A 1 358 ? 1.158 10.439 -30.041 1.00 87.75 358 SER A N 1
ATOM 2767 C CA . SER A 1 358 ? 1.366 11.550 -30.983 1.00 87.75 358 SER A CA 1
ATOM 2768 C C . SER A 1 358 ? 0.495 12.781 -30.675 1.00 87.75 358 SER A C 1
ATOM 2770 O O . SER A 1 358 ? -0.084 13.391 -31.574 1.00 87.75 358 SER A O 1
ATOM 2772 N N . SER A 1 359 ? 0.400 13.150 -29.390 1.00 86.94 359 SER A N 1
ATOM 2773 C CA . SER A 1 359 ? -0.270 14.376 -28.935 1.00 86.94 359 SER A CA 1
ATOM 2774 C C . SER A 1 359 ? 0.263 15.626 -29.649 1.00 86.94 359 SER A C 1
ATOM 2776 O O . SER A 1 359 ? 1.435 15.698 -30.019 1.00 86.94 359 SER A O 1
ATOM 2778 N N . SER A 1 360 ? -0.587 16.647 -29.805 1.00 89.44 360 SER A N 1
ATOM 2779 C CA . SER A 1 360 ? -0.210 17.890 -30.487 1.00 89.44 360 SER A CA 1
ATOM 2780 C C . SER A 1 360 ? 0.976 18.593 -29.815 1.00 89.44 360 SER A C 1
ATOM 2782 O O . SER A 1 360 ? 1.104 18.605 -28.588 1.00 89.44 360 SER A O 1
ATOM 2784 N N . GLY A 1 361 ? 1.828 19.237 -30.621 1.00 85.38 361 GLY A N 1
ATOM 2785 C CA . GLY A 1 361 ? 3.049 19.897 -30.143 1.00 85.38 361 GLY A CA 1
ATOM 2786 C C . GLY A 1 361 ? 2.811 20.908 -29.017 1.00 85.38 361 GLY A C 1
ATOM 2787 O O . GLY A 1 361 ? 3.538 20.905 -28.032 1.00 85.38 361 GLY A O 1
ATOM 2788 N N . GLN A 1 362 ? 1.733 21.694 -29.107 1.00 79.94 362 GLN A N 1
ATOM 2789 C CA . GLN A 1 362 ? 1.313 22.634 -28.057 1.00 79.94 362 GLN A CA 1
ATOM 2790 C C . GLN A 1 362 ? 0.980 21.934 -26.729 1.00 79.94 362 GLN A C 1
ATOM 2792 O O . GLN A 1 362 ? 1.353 22.422 -25.664 1.00 79.94 362 GLN A O 1
ATOM 2797 N N . ARG A 1 363 ? 0.309 20.773 -26.775 1.00 81.25 363 ARG A N 1
ATOM 2798 C CA . ARG A 1 363 ? -0.006 19.985 -25.575 1.00 81.25 363 ARG A CA 1
ATOM 2799 C C . ARG A 1 363 ? 1.264 19.414 -24.948 1.00 81.25 363 ARG A C 1
ATOM 2801 O O . ARG A 1 363 ? 1.434 19.516 -23.737 1.00 81.25 363 ARG A O 1
ATOM 2808 N N . LEU A 1 364 ? 2.159 18.859 -25.765 1.00 90.50 364 LEU A N 1
ATOM 2809 C CA . LEU A 1 364 ? 3.455 18.362 -25.300 1.00 90.50 364 LEU A CA 1
ATOM 2810 C C . LEU A 1 364 ? 4.297 19.490 -24.682 1.00 90.50 364 LEU A C 1
ATOM 2812 O O . LEU A 1 364 ? 4.910 19.299 -23.637 1.00 90.50 364 LEU A O 1
ATOM 2816 N N . GLN A 1 365 ? 4.284 20.683 -25.279 1.00 88.88 365 GLN A N 1
ATOM 2817 C CA . GLN A 1 365 ? 5.004 21.847 -24.765 1.00 88.88 365 GLN A CA 1
ATOM 2818 C C . GLN A 1 365 ? 4.453 22.298 -23.403 1.00 88.88 365 GLN A C 1
ATOM 2820 O O . GLN A 1 365 ? 5.234 22.601 -22.504 1.00 88.88 365 GLN A O 1
ATOM 2825 N N . TRP A 1 366 ? 3.129 22.277 -23.217 1.00 83.44 366 TRP A N 1
ATOM 2826 C CA . TRP A 1 366 ? 2.493 22.568 -21.929 1.00 83.44 366 TRP A CA 1
ATOM 2827 C C . TRP A 1 366 ? 2.820 21.518 -20.856 1.00 83.44 366 TRP A C 1
ATOM 2829 O O . TRP A 1 366 ? 3.224 21.877 -19.752 1.00 83.44 366 TRP A O 1
ATOM 2839 N N . GLU A 1 367 ? 2.698 20.225 -21.171 1.00 88.56 367 GLU A N 1
ATOM 2840 C CA . GLU A 1 367 ? 3.027 19.137 -20.235 1.00 88.56 367 GLU A CA 1
ATOM 2841 C C . GLU A 1 367 ? 4.515 19.164 -19.832 1.00 88.56 367 GLU A C 1
ATOM 2843 O O . GLU A 1 367 ? 4.843 19.001 -18.655 1.00 88.56 367 GLU A O 1
ATOM 2848 N N . LEU A 1 368 ? 5.418 19.485 -20.766 1.00 94.75 368 LEU A N 1
ATOM 2849 C CA . LEU A 1 368 ? 6.836 19.698 -20.470 1.00 94.75 368 LEU A CA 1
ATOM 2850 C C . LEU A 1 368 ? 7.090 20.956 -19.622 1.00 94.75 368 LEU A C 1
ATOM 2852 O O . LEU A 1 368 ? 7.939 20.934 -18.731 1.00 94.75 368 LEU A O 1
ATOM 2856 N N . GLN A 1 369 ? 6.341 22.039 -19.838 1.00 91.00 369 GLN A N 1
ATOM 2857 C CA . GLN A 1 369 ? 6.445 23.238 -19.005 1.00 91.00 369 GLN A CA 1
ATOM 2858 C C . GLN A 1 369 ? 6.002 22.961 -17.556 1.00 91.00 369 GLN A C 1
ATOM 2860 O O . GLN A 1 369 ? 6.609 23.487 -16.622 1.00 91.00 369 GLN A O 1
ATOM 2865 N N . GLN A 1 370 ? 4.993 22.105 -17.347 1.00 86.25 370 GLN A N 1
ATOM 2866 C CA . GLN A 1 370 ? 4.593 21.646 -16.010 1.00 86.25 370 GLN A CA 1
ATOM 2867 C C . GLN A 1 370 ? 5.694 20.800 -15.349 1.00 86.25 370 GLN A C 1
ATOM 2869 O O . GLN A 1 370 ? 6.049 21.063 -14.200 1.00 86.25 370 GLN A O 1
ATOM 2874 N N . LEU A 1 371 ? 6.309 19.866 -16.086 1.00 94.38 371 LEU A N 1
ATOM 2875 C CA . LEU A 1 371 ? 7.464 19.090 -15.609 1.00 94.38 371 LEU A CA 1
ATOM 2876 C C . LEU A 1 371 ? 8.636 19.991 -15.182 1.00 94.38 371 LEU A C 1
ATOM 2878 O O . LEU A 1 371 ? 9.202 19.802 -14.107 1.00 94.38 371 LEU A O 1
ATOM 2882 N N . GLN A 1 372 ? 8.978 21.003 -15.984 1.00 94.50 372 GLN A N 1
ATOM 2883 C CA . GLN A 1 372 ? 10.035 21.968 -15.655 1.00 94.50 372 GLN A CA 1
ATOM 2884 C C . GLN A 1 372 ? 9.697 22.801 -14.405 1.00 94.50 372 GLN A C 1
ATOM 2886 O O . GLN A 1 372 ? 10.572 23.035 -13.570 1.00 94.50 372 GLN A O 1
ATOM 2891 N N . GLN A 1 373 ? 8.433 23.206 -14.226 1.00 89.00 373 GLN A N 1
ATOM 2892 C CA . GLN A 1 373 ? 7.984 23.911 -13.018 1.00 89.00 373 GLN A CA 1
ATOM 2893 C C . GLN A 1 373 ? 8.015 23.023 -11.767 1.00 89.00 373 GLN A C 1
ATOM 2895 O O . GLN A 1 373 ? 8.414 23.498 -10.703 1.00 89.00 373 GLN A O 1
ATOM 2900 N N . GLN A 1 374 ? 7.622 21.750 -11.874 1.00 92.88 374 GLN A N 1
ATOM 2901 C CA . GLN A 1 374 ? 7.678 20.801 -10.759 1.00 92.88 374 GLN A CA 1
ATOM 2902 C C . GLN A 1 374 ? 9.133 20.499 -10.371 1.00 92.88 374 GLN A C 1
ATOM 2904 O O . GLN A 1 374 ? 9.470 20.554 -9.189 1.00 92.88 374 GLN A O 1
ATOM 2909 N N . ALA A 1 375 ? 10.022 20.292 -11.348 1.00 94.50 375 ALA A N 1
ATOM 2910 C CA . ALA A 1 375 ? 11.451 20.131 -11.090 1.00 94.50 375 ALA A CA 1
ATOM 2911 C C . ALA A 1 375 ? 12.038 21.349 -10.351 1.00 94.50 375 ALA A C 1
ATOM 2913 O O . ALA A 1 375 ? 12.647 21.190 -9.295 1.00 94.50 375 ALA A O 1
ATOM 2914 N N . ALA A 1 376 ? 11.757 22.574 -10.810 1.00 91.06 376 ALA A N 1
ATOM 2915 C CA . ALA A 1 376 ? 12.238 23.798 -10.161 1.00 91.06 376 ALA A CA 1
ATOM 2916 C C . ALA A 1 376 ? 11.761 23.981 -8.699 1.00 91.06 376 ALA A C 1
ATOM 2918 O O . ALA A 1 376 ? 12.396 24.715 -7.940 1.00 91.06 376 ALA A O 1
ATOM 2919 N N . ARG A 1 377 ? 10.670 23.316 -8.280 1.00 89.88 377 ARG A N 1
ATOM 2920 C CA . ARG A 1 377 ? 10.219 23.258 -6.873 1.00 89.88 377 ARG A CA 1
ATOM 2921 C C . ARG A 1 377 ? 10.965 22.202 -6.056 1.00 89.88 377 ARG A C 1
ATOM 2923 O O . ARG A 1 377 ? 11.255 22.442 -4.887 1.00 89.88 377 ARG A O 1
ATOM 2930 N N . ILE A 1 378 ? 11.299 21.070 -6.672 1.00 93.69 378 ILE A N 1
ATOM 2931 C CA . ILE A 1 378 ? 12.009 19.950 -6.038 1.00 93.69 378 ILE A CA 1
ATOM 2932 C C . ILE A 1 378 ? 13.493 20.280 -5.818 1.00 93.69 378 ILE A C 1
ATOM 2934 O O . ILE A 1 378 ? 14.044 19.942 -4.769 1.00 93.69 378 ILE A O 1
ATOM 2938 N N . THR A 1 379 ? 14.144 20.996 -6.745 1.00 94.69 379 THR A N 1
ATOM 2939 C CA . THR A 1 379 ? 15.567 21.374 -6.638 1.00 94.69 379 THR A CA 1
ATOM 2940 C C . THR A 1 379 ? 15.936 21.998 -5.276 1.00 94.69 379 THR A C 1
ATOM 2942 O O . THR A 1 379 ? 16.847 21.475 -4.630 1.00 94.69 379 THR A O 1
ATOM 2945 N N . PRO A 1 380 ? 15.269 23.054 -4.759 1.00 90.31 380 PRO A N 1
ATOM 2946 C CA . PRO A 1 380 ? 15.612 23.612 -3.448 1.00 90.31 380 PRO A CA 1
ATOM 2947 C C . PRO A 1 380 ? 15.346 22.650 -2.278 1.00 90.31 380 PRO A C 1
ATOM 2949 O O . PRO A 1 380 ? 16.151 22.625 -1.348 1.00 90.31 380 PRO A O 1
ATOM 2952 N N . GLN A 1 381 ? 14.281 21.837 -2.321 1.00 89.69 381 GLN A N 1
ATOM 2953 C CA . GLN A 1 381 ? 13.986 20.841 -1.276 1.00 89.69 381 GLN A CA 1
ATOM 2954 C C . GLN A 1 381 ? 15.106 19.795 -1.178 1.00 89.69 381 GLN A C 1
ATOM 2956 O O . GLN A 1 381 ? 15.636 19.545 -0.093 1.00 89.69 381 GLN A O 1
ATOM 2961 N N . LEU A 1 382 ? 15.519 19.241 -2.328 1.00 89.25 382 LEU A N 1
ATOM 2962 C CA . LEU A 1 382 ? 16.639 18.306 -2.424 1.00 89.25 382 LEU A CA 1
ATOM 2963 C C . LEU A 1 382 ? 17.903 18.910 -1.810 1.00 89.25 382 LEU A C 1
ATOM 2965 O O . LEU A 1 382 ? 18.533 18.268 -0.975 1.00 89.25 382 LEU A O 1
ATOM 2969 N N . MET A 1 383 ? 18.270 20.137 -2.195 1.00 88.38 383 MET A N 1
ATOM 2970 C CA . MET A 1 383 ? 19.540 20.751 -1.787 1.00 88.38 383 MET A CA 1
ATOM 2971 C C . MET A 1 383 ? 19.593 21.151 -0.304 1.00 88.38 383 MET A C 1
ATOM 2973 O O . MET A 1 383 ? 20.678 21.122 0.277 1.00 88.38 383 MET A O 1
ATOM 2977 N N . GLN A 1 384 ? 18.457 21.474 0.328 1.00 86.25 384 GLN A N 1
ATOM 2978 C CA . GLN A 1 384 ? 18.403 21.830 1.756 1.00 86.25 384 GLN A CA 1
ATOM 2979 C C . GLN A 1 384 ? 18.866 20.688 2.678 1.00 86.25 384 GLN A C 1
ATOM 2981 O O . GLN A 1 384 ? 19.557 20.937 3.664 1.00 86.25 384 GLN A O 1
ATOM 2986 N N . GLY A 1 385 ? 18.538 19.433 2.357 1.00 74.00 385 GLY A N 1
ATOM 2987 C CA . GLY A 1 385 ? 18.780 18.271 3.227 1.00 74.00 385 GLY A CA 1
ATOM 2988 C C . GLY A 1 385 ? 20.201 17.685 3.210 1.00 74.00 385 GLY A C 1
ATOM 2989 O O . GLY A 1 385 ? 20.349 16.501 3.511 1.00 74.00 385 GLY A O 1
ATOM 2990 N N . GLN A 1 386 ? 21.216 18.452 2.780 1.00 77.38 386 GLN A N 1
ATOM 2991 C CA . GLN A 1 386 ? 22.564 17.968 2.415 1.00 77.38 386 GLN A CA 1
ATOM 2992 C C . GLN A 1 386 ? 22.524 16.605 1.687 1.00 77.38 386 GLN A C 1
ATOM 2994 O O . GLN A 1 386 ? 22.980 15.578 2.205 1.00 77.38 386 GLN A O 1
ATOM 2999 N N . PRO A 1 387 ? 21.943 16.567 0.477 1.00 80.50 387 PRO A N 1
ATOM 3000 C CA . PRO A 1 387 ? 21.660 15.321 -0.216 1.00 80.50 387 PRO A CA 1
ATOM 3001 C C . PRO A 1 387 ? 22.961 14.586 -0.585 1.00 80.50 387 PRO A C 1
ATOM 3003 O O . PRO A 1 387 ? 23.978 15.239 -0.895 1.00 80.50 387 PRO A O 1
ATOM 3006 N N . PRO A 1 388 ? 22.943 13.235 -0.605 1.00 76.81 388 PRO A N 1
ATOM 3007 C CA . PRO A 1 388 ? 24.071 12.431 -1.063 1.00 76.81 388 PRO A CA 1
ATOM 3008 C C . PRO A 1 388 ? 24.578 12.898 -2.431 1.00 76.81 388 PRO A C 1
ATOM 3010 O O . PRO A 1 388 ? 23.810 13.393 -3.256 1.00 76.81 388 PRO A O 1
ATOM 3013 N N . VAL A 1 389 ? 25.873 12.718 -2.702 1.00 67.19 389 VAL A N 1
ATOM 3014 C CA . VAL A 1 389 ? 26.478 13.185 -3.963 1.00 67.19 389 VAL A CA 1
ATOM 3015 C C . VAL A 1 389 ? 25.751 12.594 -5.179 1.00 67.19 389 VAL A C 1
ATOM 3017 O O . VAL A 1 389 ? 25.401 13.336 -6.092 1.00 67.19 389 VAL A O 1
ATOM 3020 N N . PHE A 1 390 ? 25.409 11.30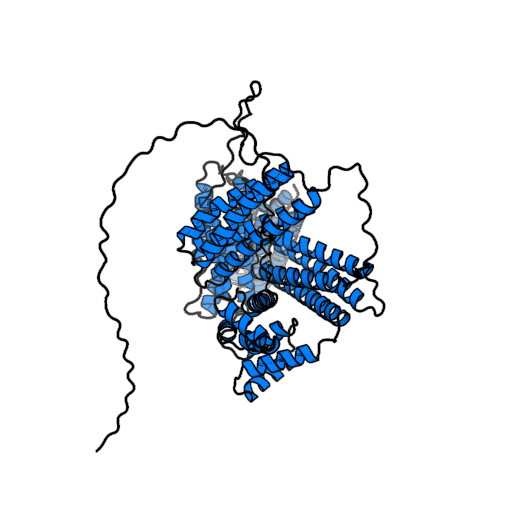1 -5.147 1.00 59.41 390 PHE A N 1
ATOM 3021 C CA . PHE A 1 390 ? 24.651 10.649 -6.221 1.00 59.41 390 PHE A CA 1
ATOM 3022 C C . PHE A 1 390 ? 23.244 11.232 -6.427 1.00 59.41 390 PHE A C 1
ATOM 3024 O O . PHE A 1 390 ? 22.845 11.407 -7.570 1.00 59.41 390 PHE A O 1
ATOM 3031 N N . THR A 1 391 ? 22.529 11.643 -5.371 1.00 81.81 391 THR A N 1
ATOM 3032 C CA . THR A 1 391 ? 21.240 12.349 -5.507 1.00 81.81 391 THR A CA 1
ATOM 3033 C C . THR A 1 391 ? 21.391 13.624 -6.333 1.00 81.81 391 THR A C 1
ATOM 3035 O O . THR A 1 391 ? 20.583 13.879 -7.220 1.00 81.81 391 THR A O 1
ATOM 3038 N N . ARG A 1 392 ? 22.444 14.413 -6.077 1.00 81.88 392 ARG A N 1
ATOM 3039 C CA . ARG A 1 392 ? 22.706 15.650 -6.829 1.00 81.88 392 ARG A CA 1
ATOM 3040 C C . ARG A 1 392 ? 23.080 15.364 -8.280 1.00 81.88 392 ARG A C 1
ATOM 3042 O O . ARG A 1 392 ? 22.569 16.039 -9.164 1.00 81.88 392 ARG A O 1
ATOM 3049 N N . LEU A 1 393 ? 23.899 14.341 -8.527 1.00 63.62 393 LEU A N 1
ATOM 3050 C CA . LEU A 1 393 ? 24.287 13.926 -9.880 1.00 63.62 393 LEU A CA 1
ATOM 3051 C C . LEU A 1 393 ? 23.090 13.402 -10.694 1.00 63.62 393 LEU A C 1
ATOM 3053 O O . LEU A 1 393 ? 22.910 13.800 -11.844 1.00 63.62 393 LEU A O 1
ATOM 3057 N N . TYR A 1 394 ? 22.237 12.560 -10.102 1.00 77.12 394 TYR A N 1
ATOM 3058 C CA . TYR A 1 394 ? 21.008 12.098 -10.753 1.00 77.12 394 TYR A CA 1
ATOM 3059 C C . TYR A 1 394 ? 20.032 13.253 -11.002 1.00 77.12 394 TYR A C 1
ATOM 3061 O O . TYR A 1 394 ? 19.435 13.311 -12.075 1.00 77.12 394 TYR A O 1
ATOM 3069 N N . TRP A 1 395 ? 19.907 14.207 -10.072 1.00 94.25 395 TRP A N 1
ATOM 3070 C CA . TRP A 1 395 ? 19.010 15.348 -10.258 1.00 94.25 395 TRP A CA 1
ATOM 3071 C C . TRP A 1 395 ? 19.508 16.314 -11.340 1.00 94.25 395 TRP A C 1
ATOM 3073 O O . TRP A 1 395 ? 18.739 16.706 -12.210 1.00 94.25 395 TRP A O 1
ATOM 3083 N N . GLN A 1 396 ? 20.812 16.590 -11.392 1.00 81.94 396 GLN A N 1
ATOM 3084 C CA . GLN A 1 396 ? 21.423 17.338 -12.499 1.00 81.94 396 GLN A CA 1
ATOM 3085 C C . GLN A 1 396 ? 21.234 16.627 -13.852 1.00 81.94 396 GLN A C 1
ATOM 3087 O O . GLN A 1 396 ? 21.074 17.282 -14.883 1.00 81.94 396 GLN A O 1
ATOM 3092 N N . SER A 1 397 ? 21.200 15.288 -13.868 1.00 74.50 397 SER A N 1
ATOM 3093 C CA . SER A 1 397 ? 20.867 14.512 -15.069 1.00 74.50 397 SER A CA 1
ATOM 3094 C C . SER A 1 397 ? 19.384 14.625 -15.456 1.00 74.50 397 SER A C 1
ATOM 3096 O O . SER A 1 397 ? 19.088 14.711 -16.648 1.00 74.50 397 SER A O 1
ATOM 3098 N N . VAL A 1 398 ? 18.469 14.694 -14.481 1.00 91.38 398 VAL A N 1
ATOM 3099 C CA . VAL A 1 398 ? 17.038 14.992 -14.685 1.00 91.38 398 VAL A CA 1
ATOM 3100 C C . VAL A 1 398 ? 16.846 16.401 -15.259 1.00 91.38 398 VAL A C 1
ATOM 3102 O O . VAL A 1 398 ? 16.208 16.548 -16.301 1.00 91.38 398 VAL A O 1
ATOM 3105 N N . GLU A 1 399 ? 17.453 17.421 -14.648 1.00 92.00 399 GLU A N 1
ATOM 3106 C CA . GLU A 1 399 ? 17.390 18.822 -15.094 1.00 92.00 399 GLU A CA 1
ATOM 3107 C C . GLU A 1 399 ? 17.977 18.993 -16.508 1.00 92.00 399 GLU A C 1
ATOM 3109 O O . GLU A 1 399 ? 17.337 19.574 -17.386 1.00 92.00 399 GLU A O 1
ATOM 3114 N N . SER A 1 400 ? 19.154 18.412 -16.781 1.00 80.31 400 SER A N 1
ATOM 3115 C CA . SER A 1 400 ? 19.752 18.414 -18.125 1.00 80.31 400 SER A CA 1
ATOM 3116 C C . SER A 1 400 ? 18.889 17.665 -19.147 1.00 80.31 400 SER A C 1
ATOM 3118 O O . SER A 1 400 ? 18.745 18.116 -20.286 1.00 80.31 400 SER A O 1
ATOM 3120 N N . GLY A 1 401 ? 18.273 16.549 -18.748 1.00 87.75 401 GLY A N 1
ATOM 3121 C CA . GLY A 1 401 ? 17.360 15.788 -19.595 1.00 87.75 401 GLY A CA 1
ATOM 3122 C C . GLY A 1 401 ? 16.117 16.590 -19.987 1.00 87.75 401 GLY A C 1
ATOM 3123 O O . GLY A 1 401 ? 15.766 16.604 -21.164 1.00 87.75 401 GLY A O 1
ATOM 3124 N N . LEU A 1 402 ? 15.498 17.319 -19.049 1.00 93.81 402 LEU A N 1
ATOM 3125 C CA . LEU A 1 402 ? 14.356 18.206 -19.325 1.00 93.81 402 LEU A CA 1
ATOM 3126 C C . LEU A 1 402 ? 14.699 19.334 -20.314 1.00 93.81 402 LEU A C 1
ATOM 3128 O O . LEU A 1 402 ? 13.857 19.698 -21.138 1.00 93.81 402 LEU A O 1
ATOM 3132 N N . LEU A 1 403 ? 15.923 19.870 -20.266 1.00 88.38 403 LEU A N 1
ATOM 3133 C CA . LEU A 1 403 ? 16.403 20.870 -21.229 1.00 88.38 403 LEU A CA 1
ATOM 3134 C C . LEU A 1 403 ? 16.610 20.254 -22.623 1.00 88.38 403 LEU A C 1
ATOM 3136 O O . LEU A 1 403 ? 16.087 20.769 -23.611 1.00 88.38 403 LEU A O 1
ATOM 3140 N N . GLN A 1 404 ? 17.286 19.103 -22.711 1.00 86.31 404 GLN A N 1
ATOM 3141 C CA . GLN A 1 404 ? 17.478 18.384 -23.980 1.00 86.31 404 GLN A CA 1
ATOM 3142 C C . GLN A 1 404 ? 16.149 17.965 -24.624 1.00 86.31 404 GLN A C 1
ATOM 3144 O O . GLN A 1 404 ? 16.004 18.023 -25.847 1.00 86.31 404 GLN A O 1
ATOM 3149 N N . LEU A 1 405 ? 15.179 17.560 -23.803 1.00 92.38 405 LEU A N 1
ATOM 3150 C CA . LEU A 1 405 ? 13.819 17.222 -24.207 1.00 92.38 405 LEU A CA 1
ATOM 3151 C C . LEU A 1 405 ? 13.091 18.452 -24.775 1.00 92.38 405 LEU A C 1
ATOM 3153 O O . LEU A 1 405 ? 12.470 18.354 -25.830 1.00 92.38 405 LEU A O 1
ATOM 3157 N N . SER A 1 406 ? 13.257 19.621 -24.144 1.00 92.81 406 SER A N 1
ATOM 3158 C CA . SER A 1 406 ? 12.722 20.911 -24.609 1.00 92.81 406 SER A CA 1
ATOM 3159 C C . SER A 1 406 ? 13.263 21.302 -25.983 1.00 92.81 406 SER A C 1
ATOM 3161 O O . SER A 1 406 ? 12.487 21.565 -26.899 1.00 92.81 406 SER A O 1
ATOM 3163 N N . ASP A 1 407 ? 14.582 21.249 -26.179 1.00 87.12 407 ASP A N 1
ATOM 3164 C CA . ASP A 1 407 ? 15.189 21.552 -27.481 1.00 87.12 407 ASP A CA 1
ATOM 3165 C C . ASP A 1 407 ? 14.874 20.496 -28.548 1.00 87.12 407 ASP A C 1
ATOM 3167 O O . ASP A 1 407 ? 14.943 20.775 -29.745 1.00 87.12 407 ASP A O 1
ATOM 3171 N N . THR A 1 408 ? 14.574 19.257 -28.157 1.00 89.44 408 THR A N 1
ATOM 3172 C CA . THR A 1 408 ? 14.164 18.203 -29.101 1.00 89.44 408 THR A CA 1
ATOM 3173 C C . THR A 1 408 ? 12.717 18.416 -29.540 1.00 89.44 408 THR A C 1
ATOM 3175 O O . THR A 1 408 ? 12.443 18.393 -30.737 1.00 89.44 408 THR A O 1
ATOM 3178 N N . LEU A 1 409 ? 11.822 18.737 -28.601 1.00 90.06 409 LEU A N 1
ATOM 3179 C CA . LEU A 1 409 ? 10.421 19.049 -28.876 1.00 90.06 409 LEU A CA 1
ATOM 3180 C C . LEU A 1 409 ? 10.259 20.350 -29.681 1.00 90.06 409 LEU A C 1
ATOM 3182 O O . LEU A 1 409 ? 9.449 20.409 -30.603 1.00 90.06 409 LEU A O 1
ATOM 3186 N N . ALA A 1 410 ? 11.048 21.385 -29.385 1.00 87.38 410 ALA A N 1
ATOM 3187 C CA . ALA A 1 410 ? 11.058 22.634 -30.149 1.00 87.38 410 ALA A CA 1
ATOM 3188 C C . ALA A 1 410 ? 11.440 22.409 -31.623 1.00 87.38 410 ALA A C 1
ATOM 3190 O O . ALA A 1 410 ? 10.805 22.949 -32.528 1.00 87.38 410 ALA A O 1
ATOM 3191 N N . ARG A 1 411 ? 12.430 21.539 -31.878 1.00 87.00 411 ARG A N 1
ATOM 3192 C CA . ARG A 1 411 ? 12.814 21.133 -33.240 1.00 87.00 411 ARG A CA 1
ATOM 3193 C C . ARG A 1 411 ? 11.713 20.332 -33.938 1.00 87.00 411 ARG A C 1
ATOM 3195 O O . ARG A 1 411 ? 11.346 20.700 -35.049 1.00 87.00 411 ARG A O 1
ATOM 3202 N N . SER A 1 412 ? 11.132 19.326 -33.281 1.00 84.69 412 SER A N 1
ATOM 3203 C CA . SER A 1 412 ? 10.097 18.475 -33.894 1.00 84.69 412 SER A CA 1
ATOM 3204 C C . SER A 1 412 ? 8.744 19.174 -34.099 1.00 84.69 412 SER A C 1
ATOM 3206 O O . SER A 1 412 ? 7.904 18.691 -34.853 1.00 84.69 412 SER A O 1
ATOM 3208 N N . THR A 1 413 ? 8.492 20.291 -33.408 1.00 82.19 413 THR A N 1
ATOM 3209 C CA . THR A 1 413 ? 7.243 21.073 -33.526 1.00 82.19 413 THR A CA 1
ATOM 3210 C C . THR A 1 413 ? 7.386 22.348 -34.357 1.00 82.19 413 THR A C 1
ATOM 3212 O O . THR A 1 413 ? 6.375 22.954 -34.705 1.00 82.19 413 THR A O 1
ATOM 3215 N N . GLY A 1 414 ? 8.615 22.782 -34.656 1.00 80.44 414 GLY A N 1
ATOM 3216 C CA . GLY A 1 414 ? 8.893 24.077 -35.286 1.00 80.44 414 GLY A CA 1
ATOM 3217 C C . GLY A 1 414 ? 8.637 25.293 -34.382 1.00 80.44 414 GLY A C 1
ATOM 3218 O O . GLY A 1 414 ? 8.768 26.425 -34.844 1.00 80.44 414 GLY A O 1
ATOM 3219 N N . ILE A 1 415 ? 8.282 25.088 -33.107 1.00 75.44 415 ILE A N 1
ATOM 3220 C CA . ILE A 1 415 ? 8.032 26.161 -32.138 1.00 75.44 415 ILE A CA 1
ATOM 3221 C C . ILE A 1 415 ? 9.358 26.481 -31.422 1.00 75.44 415 ILE A C 1
ATOM 3223 O O . ILE A 1 415 ? 9.877 25.618 -30.713 1.00 75.44 415 ILE A O 1
ATOM 3227 N N . PRO A 1 416 ? 9.940 27.687 -31.572 1.00 69.38 416 PRO A N 1
ATOM 3228 C CA . PRO A 1 416 ? 11.259 27.995 -31.016 1.00 69.38 416 PRO A CA 1
ATOM 3229 C C . PRO A 1 416 ? 11.262 27.992 -29.477 1.00 69.38 416 PRO A C 1
ATOM 3231 O O . PRO A 1 416 ? 10.418 28.626 -28.844 1.00 69.38 416 PRO A O 1
ATOM 3234 N N . SER A 1 417 ? 12.265 27.350 -28.862 1.00 56.72 417 SER A N 1
ATOM 3235 C CA . SER A 1 417 ? 12.351 27.108 -27.407 1.00 56.72 417 SER A CA 1
ATOM 3236 C C . SER A 1 417 ? 12.548 28.356 -26.525 1.00 56.72 417 SER A C 1
ATOM 3238 O O . SER A 1 417 ? 12.599 28.229 -25.305 1.00 56.72 417 SER A O 1
ATOM 3240 N N . GLY A 1 418 ? 12.655 29.557 -27.108 1.00 50.47 418 GLY A N 1
ATOM 3241 C CA . GLY A 1 418 ? 13.097 30.775 -26.412 1.00 50.47 418 GLY A CA 1
ATOM 3242 C C . GLY A 1 418 ? 12.084 31.918 -26.269 1.00 50.47 418 GLY A C 1
ATOM 3243 O O . GLY A 1 418 ? 12.447 32.949 -25.711 1.00 50.47 418 GLY A O 1
ATOM 3244 N N . THR A 1 419 ? 10.845 31.799 -26.766 1.00 44.47 419 THR A N 1
ATOM 3245 C CA . THR A 1 419 ? 9.861 32.908 -26.714 1.00 44.47 419 THR A CA 1
ATOM 3246 C C . THR A 1 419 ? 8.568 32.535 -25.997 1.00 44.47 419 THR A C 1
ATOM 3248 O O . THR A 1 419 ? 7.613 32.042 -26.590 1.00 44.47 419 THR A O 1
ATOM 3251 N N . VAL A 1 420 ? 8.501 32.880 -24.706 1.00 43.94 420 VAL A N 1
ATOM 3252 C CA . VAL A 1 420 ? 7.216 33.164 -24.050 1.00 43.94 420 VAL A CA 1
ATOM 3253 C C . VAL A 1 420 ? 6.568 34.340 -24.801 1.00 43.94 420 VAL A C 1
ATOM 3255 O O . VAL A 1 420 ? 7.250 35.353 -24.981 1.00 43.94 420 VAL A O 1
ATOM 3258 N N . PRO A 1 421 ? 5.291 34.265 -25.228 1.00 42.09 421 PRO A N 1
ATOM 3259 C CA . PRO A 1 421 ? 4.614 35.369 -25.916 1.00 42.09 421 PRO A CA 1
ATOM 3260 C C . PRO A 1 421 ? 4.311 36.585 -25.017 1.00 42.09 421 PRO A C 1
ATOM 3262 O O . PRO A 1 421 ? 3.160 36.924 -24.767 1.00 42.09 421 PRO A O 1
ATOM 3265 N N . GLY A 1 422 ? 5.349 37.304 -24.583 1.00 41.84 422 GLY A N 1
ATOM 3266 C CA . GLY A 1 422 ? 5.252 38.647 -23.993 1.00 41.84 422 GLY A CA 1
ATOM 3267 C C . GLY A 1 422 ? 5.002 39.756 -25.027 1.00 41.84 422 GLY A C 1
ATOM 3268 O O . GLY A 1 422 ? 5.279 40.922 -24.762 1.00 41.84 422 GLY A O 1
ATOM 3269 N N . GLY A 1 423 ? 4.544 39.399 -26.231 1.00 35.97 423 GLY A N 1
ATOM 3270 C CA . GLY A 1 423 ? 4.225 40.344 -27.293 1.00 35.97 423 GLY A CA 1
ATOM 3271 C C . GLY A 1 423 ? 2.857 40.979 -27.064 1.00 35.97 423 GLY A C 1
ATOM 3272 O O . GLY A 1 423 ? 1.852 40.275 -26.993 1.00 35.97 423 GLY A O 1
ATOM 3273 N N . ASN A 1 424 ? 2.814 42.310 -26.992 1.00 38.62 424 ASN A N 1
ATOM 3274 C CA . ASN A 1 424 ? 1.561 43.063 -26.962 1.00 38.62 424 ASN A CA 1
ATOM 3275 C C . ASN A 1 424 ? 0.708 42.731 -28.197 1.00 38.62 424 ASN A C 1
ATOM 3277 O O . ASN A 1 424 ? 1.051 43.140 -29.305 1.00 38.62 424 ASN A O 1
ATOM 3281 N N . PHE A 1 425 ? -0.434 42.073 -27.995 1.00 37.69 425 PHE A N 1
ATOM 3282 C CA . PHE A 1 425 ? -1.535 42.075 -28.958 1.00 37.69 425 PHE A CA 1
ATOM 3283 C C . PHE A 1 425 ? -2.371 43.350 -28.746 1.00 37.69 425 PHE A C 1
ATOM 3285 O O . PHE A 1 425 ? -3.069 43.453 -27.733 1.00 37.69 425 PHE A O 1
ATOM 3292 N N . PRO A 1 426 ? -2.339 44.338 -29.660 1.00 42.25 426 PRO A N 1
ATOM 3293 C CA . PRO A 1 426 ? -3.188 45.515 -29.543 1.00 42.25 426 PRO A CA 1
ATOM 3294 C C . PRO A 1 426 ? -4.626 45.148 -29.934 1.00 42.25 426 PRO A C 1
ATOM 3296 O O . PRO A 1 426 ? -4.913 44.910 -31.104 1.00 42.25 426 PRO A O 1
ATOM 3299 N N . GLY A 1 427 ? -5.536 45.102 -28.957 1.00 43.03 427 GLY A N 1
ATOM 3300 C CA . GLY A 1 427 ? -6.978 44.939 -29.209 1.00 43.03 427 GLY A CA 1
ATOM 3301 C C . GLY A 1 427 ? -7.735 44.051 -28.221 1.00 43.03 427 GLY A C 1
ATOM 3302 O O . GLY A 1 427 ? -8.956 44.142 -28.154 1.00 43.03 427 GLY A O 1
ATOM 3303 N N . GLY A 1 428 ? -7.042 43.236 -27.423 1.00 38.47 428 GLY A N 1
ATOM 3304 C CA . GLY A 1 428 ? -7.664 42.416 -26.383 1.00 38.47 428 GLY A CA 1
ATOM 3305 C C . GLY A 1 428 ? -6.903 42.535 -25.075 1.00 38.47 428 GLY A C 1
ATOM 3306 O O . GLY A 1 428 ? -5.859 41.910 -24.922 1.00 38.47 428 GLY A O 1
ATOM 3307 N N . THR A 1 429 ? -7.425 43.305 -24.117 1.00 33.69 429 THR A N 1
ATOM 3308 C CA . THR A 1 429 ? -6.978 43.197 -22.723 1.00 33.69 429 THR A CA 1
ATOM 3309 C C . THR A 1 429 ? -7.274 41.777 -22.249 1.00 33.69 429 THR A C 1
ATOM 3311 O O . THR A 1 429 ? -8.454 41.409 -22.226 1.00 33.69 429 THR A O 1
ATOM 3314 N N . PRO A 1 430 ? -6.269 40.974 -21.859 1.00 36.34 430 PRO A N 1
ATOM 3315 C CA . PRO A 1 430 ? -6.534 39.682 -21.254 1.00 36.34 430 PRO A CA 1
ATOM 3316 C C . PRO A 1 430 ? -7.358 39.929 -19.995 1.00 36.34 430 PRO A C 1
ATOM 3318 O O . PRO A 1 430 ? -6.934 40.688 -19.121 1.00 36.34 430 PRO A O 1
ATOM 3321 N N . THR A 1 431 ? -8.545 39.328 -19.903 1.00 39.38 431 THR A N 1
ATOM 3322 C CA . THR A 1 431 ? -9.316 39.325 -18.659 1.00 39.38 431 THR A CA 1
ATOM 3323 C C . THR A 1 431 ? -8.459 38.629 -17.616 1.00 39.38 431 THR A C 1
ATOM 3325 O O . THR A 1 431 ? -8.307 37.408 -17.672 1.00 39.38 431 THR A O 1
ATOM 3328 N N . ASN A 1 432 ? -7.839 39.425 -16.739 1.00 32.03 432 ASN A N 1
ATOM 3329 C CA . ASN A 1 432 ? -6.900 38.962 -15.726 1.00 32.03 432 ASN A CA 1
ATOM 3330 C C . ASN A 1 432 ? -7.533 37.763 -15.003 1.00 32.03 432 ASN A C 1
ATOM 3332 O O . ASN A 1 432 ? -8.606 37.955 -14.418 1.00 32.03 432 ASN A O 1
ATOM 3336 N N . PRO A 1 433 ? -6.969 36.541 -15.106 1.00 39.31 433 PRO A N 1
ATOM 3337 C CA . PRO A 1 433 ? -7.607 35.361 -14.545 1.00 39.31 433 PRO A CA 1
ATOM 3338 C C . PRO A 1 433 ? -7.854 35.615 -13.060 1.00 39.31 433 PRO A C 1
ATOM 3340 O O . PRO A 1 433 ? -6.935 36.020 -12.343 1.00 39.31 433 PRO A O 1
ATOM 3343 N N . GLY A 1 434 ? -9.116 35.454 -12.642 1.00 39.38 434 GLY A N 1
ATOM 3344 C CA . GLY A 1 434 ? -9.572 35.804 -11.296 1.00 39.38 434 GLY A CA 1
ATOM 3345 C C . GLY A 1 434 ? -8.623 35.231 -10.243 1.00 39.38 434 GLY A C 1
ATOM 3346 O O . GLY A 1 434 ? -8.123 34.124 -10.454 1.00 39.38 434 GLY A O 1
ATOM 3347 N N . PRO A 1 435 ? -8.320 35.994 -9.173 1.00 42.75 435 PRO A N 1
ATOM 3348 C CA . PRO A 1 435 ? -7.134 35.813 -8.338 1.00 42.75 435 PRO A CA 1
ATOM 3349 C C . PRO A 1 435 ? -6.929 34.343 -7.988 1.00 42.75 435 PRO A C 1
ATOM 3351 O O . PRO A 1 435 ? -7.685 33.786 -7.195 1.00 42.75 435 PRO A O 1
ATOM 3354 N N . ILE A 1 436 ? -5.932 33.728 -8.639 1.00 50.12 436 ILE A N 1
ATOM 3355 C CA . ILE A 1 436 ? -5.723 32.277 -8.617 1.00 50.12 436 ILE A CA 1
ATOM 3356 C C . ILE A 1 436 ? -5.603 31.852 -7.160 1.00 50.12 436 ILE A C 1
ATOM 3358 O O . ILE A 1 436 ? -4.633 32.225 -6.494 1.00 50.12 436 ILE A O 1
ATOM 3362 N N . TYR A 1 437 ? -6.603 31.108 -6.681 1.00 52.88 437 TYR A N 1
ATOM 3363 C CA . TYR A 1 437 ? -6.702 30.689 -5.291 1.00 52.88 437 TYR A CA 1
ATOM 3364 C C . TYR A 1 437 ? -5.490 29.818 -4.969 1.00 52.88 437 TYR A C 1
ATOM 3366 O O . TYR A 1 437 ? -5.400 28.661 -5.380 1.00 52.88 437 TYR A O 1
ATOM 3374 N N . ARG A 1 438 ? -4.499 30.411 -4.298 1.00 60.72 438 ARG A N 1
ATOM 3375 C CA . ARG A 1 438 ? -3.332 29.680 -3.819 1.00 60.72 438 ARG A CA 1
ATOM 3376 C C . ARG A 1 438 ? -3.807 28.896 -2.600 1.00 60.72 438 ARG A C 1
ATOM 3378 O O . ARG A 1 438 ? -4.171 29.544 -1.618 1.00 60.72 438 ARG A O 1
ATOM 3385 N N . PRO A 1 439 ? -3.840 27.553 -2.650 1.00 72.25 439 PRO A N 1
ATOM 3386 C CA . PRO A 1 439 ? -4.286 26.771 -1.509 1.00 72.25 439 PRO A CA 1
ATOM 3387 C C . PRO A 1 439 ? -3.387 27.086 -0.314 1.00 72.25 439 PRO A C 1
ATOM 3389 O O . PRO A 1 439 ? -2.180 27.285 -0.484 1.00 72.25 439 PRO A O 1
ATOM 3392 N N . ASN A 1 440 ? -3.978 27.169 0.878 1.00 81.75 440 ASN A N 1
ATOM 3393 C CA . ASN A 1 440 ? -3.261 27.530 2.097 1.00 81.75 440 ASN A CA 1
ATOM 3394 C C . ASN A 1 440 ? -2.122 26.518 2.335 1.00 81.75 440 ASN A C 1
ATOM 3396 O O . ASN A 1 440 ? -2.350 25.361 2.693 1.00 81.75 440 ASN A O 1
ATOM 3400 N N . GLN A 1 441 ? -0.889 26.950 2.058 1.00 82.69 441 GLN A N 1
ATOM 3401 C CA . GLN A 1 441 ? 0.268 26.060 1.988 1.00 82.69 441 GLN A CA 1
ATOM 3402 C C . GLN A 1 441 ? 0.654 25.532 3.374 1.00 82.69 441 GLN A C 1
ATOM 3404 O O . GLN A 1 441 ? 1.070 24.381 3.490 1.00 82.69 441 GLN A O 1
ATOM 3409 N N . ASP A 1 442 ? 0.438 26.332 4.418 1.00 85.50 442 ASP A N 1
ATOM 3410 C CA . ASP A 1 442 ? 0.691 25.943 5.803 1.00 85.50 442 ASP A CA 1
ATOM 3411 C C . ASP A 1 442 ? -0.369 24.939 6.296 1.00 85.50 442 ASP A C 1
ATOM 3413 O O . ASP A 1 442 ? -0.050 24.006 7.032 1.00 85.50 442 ASP A O 1
ATOM 3417 N N . LEU A 1 443 ? -1.623 25.066 5.840 1.00 90.38 443 LEU A N 1
ATOM 3418 C CA . LEU A 1 443 ? -2.682 24.081 6.098 1.00 90.38 443 LEU A CA 1
ATOM 3419 C C . LEU A 1 443 ? -2.363 22.730 5.434 1.00 90.38 443 LEU A C 1
ATOM 3421 O O . LEU A 1 443 ? -2.486 21.689 6.078 1.00 90.38 443 LEU A O 1
ATOM 3425 N N . LEU A 1 444 ? -1.894 22.733 4.180 1.00 87.12 444 LEU A N 1
ATOM 3426 C CA . LEU A 1 444 ? -1.412 21.513 3.516 1.00 87.12 444 LEU A CA 1
ATOM 3427 C C . LEU A 1 444 ? -0.240 20.876 4.280 1.00 87.12 444 LEU A C 1
ATOM 3429 O O . LEU A 1 444 ? -0.225 19.657 4.450 1.00 87.12 444 LEU A O 1
ATOM 3433 N N . LEU A 1 445 ? 0.687 21.695 4.790 1.00 84.25 445 LEU A N 1
ATOM 3434 C CA . LEU A 1 445 ? 1.807 21.262 5.632 1.00 84.25 445 LEU A CA 1
ATOM 3435 C C . LEU A 1 445 ? 1.321 20.549 6.909 1.00 84.25 445 LEU A C 1
ATOM 3437 O O . LEU A 1 445 ? 1.823 19.483 7.263 1.00 84.25 445 LEU A O 1
ATOM 3441 N N . ALA A 1 446 ? 0.315 21.114 7.586 1.00 89.62 446 ALA A N 1
ATOM 3442 C CA . ALA A 1 446 ? -0.248 20.557 8.815 1.00 89.62 446 ALA A CA 1
ATOM 3443 C C . ALA A 1 446 ? -0.995 19.229 8.577 1.00 89.62 446 ALA A C 1
ATOM 3445 O O . ALA A 1 446 ? -0.825 18.284 9.352 1.00 89.62 446 ALA A O 1
ATOM 3446 N N . ILE A 1 447 ? -1.761 19.122 7.482 1.00 90.62 447 ILE A N 1
ATOM 3447 C CA . ILE A 1 447 ? -2.432 17.872 7.083 1.00 90.62 447 ILE A CA 1
ATOM 3448 C C . ILE A 1 447 ? -1.397 16.790 6.747 1.00 90.62 447 ILE A C 1
ATOM 3450 O O . ILE A 1 447 ? -1.494 15.662 7.235 1.00 90.62 447 ILE A O 1
ATOM 3454 N N . ASP A 1 448 ? -0.358 17.144 5.988 1.00 82.94 448 ASP A N 1
ATOM 3455 C CA . ASP A 1 448 ? 0.740 16.234 5.658 1.00 82.94 448 ASP A CA 1
ATOM 3456 C C . ASP A 1 448 ? 1.503 15.755 6.900 1.00 82.94 448 ASP A C 1
ATOM 3458 O O . ASP A 1 448 ? 1.870 14.579 6.992 1.00 82.94 448 ASP A O 1
ATOM 3462 N N . GLN A 1 449 ? 1.672 16.626 7.896 1.00 86.06 449 GLN A N 1
ATOM 3463 C CA . GLN A 1 449 ? 2.261 16.276 9.184 1.00 86.06 449 GLN A CA 1
ATOM 3464 C C . GLN A 1 449 ? 1.379 15.293 9.979 1.00 86.06 449 GLN A C 1
ATOM 3466 O O . GLN A 1 449 ? 1.904 14.316 10.518 1.00 86.06 449 GLN A O 1
ATOM 3471 N N . ALA A 1 450 ? 0.055 15.489 10.020 1.00 90.88 450 ALA A N 1
ATOM 3472 C CA . ALA A 1 450 ? -0.874 14.563 10.681 1.00 90.88 450 ALA A CA 1
ATOM 3473 C C . ALA A 1 450 ? -0.894 13.175 10.009 1.00 90.88 450 ALA A C 1
ATOM 3475 O O . ALA A 1 450 ? -0.889 12.146 10.696 1.00 90.88 450 ALA A O 1
ATOM 3476 N N . MET A 1 451 ? -0.852 13.127 8.672 1.00 89.31 451 MET A N 1
ATOM 3477 C CA . MET A 1 451 ? -0.759 11.871 7.917 1.00 89.31 451 MET A CA 1
ATOM 3478 C C . MET A 1 451 ? 0.554 11.129 8.212 1.00 89.31 451 MET A C 1
ATOM 3480 O O . MET A 1 451 ? 0.519 9.949 8.556 1.00 89.31 451 MET A O 1
ATOM 3484 N N . ALA A 1 452 ? 1.701 11.818 8.166 1.00 74.06 452 ALA A N 1
ATOM 3485 C CA . ALA A 1 452 ? 3.007 11.211 8.439 1.00 74.06 452 ALA A CA 1
ATOM 3486 C C . ALA A 1 452 ? 3.136 10.684 9.883 1.00 74.06 452 ALA A C 1
ATOM 3488 O O . ALA A 1 452 ? 3.712 9.621 10.118 1.00 74.06 452 ALA A O 1
ATOM 3489 N N . GLN A 1 453 ? 2.561 11.388 10.864 1.00 86.06 453 GLN A N 1
ATOM 3490 C CA . GLN A 1 453 ? 2.501 10.911 12.250 1.00 86.06 453 GLN A CA 1
ATOM 3491 C C . GLN A 1 453 ? 1.578 9.692 12.413 1.00 86.06 453 GLN A C 1
ATOM 3493 O O . GLN A 1 453 ? 1.870 8.814 13.226 1.00 86.06 453 GLN A O 1
ATOM 3498 N N . SER A 1 454 ? 0.494 9.612 11.634 1.00 90.12 454 SER A N 1
ATOM 3499 C CA . SER A 1 454 ? -0.403 8.448 11.612 1.00 90.12 454 SER A CA 1
ATOM 3500 C C . SER A 1 454 ? 0.302 7.210 11.045 1.00 90.12 454 SER A C 1
ATOM 3502 O O . SER A 1 454 ? 0.162 6.119 11.595 1.00 90.12 454 SER A O 1
ATOM 3504 N N . ASP A 1 455 ? 1.133 7.379 10.013 1.00 77.75 455 ASP A N 1
ATOM 3505 C CA . ASP A 1 455 ? 1.971 6.302 9.467 1.00 77.75 455 ASP A CA 1
ATOM 3506 C C . ASP A 1 455 ? 3.062 5.853 10.450 1.00 77.75 455 ASP A C 1
ATOM 3508 O O . ASP A 1 455 ? 3.235 4.653 10.670 1.00 77.75 455 ASP A O 1
ATOM 3512 N N . ALA A 1 456 ? 3.739 6.790 11.123 1.00 71.62 456 ALA A N 1
ATOM 3513 C CA . ALA A 1 456 ? 4.699 6.464 12.182 1.00 71.62 456 ALA A CA 1
ATOM 3514 C C . ALA A 1 456 ? 4.043 5.700 13.352 1.00 71.62 456 ALA A C 1
ATOM 3516 O O . ALA A 1 456 ? 4.645 4.787 13.926 1.00 71.62 456 ALA A O 1
ATOM 3517 N N . PHE A 1 457 ? 2.788 6.025 13.681 1.00 90.88 457 PHE A N 1
ATOM 3518 C CA . PHE A 1 457 ? 2.000 5.283 14.662 1.00 90.88 457 PHE A CA 1
ATOM 3519 C C . PHE A 1 457 ? 1.654 3.866 14.178 1.00 90.88 457 PHE A C 1
ATOM 3521 O O . PHE A 1 457 ? 1.901 2.901 14.902 1.00 90.88 457 PHE A O 1
ATOM 3528 N N . LEU A 1 458 ? 1.147 3.720 12.946 1.00 84.94 458 LEU A N 1
ATOM 3529 C CA . LEU A 1 458 ? 0.827 2.422 12.337 1.00 84.94 458 LEU A CA 1
ATOM 3530 C C . LEU A 1 458 ? 2.054 1.500 12.260 1.00 84.94 458 LEU A C 1
ATOM 3532 O O . LEU A 1 458 ? 1.954 0.330 12.634 1.00 84.94 458 LEU A O 1
ATOM 3536 N N . ALA A 1 459 ? 3.213 2.029 11.857 1.00 70.31 459 ALA A N 1
ATOM 3537 C CA . ALA A 1 459 ? 4.480 1.299 11.855 1.00 70.31 459 ALA A CA 1
ATOM 3538 C C . ALA A 1 459 ? 4.853 0.820 13.270 1.00 70.31 459 ALA A C 1
ATOM 3540 O O . ALA A 1 459 ? 5.190 -0.351 13.462 1.00 70.31 459 ALA A O 1
ATOM 3541 N N . GLY A 1 460 ? 4.695 1.689 14.274 1.00 77.50 460 GLY A N 1
ATOM 3542 C CA . GLY A 1 460 ? 4.895 1.368 15.688 1.00 77.50 460 GLY A CA 1
ATOM 3543 C C . GLY A 1 460 ? 3.936 0.315 16.264 1.00 77.50 460 GLY A C 1
ATOM 3544 O O . GLY A 1 460 ? 4.260 -0.292 17.282 1.00 77.50 460 GLY A O 1
ATOM 3545 N N . LEU A 1 461 ? 2.791 0.054 15.621 1.00 85.94 461 LEU A N 1
ATOM 3546 C CA . LEU A 1 461 ? 1.875 -1.023 16.017 1.00 85.94 461 LEU A CA 1
ATOM 3547 C C . LEU A 1 461 ? 2.302 -2.413 15.519 1.00 85.94 461 LEU A C 1
ATOM 3549 O O . LEU A 1 461 ? 1.838 -3.412 16.069 1.00 85.94 461 LEU A O 1
ATOM 3553 N N . THR A 1 462 ? 3.173 -2.500 14.508 1.00 71.06 462 THR A N 1
ATOM 3554 C CA . THR A 1 462 ? 3.544 -3.763 13.834 1.00 71.06 462 THR A CA 1
ATOM 3555 C C . THR A 1 462 ? 3.965 -4.893 14.790 1.00 71.06 462 THR A C 1
ATOM 3557 O O . THR A 1 462 ? 3.443 -5.998 14.631 1.00 71.06 462 THR A O 1
ATOM 3560 N N . PRO A 1 463 ? 4.807 -4.668 15.826 1.00 75.56 463 PRO A N 1
ATOM 3561 C CA . PRO A 1 463 ? 5.216 -5.733 16.752 1.00 75.56 463 PRO A CA 1
ATOM 3562 C C . PRO A 1 463 ? 4.065 -6.341 17.569 1.00 75.56 463 PRO A C 1
ATOM 3564 O O . PRO A 1 463 ? 4.184 -7.458 18.065 1.00 75.56 463 PRO A O 1
ATOM 3567 N N . PHE A 1 464 ? 2.948 -5.622 17.718 1.00 83.75 464 PHE A N 1
ATOM 3568 C CA . PHE A 1 464 ? 1.818 -6.033 18.552 1.00 83.75 464 PHE A CA 1
ATOM 3569 C C . PHE A 1 464 ? 0.706 -6.752 17.770 1.00 83.75 464 PHE A C 1
ATOM 3571 O O . PHE A 1 464 ? -0.167 -7.355 18.390 1.00 83.75 464 PHE A O 1
ATOM 3578 N N . VAL A 1 465 ? 0.741 -6.736 16.429 1.00 78.31 465 VAL A N 1
ATOM 3579 C CA . VAL A 1 465 ? -0.319 -7.271 15.541 1.00 78.31 465 VAL A CA 1
ATOM 3580 C C . VAL A 1 465 ? -0.673 -8.733 15.839 1.00 78.31 465 VAL A C 1
ATOM 3582 O O . VAL A 1 465 ? -1.846 -9.096 15.791 1.00 78.31 465 VAL A O 1
ATOM 3585 N N . PHE A 1 466 ? 0.322 -9.559 16.174 1.00 73.75 466 PHE A N 1
ATOM 3586 C CA . PHE A 1 466 ? 0.135 -10.982 16.487 1.00 73.75 466 PHE A CA 1
ATOM 3587 C C . PHE A 1 466 ? -0.055 -11.272 17.984 1.00 73.75 466 PHE A C 1
ATOM 3589 O O . PHE A 1 466 ? -0.512 -12.356 18.338 1.00 73.75 466 PHE A O 1
ATOM 3596 N N . GLY A 1 467 ? 0.300 -10.329 18.864 1.00 79.88 467 GLY A N 1
ATOM 3597 C CA . GLY A 1 467 ? 0.218 -10.493 20.320 1.00 79.88 467 GLY A CA 1
ATOM 3598 C C . GLY A 1 467 ? -1.051 -9.920 20.956 1.00 79.88 467 GLY A C 1
ATOM 3599 O O . GLY A 1 467 ? -1.392 -10.307 22.070 1.00 79.88 467 GLY A O 1
ATOM 3600 N N . ILE A 1 468 ? -1.741 -8.999 20.272 1.00 92.31 468 ILE A N 1
ATOM 3601 C CA . ILE A 1 468 ? -2.886 -8.248 20.804 1.00 92.31 468 ILE A CA 1
ATOM 3602 C C . ILE A 1 468 ? -4.044 -8.272 19.784 1.00 92.31 468 ILE A C 1
ATOM 3604 O O . ILE A 1 468 ? -3.985 -7.546 18.786 1.00 92.31 468 ILE A O 1
ATOM 3608 N N . PRO A 1 469 ? -5.119 -9.056 20.014 1.00 88.62 469 PRO A N 1
ATOM 3609 C CA . PRO A 1 469 ? -6.263 -9.181 19.098 1.00 88.62 469 PRO A CA 1
ATOM 3610 C C . PRO A 1 469 ? -6.971 -7.864 18.738 1.00 88.62 469 PRO A C 1
ATOM 3612 O O . PRO A 1 469 ? -7.628 -7.767 17.698 1.00 88.62 469 PRO A O 1
ATOM 3615 N N . GLU A 1 470 ? -6.845 -6.832 19.573 1.00 94.12 470 GLU A N 1
ATOM 3616 C CA . GLU A 1 470 ? -7.427 -5.510 19.341 1.00 94.12 470 GLU A CA 1
ATOM 3617 C C . GLU A 1 470 ? -6.601 -4.637 18.375 1.00 94.12 470 GLU A C 1
ATOM 3619 O O . GLU A 1 470 ? -7.158 -3.727 17.752 1.00 94.12 470 GLU A O 1
ATOM 3624 N N . VAL A 1 471 ? -5.298 -4.899 18.201 1.00 93.06 471 VAL A N 1
ATOM 3625 C CA . VAL A 1 471 ? -4.402 -4.065 17.372 1.00 93.06 471 VAL A CA 1
ATOM 3626 C C . VAL A 1 471 ? -4.789 -4.059 15.886 1.00 93.06 471 VAL A C 1
ATOM 3628 O O . VAL A 1 471 ? -4.830 -2.969 15.314 1.00 93.06 471 VAL A O 1
ATOM 3631 N N . PRO A 1 472 ? -5.183 -5.179 15.247 1.00 87.94 472 PRO A N 1
ATOM 3632 C CA . PRO A 1 472 ? -5.736 -5.155 13.888 1.00 87.94 472 PRO A CA 1
ATOM 3633 C C . PRO A 1 472 ? -6.997 -4.285 13.727 1.00 87.94 472 PRO A C 1
ATOM 3635 O O . PRO A 1 472 ? -7.274 -3.810 12.625 1.00 87.94 472 PRO A O 1
ATOM 3638 N N . ARG A 1 473 ? -7.765 -4.048 14.806 1.00 87.88 473 ARG A N 1
ATOM 3639 C CA . ARG A 1 473 ? -8.895 -3.100 14.799 1.00 87.88 473 ARG A CA 1
ATOM 3640 C C . ARG A 1 473 ? -8.402 -1.661 14.942 1.00 87.88 473 ARG A C 1
ATOM 3642 O O . ARG A 1 473 ? -8.795 -0.823 14.143 1.00 87.88 473 ARG A O 1
ATOM 3649 N N . LEU A 1 474 ? -7.478 -1.391 15.868 1.00 94.31 474 LEU A N 1
ATOM 3650 C CA . LEU A 1 474 ? -6.852 -0.068 16.010 1.00 94.31 474 LEU A CA 1
ATOM 3651 C C . LEU A 1 474 ? -6.169 0.398 14.711 1.00 94.31 474 LEU A C 1
ATOM 3653 O O . LEU A 1 474 ? -6.342 1.537 14.286 1.00 94.31 474 LEU A O 1
ATOM 3657 N N . GLN A 1 475 ? -5.436 -0.496 14.043 1.00 89.94 475 GLN A N 1
ATOM 3658 C CA . GLN A 1 475 ? -4.826 -0.211 12.745 1.00 89.94 475 GLN A CA 1
ATOM 3659 C C . GLN A 1 475 ? -5.856 0.057 11.635 1.00 89.94 475 GLN A C 1
ATOM 3661 O O . GLN A 1 475 ? -5.496 0.624 10.604 1.00 89.94 475 GLN A O 1
ATOM 3666 N N . ARG A 1 476 ? -7.114 -0.377 11.784 1.00 86.06 476 ARG A N 1
ATOM 3667 C CA . ARG A 1 476 ? -8.193 -0.015 10.857 1.00 86.06 476 ARG A CA 1
ATOM 3668 C C . ARG A 1 476 ? -8.680 1.397 11.150 1.00 86.06 476 ARG A C 1
ATOM 3670 O O . ARG A 1 476 ? -8.688 2.204 10.233 1.00 86.06 476 ARG A O 1
ATOM 3677 N N . ASP A 1 477 ? -8.986 1.705 12.409 1.00 90.69 477 ASP A N 1
ATOM 3678 C CA . ASP A 1 477 ? -9.461 3.034 12.821 1.00 90.69 477 ASP A CA 1
ATOM 3679 C C . ASP A 1 477 ? -8.472 4.144 12.410 1.00 90.69 477 ASP A C 1
ATOM 3681 O O . ASP A 1 477 ? -8.866 5.148 11.824 1.00 90.69 477 ASP A O 1
ATOM 3685 N N . VAL A 1 478 ? -7.163 3.934 12.618 1.00 93.25 478 VAL A N 1
ATOM 3686 C CA . VAL A 1 478 ? -6.124 4.907 12.219 1.00 93.25 478 VAL A CA 1
ATOM 3687 C C . VAL A 1 478 ? -5.951 5.001 10.693 1.00 93.25 478 VAL A C 1
ATOM 3689 O O . VAL A 1 478 ? -5.586 6.062 10.185 1.00 93.25 478 VAL A O 1
ATOM 3692 N N . ARG A 1 479 ? -6.260 3.944 9.925 1.00 86.56 479 ARG A N 1
ATOM 3693 C CA . ARG A 1 479 ? -6.335 4.042 8.454 1.00 86.56 479 ARG A CA 1
ATOM 3694 C C . ARG A 1 479 ? -7.564 4.835 8.000 1.00 86.56 479 ARG A C 1
ATOM 3696 O O . ARG A 1 479 ? -7.428 5.621 7.067 1.00 86.56 479 ARG A O 1
ATOM 3703 N N . THR A 1 480 ? -8.715 4.695 8.665 1.00 84.81 480 THR A N 1
ATOM 3704 C CA . THR A 1 480 ? -9.907 5.527 8.405 1.00 84.81 480 THR A CA 1
ATOM 3705 C C . THR A 1 480 ? -9.602 7.005 8.666 1.00 84.81 480 THR A C 1
ATOM 3707 O O . THR A 1 480 ? -9.795 7.834 7.778 1.00 84.81 480 THR A O 1
ATOM 3710 N N . LEU A 1 481 ? -8.974 7.309 9.810 1.00 93.12 481 LEU A N 1
ATOM 3711 C CA . LEU A 1 481 ? -8.490 8.647 10.165 1.00 93.12 481 LEU A CA 1
ATOM 3712 C C . LEU A 1 481 ? -7.566 9.244 9.088 1.00 93.12 481 LEU A C 1
ATOM 3714 O O . LEU A 1 481 ? -7.746 10.386 8.662 1.00 93.12 481 LEU A O 1
ATOM 3718 N N . LYS A 1 482 ? -6.585 8.459 8.614 1.00 91.56 482 LYS A N 1
ATOM 3719 C CA . LYS A 1 482 ? -5.686 8.852 7.515 1.00 91.56 482 LYS A CA 1
ATOM 3720 C C . LYS A 1 482 ? -6.448 9.074 6.199 1.00 91.56 482 LYS A C 1
ATOM 3722 O O . LYS A 1 482 ? -6.060 9.944 5.423 1.00 91.56 482 LYS A O 1
ATOM 3727 N N . GLY A 1 483 ? -7.522 8.319 5.961 1.00 84.00 483 GLY A N 1
ATOM 3728 C CA . GLY A 1 483 ? -8.441 8.495 4.836 1.00 84.00 483 GLY A CA 1
ATOM 3729 C C . GLY A 1 483 ? -9.103 9.872 4.843 1.00 84.00 483 GLY A C 1
ATOM 3730 O O . GLY A 1 483 ? -8.894 10.641 3.908 1.00 84.00 483 GLY A O 1
ATOM 3731 N N . HIS A 1 484 ? -9.807 10.229 5.920 1.00 90.00 484 HIS A N 1
ATOM 3732 C CA . HIS A 1 484 ? -10.452 11.544 6.033 1.00 90.00 484 HIS A CA 1
ATOM 3733 C C . HIS A 1 484 ? -9.433 12.706 5.994 1.00 90.00 484 HIS A C 1
ATOM 3735 O O . HIS A 1 484 ? -9.680 13.724 5.347 1.00 90.00 484 HIS A O 1
ATOM 3741 N N . LEU A 1 485 ? -8.234 12.541 6.578 1.00 91.19 485 LEU A N 1
ATOM 3742 C CA . LEU A 1 485 ? -7.129 13.505 6.419 1.00 91.19 485 LEU A CA 1
ATOM 3743 C C . LEU A 1 485 ? -6.712 13.688 4.945 1.00 91.19 485 LEU A C 1
ATOM 3745 O O . LEU A 1 485 ? -6.497 14.818 4.504 1.00 91.19 485 LEU A O 1
ATOM 3749 N N . ALA A 1 486 ? -6.631 12.605 4.164 1.00 85.75 486 ALA A N 1
ATOM 3750 C CA . ALA A 1 486 ? -6.332 12.671 2.733 1.00 85.75 486 ALA A CA 1
ATOM 3751 C C . ALA A 1 486 ? -7.462 13.333 1.919 1.00 85.75 486 ALA A C 1
ATOM 3753 O O . ALA A 1 486 ? -7.181 14.026 0.941 1.00 85.75 486 ALA A O 1
ATOM 3754 N N . GLU A 1 487 ? -8.722 13.171 2.331 1.00 84.00 487 GLU A N 1
ATOM 3755 C CA . GLU A 1 487 ? -9.871 13.835 1.704 1.00 84.00 487 GLU A CA 1
ATOM 3756 C C . GLU A 1 487 ? -9.849 15.353 1.954 1.00 84.00 487 GLU A C 1
ATOM 3758 O O . GLU A 1 487 ? -9.928 16.119 0.992 1.00 84.00 487 GLU A O 1
ATOM 3763 N N . VAL A 1 488 ? -9.599 15.811 3.192 1.00 89.12 488 VAL A N 1
ATOM 3764 C CA . VAL A 1 488 ? -9.381 17.249 3.472 1.00 89.12 488 VAL A CA 1
ATOM 3765 C C . VAL A 1 488 ? -8.206 17.792 2.661 1.00 89.12 488 VAL A C 1
ATOM 3767 O O . VAL A 1 488 ? -8.323 18.853 2.048 1.00 89.12 488 VAL A O 1
ATOM 3770 N N . ARG A 1 489 ? -7.088 17.054 2.594 1.00 89.25 489 ARG A N 1
ATOM 3771 C CA . ARG A 1 489 ? -5.926 17.432 1.775 1.00 89.25 489 ARG A CA 1
ATOM 3772 C C . ARG A 1 489 ? -6.316 17.668 0.317 1.00 89.25 489 ARG A C 1
ATOM 3774 O O . ARG A 1 489 ? -5.913 18.671 -0.269 1.00 89.25 489 ARG A O 1
ATOM 3781 N N . GLN A 1 490 ? -7.085 16.749 -0.264 1.00 82.81 490 GLN A N 1
ATOM 3782 C CA . GLN A 1 490 ? -7.502 16.809 -1.661 1.00 82.81 490 GLN A CA 1
ATOM 3783 C C . GLN A 1 490 ? -8.398 18.024 -1.929 1.00 82.81 490 GLN A C 1
ATOM 3785 O O . GLN A 1 490 ? -8.143 18.760 -2.883 1.00 82.81 490 GLN A O 1
ATOM 3790 N N . SER A 1 491 ? -9.376 18.298 -1.062 1.00 84.62 491 SER A N 1
ATOM 3791 C CA . SER A 1 491 ? -10.247 19.471 -1.202 1.00 84.62 491 SER A CA 1
ATOM 3792 C C . SER A 1 491 ? -9.504 20.794 -0.996 1.00 84.62 491 SER A C 1
ATOM 3794 O O . SER A 1 491 ? -9.759 21.751 -1.724 1.00 84.62 491 SER A O 1
ATOM 3796 N N . VAL A 1 492 ? -8.522 20.856 -0.086 1.00 84.81 492 VAL A N 1
ATOM 3797 C CA . VAL A 1 492 ? -7.650 22.038 0.047 1.00 84.81 492 VAL A CA 1
ATOM 3798 C C . VAL A 1 492 ? -6.817 22.249 -1.224 1.00 84.81 492 VAL A C 1
ATOM 3800 O O . VAL A 1 492 ? -6.725 23.382 -1.685 1.00 84.81 492 VAL A O 1
ATOM 3803 N N . VAL A 1 493 ? -6.273 21.192 -1.844 1.00 78.88 493 VAL A N 1
ATOM 3804 C CA . VAL A 1 493 ? -5.568 21.285 -3.145 1.00 78.88 493 VAL A CA 1
ATOM 3805 C C . VAL A 1 493 ? -6.494 21.752 -4.278 1.00 78.88 493 VAL A C 1
ATOM 3807 O O . VAL A 1 493 ? -6.044 22.477 -5.164 1.00 78.88 493 VAL A O 1
ATOM 3810 N N . GLN A 1 494 ? -7.771 21.364 -4.256 1.00 81.19 494 GLN A N 1
ATOM 3811 C CA . GLN A 1 494 ? -8.774 21.761 -5.256 1.00 81.19 494 GLN A CA 1
ATOM 3812 C C . GLN A 1 494 ? -9.294 23.199 -5.075 1.00 81.19 494 GLN A C 1
ATOM 3814 O O . GLN A 1 494 ? -9.843 23.764 -6.017 1.00 81.19 494 GLN A O 1
ATOM 3819 N N . GLY A 1 495 ? -9.095 23.803 -3.899 1.00 82.25 495 GLY A N 1
ATOM 3820 C CA . GLY A 1 495 ? -9.647 25.111 -3.528 1.00 82.25 495 GLY A CA 1
ATOM 3821 C C . GLY A 1 495 ? -10.989 25.034 -2.789 1.00 82.25 495 GLY A C 1
ATOM 3822 O O . GLY A 1 495 ? -11.388 26.004 -2.150 1.00 82.25 495 GLY A O 1
ATOM 3823 N N . ASP A 1 496 ? -11.631 23.864 -2.761 1.00 79.62 496 ASP A N 1
ATOM 3824 C CA . ASP A 1 496 ? -12.903 23.582 -2.076 1.00 79.62 496 ASP A CA 1
ATOM 3825 C C . ASP A 1 496 ? -12.755 23.416 -0.547 1.00 79.62 496 ASP A C 1
ATOM 3827 O O . ASP A 1 496 ? -13.515 22.694 0.107 1.00 79.62 496 ASP A O 1
ATOM 3831 N N . ALA A 1 497 ? -11.774 24.098 0.055 1.00 71.06 497 ALA A N 1
ATOM 3832 C CA . ALA A 1 497 ? -11.431 23.983 1.471 1.00 71.06 497 ALA A CA 1
ATOM 3833 C C . ALA A 1 497 ? -12.640 24.229 2.396 1.00 71.06 497 ALA A C 1
ATOM 3835 O O . ALA A 1 497 ? -12.793 23.539 3.401 1.00 71.06 497 ALA A O 1
ATOM 3836 N N . GLN A 1 498 ? -13.534 25.158 2.041 1.00 67.31 498 GLN A N 1
ATOM 3837 C CA . GLN A 1 498 ? -14.736 25.484 2.822 1.00 67.31 498 GLN A CA 1
ATOM 3838 C C . GLN A 1 498 ? -15.785 24.361 2.841 1.00 67.31 498 GLN A C 1
ATOM 3840 O O . GLN A 1 498 ? -16.402 24.125 3.875 1.00 67.31 498 GLN A O 1
ATOM 3845 N N . LEU A 1 499 ? -16.001 23.670 1.716 1.00 58.47 499 LEU A N 1
ATOM 3846 C CA . LEU A 1 499 ? -17.071 22.670 1.592 1.00 58.47 499 LEU A CA 1
ATOM 3847 C C . LEU A 1 499 ? -16.706 21.337 2.252 1.00 58.47 499 LEU A C 1
ATOM 3849 O O . LEU A 1 499 ? -17.586 20.650 2.765 1.00 58.47 499 LEU A O 1
ATOM 3853 N N . ALA A 1 500 ? -15.420 20.982 2.264 1.00 58.28 500 ALA A N 1
ATOM 3854 C CA . ALA A 1 500 ? -14.950 19.762 2.914 1.00 58.28 500 ALA A CA 1
ATOM 3855 C C . ALA A 1 500 ? -14.700 19.938 4.419 1.00 58.28 500 ALA A C 1
ATOM 3857 O O . ALA A 1 500 ? -15.020 19.045 5.201 1.00 58.28 500 ALA A O 1
ATOM 3858 N N . SER A 1 501 ? -14.117 21.071 4.827 1.00 67.81 501 SER A N 1
ATOM 3859 C CA . SER A 1 501 ? -13.501 21.228 6.152 1.00 67.81 501 SER A CA 1
ATOM 3860 C C . SER A 1 501 ? -14.429 20.943 7.328 1.00 67.81 501 SER A C 1
ATOM 3862 O O . SER A 1 501 ? -14.103 20.069 8.120 1.00 67.81 501 SER A O 1
ATOM 3864 N N . GLY A 1 502 ? -15.568 21.628 7.459 1.00 79.12 502 GLY A N 1
ATOM 3865 C CA . GLY A 1 502 ? -16.387 21.538 8.677 1.00 79.12 502 GLY A CA 1
ATOM 3866 C C . GLY A 1 502 ? -16.839 20.114 9.034 1.00 79.12 502 GLY A C 1
ATOM 3867 O O . GLY A 1 502 ? -16.737 19.698 10.188 1.00 79.12 502 GLY A O 1
ATOM 3868 N N . GLU A 1 503 ? -17.287 19.342 8.042 1.00 79.88 503 GLU A N 1
ATOM 3869 C CA . GLU A 1 503 ? -17.773 17.974 8.255 1.00 79.88 503 GLU A CA 1
ATOM 3870 C C . GLU A 1 503 ? -16.635 16.943 8.278 1.00 79.88 503 GLU A C 1
ATOM 3872 O O . GLU A 1 503 ? -16.613 16.073 9.147 1.00 79.88 503 GLU A O 1
ATOM 3877 N N . GLN A 1 504 ? -15.632 17.059 7.403 1.00 84.56 504 GLN A N 1
ATOM 3878 C CA . GLN A 1 504 ? -14.484 16.147 7.445 1.00 84.56 504 GLN A CA 1
ATOM 3879 C C . GLN A 1 504 ? -13.658 16.333 8.726 1.00 84.56 504 GLN A C 1
ATOM 3881 O O . GLN A 1 504 ? -13.205 15.353 9.309 1.00 84.56 504 GLN A O 1
ATOM 3886 N N . MET A 1 505 ? -13.524 17.559 9.244 1.00 91.31 505 MET A N 1
ATOM 3887 C CA . MET A 1 505 ? -12.871 17.820 10.534 1.00 91.31 505 MET A CA 1
ATOM 3888 C C . MET A 1 505 ? -13.654 17.196 11.703 1.00 91.31 505 MET A C 1
ATOM 3890 O O . MET A 1 505 ? -13.041 16.725 12.665 1.00 91.31 505 MET A O 1
ATOM 3894 N N . ARG A 1 506 ? -14.994 17.114 11.609 1.00 86.12 506 ARG A N 1
ATOM 3895 C CA . ARG A 1 506 ? -15.836 16.353 12.552 1.00 86.12 506 ARG A CA 1
ATOM 3896 C C . ARG A 1 506 ? -15.532 14.854 12.480 1.00 86.12 506 ARG A C 1
ATOM 3898 O O . ARG A 1 506 ? -15.356 14.235 13.528 1.00 86.12 506 ARG A O 1
ATOM 3905 N N . LEU A 1 507 ? -15.446 14.278 11.279 1.00 87.12 507 LEU A N 1
ATOM 3906 C CA . LEU A 1 507 ? -15.129 12.856 11.080 1.00 87.12 507 LEU A CA 1
ATOM 3907 C C . LEU A 1 507 ? -13.711 12.509 11.566 1.00 87.12 507 LEU A C 1
ATOM 3909 O O . LEU A 1 507 ? -13.547 11.567 12.336 1.00 87.12 507 LEU A O 1
ATOM 3913 N N . ILE A 1 508 ? -12.712 13.330 11.223 1.00 92.19 508 ILE A N 1
ATOM 3914 C CA . ILE A 1 508 ? -11.319 13.213 11.690 1.00 92.19 508 ILE A CA 1
ATOM 3915 C C . ILE A 1 508 ? -11.246 13.189 13.223 1.00 92.19 508 ILE A C 1
ATOM 3917 O O . ILE A 1 508 ? -10.552 12.347 13.789 1.00 92.19 508 ILE A O 1
ATOM 3921 N N . LYS A 1 509 ? -11.974 14.075 13.916 1.00 91.88 509 LYS A N 1
ATOM 3922 C CA . LYS A 1 509 ? -12.004 14.084 15.388 1.00 91.88 509 LYS A CA 1
ATOM 3923 C C . LYS A 1 509 ? -12.663 12.823 15.964 1.00 91.88 509 LYS A C 1
ATOM 3925 O O . LYS A 1 509 ? -12.104 12.223 16.876 1.00 91.88 509 LYS A O 1
ATOM 3930 N N . ILE A 1 510 ? -13.779 12.364 15.391 1.00 86.25 510 ILE A N 1
ATOM 3931 C CA . ILE A 1 510 ? -14.474 11.134 15.825 1.00 86.25 510 ILE A CA 1
ATOM 3932 C C . ILE A 1 510 ? -13.594 9.884 15.645 1.00 86.25 510 ILE A C 1
ATOM 3934 O O . ILE A 1 510 ? -13.513 9.050 16.553 1.00 86.25 510 ILE A O 1
ATOM 3938 N N . ASP A 1 511 ? -12.910 9.750 14.507 1.00 90.06 511 ASP A N 1
ATOM 3939 C CA . ASP A 1 511 ? -11.987 8.637 14.255 1.00 90.06 511 ASP A CA 1
ATOM 3940 C C . ASP A 1 511 ? -10.759 8.702 15.171 1.00 90.06 511 ASP A C 1
ATOM 3942 O O . ASP A 1 511 ? -10.319 7.671 15.691 1.00 90.06 511 ASP A O 1
ATOM 3946 N N . PHE A 1 512 ? -10.222 9.904 15.414 1.00 96.06 512 PHE A N 1
ATOM 3947 C CA . PHE A 1 512 ? -9.116 10.107 16.346 1.00 96.06 512 PHE A CA 1
ATOM 3948 C C . PHE A 1 512 ? -9.501 9.710 17.773 1.00 96.06 512 PHE A C 1
ATOM 3950 O O . PHE A 1 512 ? -8.781 8.919 18.379 1.00 96.06 512 PHE A O 1
ATOM 3957 N N . ASP A 1 513 ? -10.640 10.174 18.291 1.00 90.94 513 ASP A N 1
ATOM 3958 C CA . ASP A 1 513 ? -11.119 9.822 19.633 1.00 90.94 513 ASP A CA 1
ATOM 3959 C C . ASP A 1 513 ? -11.386 8.314 19.762 1.00 90.94 513 ASP A C 1
ATOM 3961 O O . ASP A 1 513 ? -11.054 7.698 20.781 1.00 90.94 513 ASP A O 1
ATOM 3965 N N . THR A 1 514 ? -11.917 7.689 18.705 1.00 91.38 514 THR A N 1
ATOM 3966 C CA . THR A 1 514 ? -12.146 6.236 18.635 1.00 91.38 514 THR A CA 1
ATOM 3967 C C . THR A 1 514 ? -10.828 5.460 18.706 1.00 91.38 514 THR A C 1
ATOM 3969 O O . THR A 1 514 ? -10.675 4.560 19.541 1.00 91.38 514 THR A O 1
ATOM 3972 N N . ALA A 1 515 ? -9.846 5.834 17.880 1.00 94.12 515 ALA A N 1
ATOM 3973 C CA . ALA A 1 515 ? -8.521 5.222 17.869 1.00 94.12 515 ALA A CA 1
ATOM 3974 C C . ALA A 1 515 ? -7.753 5.480 19.179 1.00 94.12 515 ALA A C 1
ATOM 3976 O O . ALA A 1 515 ? -7.126 4.568 19.720 1.00 94.12 515 ALA A O 1
ATOM 3977 N N . TYR A 1 516 ? -7.834 6.695 19.727 1.00 96.50 516 TYR A N 1
ATOM 3978 C CA . TYR A 1 516 ? -7.182 7.090 20.974 1.00 96.50 516 TYR A CA 1
ATOM 3979 C C . TYR A 1 516 ? -7.741 6.318 22.169 1.00 96.50 516 TYR A C 1
ATOM 3981 O O . TYR A 1 516 ? -6.973 5.741 22.941 1.00 96.50 516 TYR A O 1
ATOM 3989 N N . THR A 1 517 ? -9.070 6.224 22.277 1.00 93.81 517 THR A N 1
ATOM 3990 C CA . THR A 1 517 ? -9.743 5.443 23.324 1.00 93.81 517 THR A CA 1
ATOM 3991 C C . THR A 1 517 ? -9.342 3.972 23.238 1.00 93.81 517 THR A C 1
ATOM 3993 O O . THR A 1 517 ? -8.868 3.411 24.227 1.00 93.81 517 THR A O 1
ATOM 3996 N N . ARG A 1 518 ? -9.432 3.353 22.046 1.00 96.62 518 ARG A N 1
ATOM 3997 C CA . ARG A 1 518 ? -9.046 1.943 21.863 1.00 96.62 518 ARG A CA 1
ATOM 3998 C C . ARG A 1 518 ? -7.565 1.712 22.181 1.00 96.62 518 ARG A C 1
ATOM 4000 O O . ARG A 1 518 ? -7.232 0.703 22.800 1.00 96.62 518 ARG A O 1
ATOM 4007 N N . TRP A 1 519 ? -6.680 2.633 21.795 1.00 97.00 519 TRP A N 1
ATOM 4008 C CA . TRP A 1 519 ? -5.256 2.531 22.115 1.00 97.00 519 TRP A CA 1
ATOM 4009 C C . TRP A 1 519 ? -4.985 2.656 23.613 1.00 97.00 519 TRP A C 1
ATOM 4011 O O . TRP A 1 519 ? -4.213 1.863 24.143 1.00 97.00 519 TRP A O 1
ATOM 4021 N N . SER A 1 520 ? -5.661 3.570 24.314 1.00 94.94 520 SER A N 1
ATOM 4022 C CA . SER A 1 520 ? -5.552 3.689 25.772 1.00 94.94 520 SER A CA 1
ATOM 4023 C C . SER A 1 520 ? -5.971 2.391 26.470 1.00 94.94 520 SER A C 1
ATOM 4025 O O . SER A 1 520 ? -5.235 1.898 27.322 1.00 94.94 520 SER A O 1
ATOM 4027 N N . THR A 1 521 ? -7.087 1.775 26.055 1.00 95.94 521 THR A N 1
ATOM 4028 C CA . THR A 1 521 ? -7.534 0.474 26.587 1.00 95.94 521 THR A CA 1
ATOM 4029 C C . THR A 1 521 ? -6.519 -0.647 26.330 1.00 95.94 521 THR A C 1
ATOM 4031 O O . THR A 1 521 ? -6.293 -1.477 27.208 1.00 95.94 521 THR A O 1
ATOM 4034 N N . ILE A 1 522 ? -5.872 -0.671 25.158 1.00 95.25 522 ILE A N 1
ATOM 4035 C CA . ILE A 1 522 ? -4.812 -1.644 24.841 1.00 95.25 522 ILE A CA 1
ATOM 4036 C C . ILE A 1 522 ? -3.576 -1.416 25.725 1.00 95.25 522 ILE A C 1
ATOM 4038 O O . ILE A 1 522 ? -3.067 -2.354 26.337 1.00 95.25 522 ILE A O 1
ATOM 4042 N N . VAL A 1 523 ? -3.098 -0.175 25.818 1.00 96.06 523 VAL A N 1
ATOM 4043 C CA . VAL A 1 523 ? -1.922 0.196 26.617 1.00 96.06 523 VAL A CA 1
ATOM 4044 C C . VAL A 1 523 ? -2.114 -0.156 28.092 1.00 96.06 523 VAL A C 1
ATOM 4046 O O . VAL A 1 523 ? -1.204 -0.713 28.706 1.00 96.06 523 VAL A O 1
ATOM 4049 N N . GLU A 1 524 ? -3.292 0.132 28.647 1.00 95.62 524 GLU A N 1
ATOM 4050 C CA . GLU A 1 524 ? -3.638 -0.159 30.038 1.00 95.62 524 GLU A CA 1
ATOM 4051 C C . GLU A 1 524 ? -3.833 -1.663 30.280 1.00 95.62 524 GLU A C 1
ATOM 4053 O O . GLU A 1 524 ? -3.182 -2.237 31.157 1.00 95.62 524 GLU A O 1
ATOM 4058 N N . GLY A 1 525 ? -4.668 -2.324 29.470 1.00 97.06 525 GLY A N 1
ATOM 4059 C CA . GLY A 1 525 ? -5.012 -3.740 29.632 1.00 97.06 525 GLY A CA 1
ATOM 4060 C C . GLY A 1 525 ? -3.815 -4.684 29.483 1.00 97.06 525 GLY A C 1
ATOM 4061 O O . GLY A 1 525 ? -3.673 -5.625 30.263 1.00 97.06 525 GLY A O 1
ATOM 4062 N N . TYR A 1 526 ? -2.914 -4.394 28.538 1.00 96.38 526 TYR A N 1
ATOM 4063 C CA . TYR A 1 526 ? -1.691 -5.172 28.303 1.00 96.38 526 TYR A CA 1
ATOM 4064 C C . TYR A 1 526 ? -0.449 -4.585 29.001 1.00 96.38 526 TYR A C 1
ATOM 4066 O O . TYR A 1 526 ? 0.646 -5.125 28.851 1.00 96.38 526 TYR A O 1
ATOM 4074 N N . LYS A 1 527 ? -0.604 -3.504 29.786 1.00 95.69 527 LYS A N 1
ATOM 4075 C CA . LYS A 1 527 ? 0.459 -2.826 30.560 1.00 95.69 527 LYS A CA 1
ATOM 4076 C C . LYS A 1 527 ? 1.712 -2.511 29.732 1.00 95.69 527 LYS A C 1
ATOM 4078 O O . LYS A 1 527 ? 2.838 -2.779 30.153 1.00 95.69 527 LYS A O 1
ATOM 4083 N N . LEU A 1 528 ? 1.512 -1.960 28.536 1.00 91.81 528 LEU A N 1
ATOM 4084 C CA . LEU A 1 528 ? 2.592 -1.741 27.574 1.00 91.81 528 LEU A CA 1
ATOM 4085 C C . LEU A 1 528 ? 3.598 -0.697 28.083 1.00 91.81 528 LEU A C 1
ATOM 4087 O O . LEU A 1 528 ? 3.231 0.398 28.506 1.00 91.81 528 LEU A O 1
ATOM 4091 N N . ILE A 1 529 ? 4.889 -1.023 27.993 1.00 89.69 529 ILE A N 1
ATOM 4092 C CA . ILE A 1 529 ? 6.007 -0.143 28.361 1.00 89.69 529 ILE A CA 1
ATOM 4093 C C . ILE A 1 529 ? 6.640 0.398 27.072 1.00 89.69 529 ILE A C 1
ATOM 4095 O O . ILE A 1 529 ? 6.797 -0.342 26.106 1.00 89.69 529 ILE A O 1
ATOM 4099 N N . ASN A 1 530 ? 7.010 1.685 27.053 1.00 87.12 530 ASN A N 1
ATOM 4100 C CA . ASN A 1 530 ? 7.630 2.368 25.901 1.00 87.12 530 ASN A CA 1
ATOM 4101 C C . ASN A 1 530 ? 6.819 2.281 24.587 1.00 87.12 530 ASN A C 1
ATOM 4103 O O . ASN A 1 530 ? 7.381 2.241 23.496 1.00 87.12 530 ASN A O 1
ATOM 4107 N N . TYR A 1 531 ? 5.489 2.275 24.698 1.00 90.81 531 TYR A N 1
ATOM 4108 C CA . TYR A 1 531 ? 4.563 2.218 23.569 1.00 90.81 531 TYR A CA 1
ATOM 4109 C C . TYR A 1 531 ? 4.554 3.513 22.729 1.00 90.81 531 TYR A C 1
ATOM 4111 O O . TYR A 1 531 ? 4.745 4.621 23.243 1.00 90.81 531 TYR A O 1
ATOM 4119 N N . THR A 1 532 ? 4.272 3.385 21.430 1.00 89.06 532 THR A N 1
ATOM 4120 C CA . THR A 1 532 ? 4.144 4.524 20.504 1.00 89.06 532 THR A CA 1
ATOM 4121 C C . THR A 1 532 ? 2.920 5.374 20.849 1.00 89.06 532 THR A C 1
ATOM 4123 O O . THR A 1 532 ? 1.830 4.857 21.075 1.00 89.06 532 THR A O 1
ATOM 4126 N N . LYS A 1 533 ? 3.066 6.700 20.908 1.00 93.19 533 LYS A N 1
ATOM 4127 C CA . LYS A 1 533 ? 1.985 7.603 21.340 1.00 93.19 533 LYS A CA 1
ATOM 4128 C C . LYS A 1 533 ? 1.197 8.129 20.141 1.00 93.19 533 LYS A C 1
ATOM 4130 O O . LYS A 1 533 ? 1.804 8.602 19.189 1.00 93.19 533 LYS A O 1
ATOM 4135 N N . LEU A 1 534 ? -0.137 8.115 20.228 1.00 93.75 534 LEU A N 1
ATOM 4136 C CA . LEU A 1 534 ? -1.033 8.702 19.216 1.00 93.75 534 LEU A CA 1
ATOM 4137 C C . LEU A 1 534 ? -1.212 10.229 19.391 1.00 93.75 534 LEU A C 1
ATOM 4139 O O . LEU A 1 534 ? -1.614 10.925 18.465 1.00 93.75 534 LEU A O 1
ATOM 4143 N N . SER A 1 535 ? -0.848 10.786 20.553 1.00 92.44 535 SER A N 1
ATOM 4144 C CA . SER A 1 535 ? -0.989 12.219 20.870 1.00 92.44 535 SER A CA 1
ATOM 4145 C C . SER A 1 535 ? -0.182 13.230 20.023 1.00 92.44 535 SER A C 1
ATOM 4147 O O . SER A 1 535 ? -0.488 14.421 20.105 1.00 92.44 535 SER A O 1
ATOM 4149 N N . PRO A 1 536 ? 0.821 12.867 19.193 1.00 92.75 536 PRO A N 1
ATOM 4150 C CA . PRO A 1 536 ? 1.283 13.748 18.124 1.00 92.75 536 PRO A CA 1
ATOM 4151 C C . PRO A 1 536 ? 0.164 14.047 17.120 1.00 92.75 536 PRO A C 1
ATOM 4153 O O . PRO A 1 536 ? -0.110 15.223 16.893 1.00 92.75 536 PRO A O 1
ATOM 4156 N N . VAL A 1 537 ? -0.526 13.004 16.631 1.00 93.75 537 VAL A N 1
ATOM 4157 C CA . VAL A 1 537 ? -1.559 13.100 15.583 1.00 93.75 537 VAL A CA 1
ATOM 4158 C C . VAL A 1 537 ? -2.673 14.050 16.014 1.00 93.75 537 VAL A C 1
ATOM 4160 O O . VAL A 1 537 ? -3.029 14.947 15.257 1.00 93.75 537 VAL A O 1
ATOM 4163 N N . GLY A 1 538 ? -3.139 13.927 17.263 1.00 91.81 538 GLY A N 1
ATOM 4164 C CA . GLY A 1 538 ? -4.152 14.814 17.845 1.00 91.81 538 GLY A CA 1
ATOM 4165 C C . GLY A 1 538 ? -3.747 16.2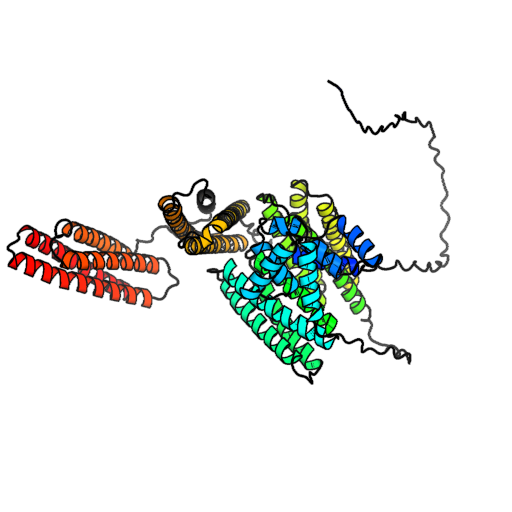89 17.812 1.00 91.81 538 GLY A C 1
ATOM 4166 O O . GLY A 1 538 ? -4.506 17.121 17.339 1.00 91.81 538 GLY A O 1
ATOM 4167 N N . ARG A 1 539 ? -2.502 16.619 18.180 1.00 93.88 539 ARG A N 1
ATOM 4168 C CA . ARG A 1 539 ? -2.020 18.013 18.143 1.00 93.88 539 ARG A CA 1
ATOM 4169 C C . ARG A 1 539 ? -1.927 18.578 16.726 1.00 93.88 539 ARG A C 1
ATOM 4171 O O . ARG A 1 539 ? -2.122 19.775 16.545 1.00 93.88 539 ARG A O 1
ATOM 4178 N N . SER A 1 540 ? -1.628 17.749 15.725 1.00 92.38 540 SER A N 1
ATOM 4179 C CA . SER A 1 540 ? -1.681 18.187 14.326 1.00 92.38 540 SER A CA 1
ATOM 4180 C C . SER A 1 540 ? -3.122 18.284 13.805 1.00 92.38 540 SER A C 1
ATOM 4182 O O . SER A 1 540 ? -3.408 19.197 13.043 1.00 92.38 540 SER A O 1
ATOM 4184 N N . ILE A 1 541 ? -4.048 17.448 14.283 1.00 94.81 541 ILE A N 1
ATOM 4185 C CA . ILE A 1 541 ? -5.501 17.566 14.055 1.00 94.81 541 ILE A CA 1
ATOM 4186 C C . ILE A 1 541 ? -6.057 18.878 14.639 1.00 94.81 541 ILE A C 1
ATOM 4188 O O . ILE A 1 541 ? -6.747 19.611 13.931 1.00 94.81 541 ILE A O 1
ATOM 4192 N N . ASP A 1 542 ? -5.695 19.224 15.876 1.00 91.31 542 ASP A N 1
ATOM 4193 C CA . ASP A 1 542 ? -6.067 20.493 16.522 1.00 91.31 542 ASP A CA 1
ATOM 4194 C C . ASP A 1 542 ? -5.488 21.706 15.773 1.00 91.31 542 ASP A C 1
ATOM 4196 O O . ASP A 1 542 ? -6.148 22.734 15.624 1.00 91.31 542 ASP A O 1
ATOM 4200 N N . GLN A 1 543 ? -4.259 21.586 15.259 1.00 93.25 543 GLN A N 1
ATOM 4201 C CA . GLN A 1 543 ? -3.628 22.624 14.444 1.00 93.25 543 GLN A CA 1
ATOM 4202 C C . GLN A 1 543 ? -4.364 22.831 13.108 1.00 93.25 543 GLN A C 1
ATOM 4204 O O . GLN A 1 543 ? -4.590 23.975 12.723 1.00 93.25 543 GLN A O 1
ATOM 4209 N N . ILE A 1 544 ? -4.765 21.756 12.419 1.00 92.56 544 ILE A N 1
ATOM 4210 C CA . ILE A 1 544 ? -5.540 21.822 11.165 1.00 92.56 544 ILE A CA 1
ATOM 4211 C C . ILE A 1 544 ? -6.878 22.536 11.403 1.00 92.56 544 ILE A C 1
ATOM 4213 O O . ILE A 1 544 ? -7.209 23.472 10.677 1.00 92.56 544 ILE A O 1
ATOM 4217 N N . ASP A 1 545 ? -7.606 22.151 12.452 1.00 91.75 545 ASP A N 1
ATOM 4218 C CA . ASP A 1 545 ? -8.873 22.769 12.864 1.00 91.75 545 ASP A CA 1
ATOM 4219 C C . ASP A 1 545 ? -8.721 24.270 13.167 1.00 91.75 545 ASP A C 1
ATOM 4221 O O . ASP A 1 545 ? -9.466 25.100 12.646 1.00 91.75 545 ASP A O 1
ATOM 4225 N N . LEU A 1 546 ? -7.696 24.644 13.938 1.00 90.38 546 LEU A N 1
ATOM 4226 C CA . LEU A 1 546 ? -7.397 26.039 14.264 1.00 90.38 546 LEU A CA 1
ATOM 4227 C C . LEU A 1 546 ? -7.009 26.867 13.025 1.00 90.38 546 LEU A C 1
ATOM 4229 O O . LEU A 1 546 ? -7.372 28.038 12.932 1.00 90.38 546 LEU A O 1
ATOM 4233 N N . MET A 1 547 ? -6.309 26.277 12.053 1.00 90.62 547 MET A N 1
ATOM 4234 C CA . MET A 1 547 ? -5.946 26.950 10.797 1.00 90.62 547 MET A CA 1
ATOM 4235 C C . MET A 1 547 ? -7.147 27.111 9.855 1.00 90.62 547 MET A C 1
ATOM 4237 O O . MET A 1 547 ? -7.259 28.141 9.192 1.00 90.62 547 MET A O 1
ATOM 4241 N N . LEU A 1 548 ? -8.072 26.146 9.842 1.00 88.00 548 LEU A N 1
ATOM 4242 C CA . LEU A 1 548 ? -9.348 26.243 9.127 1.00 88.00 548 LEU A CA 1
ATOM 4243 C C . LEU A 1 548 ? -10.238 27.351 9.712 1.00 88.00 548 LEU A C 1
ATOM 4245 O O . LEU A 1 548 ? -10.754 28.172 8.961 1.00 88.00 548 LEU A O 1
ATOM 4249 N N . GLN A 1 549 ? -10.341 27.439 11.041 1.00 85.12 549 GLN A N 1
ATOM 4250 C CA . GLN A 1 549 ? -11.090 28.497 11.738 1.00 85.12 549 GLN A CA 1
ATOM 4251 C C . GLN A 1 549 ? -10.467 29.899 11.587 1.00 85.12 549 GLN A C 1
ATOM 4253 O O . GLN A 1 549 ? -11.161 30.903 11.748 1.00 85.12 549 GLN A O 1
ATOM 4258 N N . GLN A 1 550 ? -9.161 29.994 11.309 1.00 85.12 550 GLN A N 1
ATOM 4259 C CA . GLN A 1 550 ? -8.463 31.272 11.106 1.00 85.12 550 GLN A CA 1
ATOM 4260 C C . GLN A 1 550 ? -8.586 31.833 9.685 1.00 85.12 550 GLN A C 1
ATOM 4262 O O . GLN A 1 550 ? -8.407 33.043 9.500 1.00 85.12 550 GLN A O 1
ATOM 4267 N N . ASP A 1 551 ? -8.902 31.005 8.685 1.00 81.44 551 ASP A N 1
ATOM 4268 C CA . ASP A 1 551 ? -9.250 31.510 7.361 1.00 81.44 551 ASP A CA 1
ATOM 4269 C C . ASP A 1 551 ? -10.571 32.284 7.469 1.00 81.44 551 ASP A C 1
ATOM 4271 O O . ASP A 1 551 ? -11.634 31.719 7.700 1.00 81.44 551 ASP A O 1
ATOM 4275 N N . LYS A 1 552 ? -10.520 33.610 7.302 1.00 53.84 552 LYS A N 1
ATOM 4276 C CA . LYS A 1 552 ? -11.689 34.493 7.480 1.00 53.84 552 LYS A CA 1
ATOM 4277 C C . LYS A 1 552 ? -12.818 34.239 6.477 1.00 53.84 552 LYS A C 1
ATOM 4279 O O . LYS A 1 552 ? -13.878 34.850 6.603 1.00 53.84 552 LYS A O 1
ATOM 4284 N N . THR A 1 553 ? -12.593 33.392 5.474 1.00 55.84 553 THR A N 1
ATOM 4285 C CA . THR A 1 553 ? -13.625 32.934 4.542 1.00 55.84 553 THR A CA 1
ATOM 4286 C C . THR A 1 553 ? -14.376 31.695 5.044 1.00 55.84 553 THR A C 1
ATOM 4288 O O . THR A 1 553 ? -15.413 31.357 4.475 1.00 55.84 553 THR A O 1
ATOM 4291 N N . TYR A 1 554 ? -13.929 31.081 6.149 1.00 45.12 554 TYR A N 1
ATOM 4292 C CA . TYR A 1 554 ? -14.675 30.115 6.960 1.00 45.12 554 TYR A CA 1
ATOM 4293 C C . TYR A 1 554 ? -15.864 30.820 7.636 1.00 45.12 554 TYR A C 1
ATOM 4295 O O . TYR A 1 554 ? -15.883 31.113 8.833 1.00 45.12 554 TYR A O 1
ATOM 4303 N N . VAL A 1 555 ? -16.878 31.143 6.831 1.00 45.12 555 VAL A N 1
ATOM 4304 C CA . VAL A 1 555 ? -18.206 31.476 7.339 1.00 45.12 555 VAL A CA 1
ATOM 4305 C C . VAL A 1 555 ? -18.680 30.269 8.131 1.00 45.12 555 VAL A C 1
ATOM 4307 O O . VAL A 1 555 ? -18.717 29.156 7.612 1.00 45.12 555 VAL A O 1
ATOM 4310 N N . ASP A 1 556 ? -19.053 30.503 9.384 1.00 42.34 556 ASP A N 1
ATOM 4311 C CA . ASP A 1 556 ? -19.587 29.483 10.276 1.00 42.34 556 ASP A CA 1
ATOM 4312 C C . ASP A 1 556 ? -20.966 28.999 9.784 1.00 42.34 556 ASP A C 1
ATOM 4314 O O . ASP A 1 556 ? -22.020 29.433 10.248 1.00 42.34 556 ASP A O 1
ATOM 4318 N N . VAL A 1 557 ? -20.954 28.098 8.798 1.00 45.59 557 VAL A N 1
ATOM 4319 C CA . VAL A 1 557 ? -22.130 27.369 8.288 1.00 45.59 557 VAL A CA 1
ATOM 4320 C C . VAL A 1 557 ? -22.634 26.373 9.348 1.00 45.59 557 VAL A C 1
ATOM 4322 O O . VAL A 1 557 ? -23.771 25.910 9.275 1.00 45.59 557 VAL A O 1
ATOM 4325 N N . ALA A 1 558 ? -21.820 26.103 10.378 1.00 43.09 558 ALA A N 1
ATOM 4326 C CA . ALA A 1 558 ? -22.205 25.405 11.596 1.00 43.09 558 ALA A CA 1
ATOM 4327 C C . ALA A 1 558 ? -22.845 26.328 12.658 1.00 43.09 558 ALA A C 1
ATOM 4329 O O . ALA A 1 558 ? -23.199 25.836 13.734 1.00 43.09 558 ALA A O 1
ATOM 4330 N N . ARG A 1 559 ? -23.126 27.611 12.349 1.00 33.75 559 ARG A N 1
ATOM 4331 C CA . ARG A 1 559 ? -24.105 28.397 13.117 1.00 33.75 559 ARG A CA 1
ATOM 4332 C C . ARG A 1 559 ? -25.406 27.596 13.179 1.00 33.75 559 ARG A C 1
ATOM 4334 O O . ARG A 1 559 ? -26.004 27.348 12.129 1.00 33.75 559 ARG A O 1
ATOM 4341 N N . PRO A 1 560 ? -25.885 27.204 14.372 1.00 39.56 560 PRO A N 1
ATOM 4342 C CA . PRO A 1 560 ? -27.030 26.316 14.476 1.00 39.56 560 PRO A CA 1
ATOM 4343 C C . PRO A 1 560 ? -28.302 27.059 14.065 1.00 39.56 560 PRO A C 1
ATOM 4345 O O . PRO A 1 560 ? -28.905 27.785 14.857 1.00 39.56 560 PRO A O 1
ATOM 4348 N N . VAL A 1 561 ? -28.726 26.851 12.816 1.00 39.03 561 VAL A N 1
ATOM 4349 C CA . VAL A 1 561 ? -30.061 27.211 12.325 1.00 39.03 561 VAL A CA 1
ATOM 4350 C C . VAL A 1 561 ? -31.067 26.339 13.073 1.00 39.03 561 VAL A C 1
ATOM 4352 O O . VAL A 1 561 ? -31.385 25.245 12.625 1.00 39.03 561 VAL A O 1
ATOM 4355 N N . TYR A 1 562 ? -31.483 26.823 14.248 1.00 37.25 562 TYR A N 1
ATOM 4356 C CA . TYR A 1 562 ? -32.456 26.227 15.168 1.00 37.25 562 TYR A CA 1
ATOM 4357 C C . TYR A 1 562 ? -32.353 24.698 15.258 1.00 37.25 562 TYR A C 1
ATOM 4359 O O . TYR A 1 562 ? -33.117 23.993 14.600 1.00 37.25 562 TYR A O 1
ATOM 4367 N N . GLY A 1 563 ? -31.413 24.211 16.089 1.00 55.47 563 GLY A N 1
ATOM 4368 C CA . GLY A 1 563 ? -31.147 22.780 16.320 1.00 55.47 563 GLY A CA 1
ATOM 4369 C C . GLY A 1 563 ? -32.437 21.962 16.309 1.00 55.47 563 GLY A C 1
ATOM 4370 O O . GLY A 1 563 ? -33.373 22.291 17.049 1.00 55.47 563 GLY A O 1
ATOM 4371 N N . SER A 1 564 ? -32.512 21.013 15.368 1.00 75.94 564 SER A N 1
ATOM 4372 C CA . SER A 1 564 ? -33.781 20.568 14.778 1.00 75.94 564 SER A CA 1
ATOM 4373 C C . SER A 1 564 ? -34.742 20.024 15.833 1.00 75.94 564 SER A C 1
ATOM 4375 O O . SER A 1 564 ? -34.326 19.581 16.904 1.00 75.94 564 SER A O 1
ATOM 4377 N N . ARG A 1 565 ? -36.050 20.012 15.553 1.00 87.69 565 ARG A N 1
ATOM 4378 C CA . ARG A 1 565 ? -37.010 19.462 16.521 1.00 87.69 565 ARG A CA 1
ATOM 4379 C C . ARG A 1 565 ? -36.715 17.989 16.841 1.00 87.69 565 ARG A C 1
ATOM 4381 O O . ARG A 1 565 ? -36.836 17.598 17.996 1.00 87.69 565 ARG A O 1
ATOM 4388 N N . VAL A 1 566 ? -36.187 17.228 15.877 1.00 87.81 566 VAL A N 1
ATOM 4389 C CA . VAL A 1 566 ? -35.607 15.888 16.092 1.00 87.81 566 VAL A CA 1
ATOM 4390 C C . VAL A 1 566 ? -34.448 15.921 17.098 1.00 87.81 566 VAL A C 1
ATOM 4392 O O . VAL A 1 566 ? -34.422 15.110 18.016 1.00 87.81 566 VAL A O 1
ATOM 4395 N N . GLU A 1 567 ? -33.516 16.872 16.993 1.00 88.31 567 GLU A N 1
ATOM 4396 C CA . GLU A 1 567 ? -32.417 17.033 17.956 1.00 88.31 567 GLU A CA 1
ATOM 4397 C C . GLU A 1 567 ? -32.917 17.377 19.372 1.00 88.31 567 GLU A C 1
ATOM 4399 O O . GLU A 1 567 ? -32.426 16.830 20.359 1.00 88.31 567 GLU A O 1
ATOM 4404 N N . GLN A 1 568 ? -33.930 18.241 19.489 1.00 91.06 568 GLN A N 1
ATOM 4405 C CA . GLN A 1 568 ? -34.551 18.590 20.775 1.00 91.06 568 GLN A CA 1
ATOM 4406 C C . GLN A 1 568 ? -35.244 17.374 21.412 1.00 91.06 568 GLN A C 1
ATOM 4408 O O . GLN A 1 568 ? -35.077 17.121 22.607 1.00 91.06 568 GLN A O 1
ATOM 4413 N N . LEU A 1 569 ? -35.952 16.579 20.604 1.00 93.50 569 LEU A N 1
ATOM 4414 C CA . LEU A 1 569 ? -36.584 15.326 21.023 1.00 93.50 569 LEU A CA 1
ATOM 4415 C C . LEU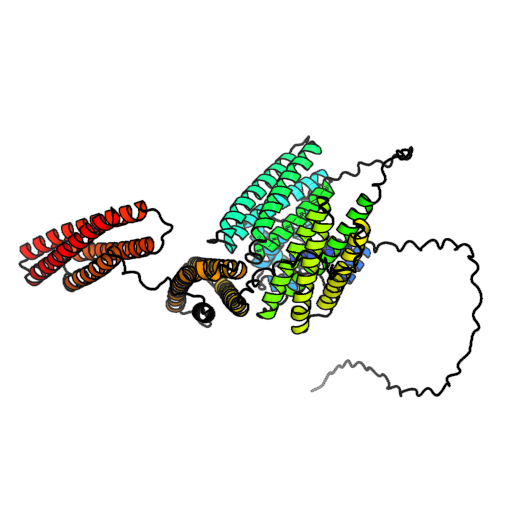 A 1 569 ? -35.548 14.267 21.434 1.00 93.50 569 LEU A C 1
ATOM 4417 O O . LEU A 1 569 ? -35.747 13.591 22.439 1.00 93.50 569 LEU A O 1
ATOM 4421 N N . LEU A 1 570 ? -34.409 14.169 20.737 1.00 93.50 570 LEU A N 1
ATOM 4422 C CA . LEU A 1 570 ? -33.295 13.289 21.117 1.00 93.50 570 LEU A CA 1
ATOM 4423 C C . LEU A 1 570 ? -32.659 13.694 22.457 1.00 93.50 570 LEU A C 1
ATOM 4425 O O . LEU A 1 570 ? -32.322 12.825 23.261 1.00 93.50 570 LEU A O 1
ATOM 4429 N N . ARG A 1 571 ? -32.532 14.997 22.750 1.00 92.62 571 ARG A N 1
ATOM 4430 C CA . ARG A 1 571 ? -32.067 15.468 24.070 1.00 92.62 571 ARG A CA 1
ATOM 4431 C C . ARG A 1 571 ? -33.047 15.078 25.185 1.00 92.62 571 ARG A C 1
ATOM 4433 O O . ARG A 1 571 ? -32.602 14.573 26.213 1.00 92.62 571 ARG A O 1
ATOM 4440 N N . ALA A 1 572 ? -34.353 15.256 24.968 1.00 92.19 572 ALA A N 1
ATOM 4441 C CA . ALA A 1 572 ? -35.389 14.850 25.923 1.00 92.19 572 ALA A CA 1
ATOM 4442 C C . ALA A 1 572 ? -35.396 13.326 26.151 1.00 92.19 572 ALA A C 1
ATOM 4444 O O . ALA A 1 572 ? -35.370 12.870 27.292 1.00 92.19 572 ALA A O 1
ATOM 4445 N N . LEU A 1 573 ? -35.323 12.539 25.071 1.00 95.56 573 LEU A N 1
ATOM 4446 C CA . LEU A 1 573 ? -35.229 11.078 25.113 1.00 95.56 573 LEU A CA 1
ATOM 4447 C C . LEU A 1 573 ? -34.033 10.602 25.955 1.00 95.56 573 LEU A C 1
ATOM 4449 O O . LEU A 1 573 ? -34.185 9.720 26.797 1.00 95.56 573 LEU A O 1
ATOM 4453 N N . ASN A 1 574 ? -32.857 11.207 25.765 1.00 93.88 574 ASN A N 1
ATOM 4454 C CA . ASN A 1 574 ? -31.651 10.860 26.523 1.00 93.88 574 ASN A CA 1
ATOM 4455 C C . ASN A 1 574 ? -31.772 11.248 28.009 1.00 93.88 574 ASN A C 1
ATOM 4457 O O . ASN A 1 574 ? -31.311 10.506 28.877 1.00 93.88 574 ASN A O 1
ATOM 4461 N N . GLN A 1 575 ? -32.419 12.377 28.319 1.00 94.94 575 GLN A N 1
ATOM 4462 C CA . GLN A 1 575 ? -32.692 12.793 29.698 1.00 94.94 575 GLN A CA 1
ATOM 4463 C C . GLN A 1 575 ? -33.643 11.815 30.410 1.00 94.94 575 GLN A C 1
ATOM 4465 O O . GLN A 1 575 ? -33.396 11.444 31.559 1.00 94.94 575 GLN A O 1
ATOM 4470 N N . ASP A 1 576 ? -34.691 11.347 29.729 1.00 95.50 576 ASP A N 1
ATOM 4471 C CA . ASP A 1 576 ? -35.630 10.375 30.296 1.00 95.50 576 ASP A CA 1
ATOM 4472 C C . ASP A 1 576 ? -35.077 8.942 30.333 1.00 95.50 576 ASP A C 1
ATOM 4474 O O . ASP A 1 576 ? -35.390 8.202 31.268 1.00 95.50 576 ASP A O 1
ATOM 4478 N N . SER A 1 577 ? -34.183 8.569 29.408 1.00 95.62 577 SER A N 1
ATOM 4479 C CA . SER A 1 577 ? -33.384 7.338 29.512 1.00 95.62 577 SER A CA 1
ATOM 4480 C C . SER A 1 577 ? -32.512 7.364 30.773 1.00 95.62 577 SER A C 1
ATOM 4482 O O . SER A 1 577 ? -32.562 6.431 31.573 1.00 95.62 577 SER A O 1
ATOM 4484 N N . ALA A 1 578 ? -31.801 8.467 31.040 1.00 94.12 578 ALA A N 1
ATOM 4485 C CA . ALA A 1 578 ? -31.014 8.629 32.266 1.00 94.12 578 ALA A CA 1
ATOM 4486 C C . ALA A 1 578 ? -31.880 8.596 33.545 1.00 94.12 578 ALA A C 1
ATOM 4488 O O . ALA A 1 578 ? -31.475 8.011 34.555 1.00 94.12 578 ALA A O 1
ATOM 4489 N N . ALA A 1 579 ? -33.095 9.155 33.511 1.00 93.81 579 ALA A N 1
ATOM 4490 C CA . ALA A 1 579 ? -34.053 9.044 34.613 1.00 93.81 579 ALA A CA 1
ATOM 4491 C C . ALA A 1 579 ? -34.508 7.586 34.840 1.00 93.81 579 ALA A C 1
ATOM 4493 O O . ALA A 1 579 ? -34.494 7.106 35.974 1.00 93.81 579 ALA A O 1
ATOM 4494 N N . ALA A 1 580 ? -34.824 6.847 33.771 1.00 95.62 580 ALA A N 1
ATOM 4495 C CA . ALA A 1 580 ? -35.169 5.424 33.833 1.00 95.62 580 ALA A CA 1
ATOM 4496 C C . ALA A 1 580 ? -34.003 4.557 34.355 1.00 95.62 580 ALA A C 1
ATOM 4498 O O . ALA A 1 580 ? -34.199 3.694 35.214 1.00 95.62 580 ALA A O 1
ATOM 4499 N N . GLN A 1 581 ? -32.773 4.831 33.906 1.00 96.50 581 GLN A N 1
ATOM 4500 C CA . GLN A 1 581 ? -31.550 4.200 34.416 1.00 96.50 581 GLN A CA 1
ATOM 4501 C C . GLN A 1 581 ? -31.321 4.499 35.905 1.00 96.50 581 GLN A C 1
ATOM 4503 O O . GLN A 1 581 ? -30.821 3.638 36.625 1.00 96.50 581 GLN A O 1
ATOM 4508 N N . THR A 1 582 ? -31.721 5.681 36.385 1.00 95.50 582 THR A N 1
ATOM 4509 C CA . THR A 1 582 ? -31.633 6.067 37.804 1.00 95.50 582 THR A CA 1
ATOM 4510 C C . THR A 1 582 ? -32.681 5.344 38.655 1.00 95.50 582 THR A C 1
ATOM 4512 O O . THR A 1 582 ? -32.333 4.793 39.699 1.00 95.50 582 THR A O 1
ATOM 4515 N N . ALA A 1 583 ? -33.935 5.240 38.195 1.00 94.00 583 ALA A N 1
ATOM 4516 C CA . ALA A 1 583 ? -34.992 4.494 38.894 1.00 94.00 583 ALA A CA 1
ATOM 4517 C C . ALA A 1 583 ? -34.613 3.013 39.129 1.00 94.00 583 ALA A C 1
ATOM 4519 O O . ALA A 1 583 ? -34.884 2.455 40.198 1.00 94.00 583 ALA A O 1
ATOM 4520 N N . LEU A 1 584 ? -33.900 2.400 38.171 1.00 95.75 584 LEU A N 1
ATOM 4521 C CA . LEU A 1 584 ? -33.363 1.035 38.273 1.00 95.75 584 LEU A CA 1
ATOM 4522 C C . LEU A 1 584 ? -32.289 0.838 39.358 1.00 95.75 584 LEU A C 1
ATOM 4524 O O . LEU A 1 584 ? -32.042 -0.310 39.742 1.00 95.75 584 LEU A O 1
ATOM 4528 N N . GLN A 1 585 ? -31.648 1.900 39.864 1.00 93.88 585 GLN A N 1
ATOM 4529 C CA . GLN A 1 585 ? -30.577 1.809 40.869 1.00 93.88 585 GLN A CA 1
ATOM 4530 C C . GLN A 1 585 ? -31.137 1.452 42.253 1.00 93.88 585 GLN A C 1
ATOM 4532 O O . GLN A 1 585 ? -31.379 2.310 43.100 1.00 93.88 585 GLN A O 1
ATOM 4537 N N . GLY A 1 586 ? -31.363 0.155 42.457 1.00 88.50 586 GLY A N 1
ATOM 4538 C CA . GLY A 1 586 ? -31.947 -0.440 43.662 1.00 88.50 586 GLY A CA 1
ATOM 4539 C C . GLY A 1 586 ? -32.658 -1.764 43.370 1.00 88.50 586 GLY A C 1
ATOM 4540 O O . GLY A 1 586 ? -32.633 -2.677 44.188 1.00 88.50 586 GLY A O 1
ATOM 4541 N N . LEU A 1 587 ? -33.180 -1.934 42.149 1.00 94.12 587 LEU A N 1
ATOM 4542 C CA . LEU A 1 587 ? -33.985 -3.088 41.719 1.00 94.12 587 LEU A CA 1
ATOM 4543 C C . LEU A 1 587 ? -33.157 -4.356 41.404 1.00 94.12 587 LEU A C 1
ATOM 4545 O O . LEU A 1 587 ? -33.574 -5.203 40.620 1.00 94.12 587 LEU A O 1
ATOM 4549 N N . VAL A 1 588 ? -31.976 -4.508 42.011 1.00 91.44 588 VAL A N 1
ATOM 4550 C CA . VAL A 1 588 ? -30.979 -5.558 41.700 1.00 91.44 588 VAL A CA 1
ATOM 4551 C C . VAL A 1 588 ? -31.485 -6.980 42.017 1.00 91.44 588 VAL A C 1
ATOM 4553 O O . VAL A 1 588 ? -30.973 -7.962 41.483 1.00 91.44 588 VAL A O 1
ATOM 4556 N N . SER A 1 589 ? -32.515 -7.098 42.858 1.00 92.75 589 SER A N 1
ATOM 4557 C CA . SER A 1 589 ? -33.226 -8.342 43.186 1.00 92.75 589 SER A CA 1
ATOM 4558 C C . SER A 1 589 ? -34.183 -8.839 42.090 1.00 92.75 589 SER A C 1
ATOM 4560 O O . SER A 1 589 ? -34.585 -10.003 42.125 1.00 92.75 589 SER A O 1
ATOM 4562 N N . TYR A 1 590 ? -34.553 -8.000 41.118 1.00 95.69 590 TYR A N 1
ATOM 4563 C CA . TYR A 1 590 ? -35.531 -8.321 40.076 1.00 95.69 590 TYR A CA 1
ATOM 4564 C C . TYR A 1 590 ? -34.830 -8.820 38.806 1.00 95.69 590 TYR A C 1
ATOM 4566 O O . TYR A 1 590 ? -33.967 -8.136 38.259 1.00 95.69 590 TYR A O 1
ATOM 4574 N N . THR A 1 591 ? -35.212 -9.985 38.267 1.00 93.88 591 THR A N 1
ATOM 4575 C CA . THR A 1 591 ? -34.608 -10.497 37.014 1.00 93.88 591 THR A CA 1
ATOM 4576 C C . THR A 1 591 ? -34.867 -9.581 35.818 1.00 93.88 591 THR A C 1
ATOM 4578 O O . THR A 1 591 ? -34.062 -9.515 34.890 1.00 93.88 591 THR A O 1
ATOM 4581 N N . GLU A 1 592 ? -35.965 -8.834 35.874 1.00 96.81 592 GLU A N 1
ATOM 4582 C CA . GLU A 1 592 ? -36.411 -7.864 34.879 1.00 96.81 592 GLU A CA 1
ATOM 4583 C C . GLU A 1 592 ? -35.436 -6.675 34.776 1.00 96.81 592 GLU A C 1
ATOM 4585 O O . GLU A 1 592 ? -35.202 -6.175 33.677 1.00 96.81 592 GLU A O 1
ATOM 4590 N N . GLN A 1 593 ? -34.794 -6.275 35.886 1.00 95.75 593 GLN A N 1
ATOM 4591 C CA . GLN A 1 593 ? -33.881 -5.123 35.962 1.00 95.75 593 GLN A CA 1
ATOM 4592 C C . GLN A 1 593 ? -32.752 -5.204 34.923 1.00 95.75 593 GLN A C 1
ATOM 4594 O O . GLN A 1 593 ? -32.447 -4.205 34.273 1.00 95.75 593 GLN A O 1
ATOM 4599 N N . ARG A 1 594 ? -32.188 -6.399 34.693 1.00 92.19 594 ARG A N 1
ATOM 4600 C CA . ARG A 1 594 ? -31.132 -6.610 33.687 1.00 92.19 594 ARG A CA 1
ATOM 4601 C C . ARG A 1 594 ? -31.638 -6.457 32.253 1.00 92.19 594 ARG A C 1
ATOM 4603 O O . ARG A 1 594 ? -30.932 -5.887 31.426 1.00 92.19 594 ARG A O 1
ATOM 4610 N N . ALA A 1 595 ? -32.845 -6.940 31.953 1.00 92.88 595 ALA A N 1
ATOM 4611 C CA . ALA A 1 595 ? -33.438 -6.837 30.618 1.00 92.88 595 ALA A CA 1
ATOM 4612 C C . ALA A 1 595 ? -33.814 -5.384 30.278 1.00 92.88 595 ALA A C 1
ATOM 4614 O O . ALA A 1 595 ? -33.544 -4.909 29.173 1.00 92.88 595 ALA A O 1
ATOM 4615 N N . ILE A 1 596 ? -34.373 -4.663 31.256 1.00 95.88 596 ILE A N 1
ATOM 4616 C CA . ILE A 1 596 ? -34.702 -3.235 31.164 1.00 95.88 596 ILE A CA 1
ATOM 4617 C C . ILE A 1 596 ? -33.409 -2.419 30.973 1.00 95.88 596 ILE A C 1
ATOM 4619 O O . ILE A 1 596 ? -33.333 -1.613 30.048 1.00 95.88 596 ILE A O 1
ATOM 4623 N N . GLN A 1 597 ? -32.353 -2.690 31.752 1.00 96.38 597 GLN A N 1
ATOM 4624 C CA . GLN A 1 597 ? -31.048 -2.024 31.618 1.00 96.38 597 GLN A CA 1
ATOM 4625 C C . GLN A 1 597 ? -30.380 -2.276 30.252 1.00 96.38 597 GLN A C 1
ATOM 4627 O O . GLN A 1 597 ? -29.874 -1.340 29.636 1.00 96.38 597 GLN A O 1
ATOM 4632 N N . GLN A 1 598 ? -30.400 -3.516 29.746 1.00 92.94 598 GLN A N 1
ATOM 4633 C CA . GLN A 1 598 ? -29.883 -3.840 28.408 1.00 92.94 598 GLN A CA 1
ATOM 4634 C C . GLN A 1 598 ? -30.666 -3.130 27.297 1.00 92.94 598 GLN A C 1
ATOM 4636 O O . GLN A 1 598 ? -30.073 -2.651 26.333 1.00 92.94 598 GLN A O 1
ATOM 4641 N N . SER A 1 599 ? -31.988 -3.034 27.442 1.00 95.62 599 SER A N 1
ATOM 4642 C CA . SER A 1 599 ? -32.853 -2.369 26.466 1.00 95.62 599 SER A CA 1
ATOM 4643 C C . SER A 1 599 ? -32.677 -0.843 26.487 1.00 95.62 599 SER A C 1
ATOM 4645 O O . SER A 1 599 ? -32.626 -0.231 25.426 1.00 95.62 599 SER A O 1
ATOM 4647 N N . LEU A 1 600 ? -32.475 -0.217 27.654 1.00 94.94 600 LEU A N 1
ATOM 4648 C CA . LEU A 1 600 ? -32.121 1.210 27.742 1.00 94.94 600 LEU A CA 1
ATOM 4649 C C . LEU A 1 600 ? -30.783 1.509 27.043 1.00 94.94 600 LEU A C 1
ATOM 4651 O O . LEU A 1 600 ? -30.713 2.432 26.238 1.00 94.94 600 LEU A O 1
ATOM 4655 N N . ALA A 1 601 ? -29.759 0.669 27.230 1.00 92.00 601 ALA A N 1
ATOM 4656 C CA . ALA A 1 601 ? -28.487 0.819 26.514 1.00 92.00 601 ALA A CA 1
ATOM 4657 C C . ALA A 1 601 ? -28.625 0.652 24.980 1.00 92.00 601 ALA A C 1
ATOM 4659 O O . ALA A 1 601 ? -27.905 1.296 24.214 1.00 92.00 601 ALA A O 1
ATOM 4660 N N . GLN A 1 602 ? -29.566 -0.176 24.508 1.00 92.81 602 GLN A N 1
ATOM 4661 C CA . GLN A 1 602 ? -29.912 -0.257 23.081 1.00 92.81 602 GLN A CA 1
ATOM 4662 C C . GLN A 1 602 ? -30.635 1.009 22.592 1.00 92.81 602 GLN A C 1
ATOM 4664 O O . GLN A 1 602 ? -30.342 1.486 21.496 1.00 92.81 602 GLN A O 1
ATOM 4669 N N . LEU A 1 603 ? -31.538 1.578 23.398 1.00 95.38 603 LEU A N 1
ATOM 4670 C CA . LEU A 1 603 ? -32.239 2.826 23.077 1.00 95.38 603 LEU A CA 1
ATOM 4671 C C . LEU A 1 603 ? -31.257 4.000 22.947 1.00 95.38 603 LEU A C 1
ATOM 4673 O O . LEU A 1 603 ? -31.325 4.734 21.962 1.00 95.38 603 LEU A O 1
ATOM 4677 N N . ASP A 1 604 ? -30.299 4.118 23.870 1.00 93.25 604 ASP A N 1
ATOM 4678 C CA . ASP A 1 604 ? -29.225 5.119 23.822 1.00 93.25 604 ASP A CA 1
ATOM 4679 C C . ASP A 1 604 ? -28.363 4.960 22.552 1.00 93.25 604 ASP A C 1
ATOM 4681 O O . ASP A 1 604 ? -28.038 5.940 21.878 1.00 93.25 604 ASP A O 1
ATOM 4685 N N . SER A 1 605 ? -28.036 3.719 22.167 1.00 89.12 605 SER A N 1
ATOM 4686 C CA . SER A 1 605 ? -27.268 3.426 20.947 1.00 89.12 605 SER A CA 1
ATOM 4687 C C . SER A 1 605 ? -28.029 3.794 19.664 1.00 89.12 605 SER A C 1
ATOM 4689 O O . SER A 1 605 ? -27.448 4.374 18.739 1.00 89.12 605 SER A O 1
ATOM 4691 N N . TYR A 1 606 ? -29.340 3.539 19.602 1.00 93.56 606 TYR A N 1
ATOM 4692 C CA . TYR A 1 606 ? -30.169 3.987 18.480 1.00 93.56 606 TYR A CA 1
ATOM 4693 C C . TYR A 1 606 ? -30.383 5.509 18.473 1.00 93.56 606 TYR A C 1
ATOM 4695 O O . TYR A 1 606 ? -30.364 6.107 17.399 1.00 93.56 606 TYR A O 1
ATOM 4703 N N . SER A 1 607 ? -30.490 6.153 19.641 1.00 94.69 607 SER A N 1
ATOM 4704 C CA . SER A 1 607 ? -30.529 7.617 19.781 1.00 94.69 607 SER A CA 1
ATOM 4705 C C . SER A 1 607 ? -29.267 8.267 19.199 1.00 94.69 607 SER A C 1
ATOM 4707 O O . SER A 1 607 ? -29.353 9.149 18.343 1.00 94.69 607 SER A O 1
ATOM 4709 N N . GLN A 1 608 ? -28.082 7.756 19.557 1.00 89.81 608 GLN A N 1
ATOM 4710 C CA . GLN A 1 608 ? -26.805 8.181 18.969 1.00 89.81 608 GLN A CA 1
ATOM 4711 C C . GLN A 1 608 ? -26.741 7.914 17.458 1.00 89.81 608 GLN A C 1
ATOM 4713 O O . GLN A 1 608 ? -26.276 8.766 16.700 1.00 89.81 608 GLN A O 1
ATOM 4718 N N . THR A 1 609 ? -27.242 6.760 17.006 1.00 88.81 609 THR A N 1
ATOM 4719 C CA . THR A 1 609 ? -27.302 6.412 15.577 1.00 88.81 609 THR A CA 1
ATOM 4720 C C . THR A 1 609 ? -28.153 7.419 14.806 1.00 88.81 609 THR A C 1
ATOM 4722 O O . THR A 1 609 ? -27.679 7.983 13.823 1.00 88.81 609 THR A O 1
ATOM 4725 N N . LEU A 1 610 ? -29.367 7.726 15.272 1.00 91.62 610 LEU A N 1
ATOM 4726 C CA . LEU A 1 610 ? -30.245 8.702 14.627 1.00 91.62 610 LEU A CA 1
ATOM 4727 C C . LEU A 1 610 ? -29.676 10.128 14.685 1.00 91.62 610 LEU A C 1
ATOM 4729 O O . LEU A 1 610 ? -29.754 10.855 13.697 1.00 91.62 610 LEU A O 1
ATOM 4733 N N . ALA A 1 611 ? -29.032 10.507 15.793 1.00 89.81 611 ALA A N 1
ATOM 4734 C CA . ALA A 1 611 ? -28.323 11.780 15.910 1.00 89.81 611 ALA A CA 1
ATOM 4735 C C . ALA A 1 611 ? -27.171 11.908 14.894 1.00 89.81 611 ALA A C 1
ATOM 4737 O O . ALA A 1 611 ? -26.882 13.012 14.435 1.00 89.81 611 ALA A O 1
ATOM 4738 N N . ASN A 1 612 ? -26.526 10.798 14.519 1.00 84.81 612 ASN A N 1
ATOM 4739 C CA . ASN A 1 612 ? -25.549 10.766 13.431 1.00 84.81 612 ASN A CA 1
ATOM 4740 C C . ASN A 1 612 ? -26.247 10.841 12.060 1.00 84.81 612 ASN A C 1
ATOM 4742 O O . ASN A 1 612 ? -25.885 11.695 11.259 1.00 84.81 612 ASN A O 1
ATOM 4746 N N . LEU A 1 613 ? -27.302 10.051 11.813 1.00 85.44 613 LEU A N 1
ATOM 4747 C CA . LEU A 1 613 ? -28.075 10.089 10.556 1.00 85.44 613 LEU A CA 1
ATOM 4748 C C . LEU A 1 613 ? -28.708 11.464 10.253 1.00 85.44 613 LEU A C 1
ATOM 4750 O O . LEU A 1 613 ? -28.950 11.774 9.091 1.00 85.44 613 LEU A O 1
ATOM 4754 N N . GLN A 1 614 ? -28.991 12.276 11.276 1.00 82.38 614 GLN A N 1
ATOM 4755 C CA . GLN A 1 614 ? -29.479 13.658 11.142 1.00 82.38 614 GLN A CA 1
ATOM 4756 C C . GLN A 1 614 ? -28.368 14.675 10.813 1.00 82.38 614 GLN A C 1
ATOM 4758 O O . GLN A 1 614 ? -28.662 15.738 10.265 1.00 82.38 614 GLN A O 1
ATOM 4763 N N . ARG A 1 615 ? -27.098 14.366 11.116 1.00 74.12 615 ARG A N 1
ATOM 4764 C CA . ARG A 1 615 ? -25.932 15.177 10.711 1.00 74.12 615 ARG A CA 1
ATOM 4765 C C . ARG A 1 615 ? -25.435 14.778 9.320 1.00 74.12 615 ARG A C 1
ATOM 4767 O O . ARG A 1 615 ? -25.187 15.650 8.491 1.00 74.12 615 ARG A O 1
ATOM 4774 N N . ASP A 1 616 ? -25.389 13.476 9.045 1.00 71.69 616 ASP A N 1
ATOM 4775 C CA . ASP A 1 616 ? -25.025 12.870 7.762 1.00 71.69 616 ASP A CA 1
ATOM 4776 C C . ASP A 1 616 ? -26.112 13.128 6.678 1.00 71.69 616 ASP A C 1
ATOM 4778 O O . ASP A 1 616 ? -26.771 12.197 6.209 1.00 71.69 616 ASP A O 1
ATOM 4782 N N . ARG A 1 617 ? -26.288 14.387 6.233 1.00 60.34 617 ARG A N 1
ATOM 4783 C CA . ARG A 1 617 ? -27.306 14.854 5.247 1.00 60.34 617 ARG A CA 1
ATOM 4784 C C . ARG A 1 617 ? -27.328 14.130 3.884 1.00 60.34 617 ARG A C 1
ATOM 4786 O O . ARG A 1 617 ? -28.162 14.440 3.041 1.00 60.34 617 ARG A O 1
ATOM 4793 N N . ILE A 1 618 ? -26.396 13.211 3.649 1.00 44.50 618 ILE A N 1
ATOM 4794 C CA . ILE A 1 618 ? -26.230 12.426 2.418 1.00 44.50 618 ILE A CA 1
ATOM 4795 C C . ILE A 1 618 ? -27.008 11.093 2.492 1.00 44.50 618 ILE A C 1
ATOM 4797 O O . ILE A 1 618 ? -27.250 10.460 1.465 1.00 44.50 618 ILE A O 1
ATOM 4801 N N . ARG A 1 619 ? -27.412 10.643 3.691 1.00 59.31 619 ARG A N 1
ATOM 4802 C CA . ARG A 1 619 ? -28.089 9.350 3.891 1.00 59.31 619 ARG A CA 1
ATOM 4803 C C . ARG A 1 619 ? -29.598 9.425 3.670 1.00 59.31 619 ARG A C 1
ATOM 4805 O O . ARG A 1 619 ? -30.234 10.459 3.855 1.00 59.31 619 ARG A O 1
ATOM 4812 N N . THR A 1 620 ? -30.170 8.285 3.304 1.00 70.69 620 THR A N 1
ATOM 4813 C CA . THR A 1 620 ? -31.585 8.129 2.970 1.00 70.69 620 THR A CA 1
ATOM 4814 C C . THR A 1 620 ? -32.514 8.262 4.177 1.00 70.69 620 THR A C 1
ATOM 4816 O O . THR A 1 620 ? -32.296 7.672 5.233 1.00 70.69 620 THR A O 1
ATOM 4819 N N . TYR A 1 621 ? -33.613 8.989 3.972 1.00 81.62 621 TYR A N 1
ATOM 4820 C CA . TYR A 1 621 ? -34.725 9.188 4.911 1.00 81.62 621 TYR A CA 1
ATOM 4821 C C . TYR A 1 621 ? -35.242 7.871 5.524 1.00 81.62 621 TYR A C 1
ATOM 4823 O O . TYR A 1 621 ? -35.518 7.793 6.721 1.00 81.62 621 TYR A O 1
ATOM 4831 N N . ASP A 1 622 ? -35.274 6.794 4.732 1.00 82.62 622 ASP A N 1
ATOM 4832 C CA . ASP A 1 622 ? -35.691 5.464 5.182 1.00 82.62 622 ASP A CA 1
ATOM 4833 C C . ASP A 1 622 ? -34.796 4.866 6.281 1.00 82.62 622 ASP A C 1
ATOM 4835 O O . ASP A 1 622 ? -35.304 4.140 7.137 1.00 82.62 622 ASP A O 1
ATOM 4839 N N . ASP A 1 623 ? -33.499 5.197 6.337 1.00 84.00 623 ASP A N 1
ATOM 4840 C CA . ASP A 1 623 ? -32.617 4.760 7.431 1.00 84.00 623 ASP A CA 1
ATOM 4841 C C . ASP A 1 623 ? -32.980 5.450 8.750 1.00 84.00 623 ASP A C 1
ATOM 4843 O O . ASP A 1 623 ? -32.939 4.827 9.817 1.00 84.00 623 ASP A O 1
ATOM 4847 N N . GLN A 1 624 ? -33.390 6.723 8.686 1.00 89.94 624 GLN A N 1
ATOM 4848 C CA . GLN A 1 624 ? -33.883 7.452 9.852 1.00 89.94 624 GLN A CA 1
ATOM 4849 C C . GLN A 1 624 ? -35.186 6.814 10.346 1.00 89.94 624 GLN A C 1
ATOM 4851 O O . GLN A 1 624 ? -35.228 6.346 11.484 1.00 89.94 624 GLN A O 1
ATOM 4856 N N . ARG A 1 625 ? -36.197 6.669 9.474 1.00 91.69 625 ARG A N 1
ATOM 4857 C CA . ARG A 1 625 ? -37.488 6.017 9.791 1.00 91.69 625 ARG A CA 1
ATOM 4858 C C . ARG A 1 625 ? -37.302 4.612 10.369 1.00 91.69 625 ARG A C 1
ATOM 4860 O O . ARG A 1 625 ? -37.894 4.269 11.393 1.00 91.69 625 ARG A O 1
ATOM 4867 N N . ARG A 1 626 ? -36.424 3.806 9.762 1.00 91.19 626 ARG A N 1
ATOM 4868 C CA . ARG A 1 626 ? -36.068 2.461 10.237 1.00 91.19 626 ARG A CA 1
ATOM 4869 C C . ARG A 1 626 ? -35.435 2.484 11.628 1.00 91.19 626 ARG A C 1
ATOM 4871 O O . ARG A 1 626 ? -35.717 1.590 12.423 1.00 91.19 626 ARG A O 1
ATOM 4878 N N . THR A 1 627 ? -34.614 3.487 11.932 1.00 92.69 627 THR A N 1
ATOM 4879 C CA . THR A 1 627 ? -34.015 3.660 13.264 1.00 92.69 627 THR A CA 1
ATOM 4880 C C . THR A 1 627 ? -35.084 4.012 14.304 1.00 92.69 627 THR A C 1
ATOM 4882 O O . THR A 1 627 ? -35.123 3.367 15.351 1.00 92.69 627 THR A O 1
ATOM 4885 N N . VAL A 1 628 ? -36.028 4.915 13.999 1.00 95.62 628 VAL A N 1
ATOM 4886 C CA . VAL A 1 628 ? -37.162 5.224 14.899 1.00 95.62 628 VAL A CA 1
ATOM 4887 C C . VAL A 1 628 ? -38.009 3.981 15.192 1.00 95.62 628 VAL A C 1
ATOM 4889 O O . VAL A 1 628 ? -38.287 3.673 16.351 1.00 95.62 628 VAL A O 1
ATOM 4892 N N . ALA A 1 629 ? -38.342 3.203 14.160 1.00 93.81 629 ALA A N 1
ATOM 4893 C CA . ALA A 1 629 ? -39.120 1.973 14.307 1.00 93.81 629 ALA A CA 1
ATOM 4894 C C . ALA A 1 629 ? -38.401 0.886 15.139 1.00 93.81 629 ALA A C 1
ATOM 4896 O O . ALA A 1 629 ? -39.053 0.017 15.722 1.00 93.81 629 ALA A O 1
ATOM 4897 N N . LEU A 1 630 ? -37.064 0.914 15.220 1.00 93.25 630 LEU A N 1
ATOM 4898 C CA . LEU A 1 630 ? -36.295 0.071 16.145 1.00 93.25 630 LEU A CA 1
ATOM 4899 C C . LEU A 1 630 ? -36.349 0.620 17.578 1.00 93.25 630 LEU A C 1
ATOM 4901 O O . LEU A 1 630 ? -36.583 -0.154 18.506 1.00 93.25 630 LEU A O 1
ATOM 4905 N N . MET A 1 631 ? -36.227 1.938 17.762 1.00 97.19 631 MET A N 1
ATOM 4906 C CA . MET A 1 631 ? -36.342 2.602 19.070 1.00 97.19 631 MET A CA 1
ATOM 4907 C C . MET A 1 631 ? -37.709 2.346 19.725 1.00 97.19 631 MET A C 1
ATOM 4909 O O . MET A 1 631 ? -37.765 1.997 20.903 1.00 97.19 631 MET A O 1
ATOM 4913 N N . GLN A 1 632 ? -38.802 2.410 18.957 1.00 97.06 632 GLN A N 1
ATOM 4914 C CA . GLN A 1 632 ? -40.154 2.080 19.432 1.00 97.06 632 GLN A CA 1
ATOM 4915 C C . GLN A 1 632 ? -40.280 0.621 19.903 1.00 97.06 632 GLN A C 1
ATOM 4917 O O . GLN A 1 632 ? -40.846 0.363 20.964 1.00 97.06 632 GLN A O 1
ATOM 4922 N N . ARG A 1 633 ? -39.710 -0.347 19.168 1.00 94.94 633 ARG A N 1
ATOM 4923 C CA . ARG A 1 633 ? -39.701 -1.767 19.583 1.00 94.94 633 ARG A CA 1
ATOM 4924 C C . ARG A 1 633 ? -38.891 -1.988 20.859 1.00 94.94 633 ARG A C 1
ATOM 4926 O O . ARG A 1 633 ? -39.273 -2.804 21.694 1.00 94.94 633 ARG A O 1
ATOM 4933 N N . VAL A 1 634 ? -37.784 -1.264 21.023 1.00 95.62 634 VAL A N 1
ATOM 4934 C CA . VAL A 1 634 ? -37.006 -1.281 22.267 1.00 95.62 634 VAL A CA 1
ATOM 4935 C C . VAL A 1 634 ? -37.838 -0.710 23.418 1.00 95.62 634 VAL A C 1
ATOM 4937 O O . VAL A 1 634 ? -37.956 -1.374 24.443 1.00 95.62 634 VAL A O 1
ATOM 4940 N N . ALA A 1 635 ? -38.500 0.438 23.245 1.00 95.88 635 ALA A N 1
ATOM 4941 C CA . ALA A 1 635 ? -39.367 1.023 24.273 1.00 95.88 635 ALA A CA 1
ATOM 4942 C C . ALA A 1 635 ? -40.521 0.088 24.694 1.00 95.88 635 ALA A C 1
ATOM 4944 O O . ALA A 1 635 ? -40.752 -0.097 25.889 1.00 95.88 635 ALA A O 1
ATOM 4945 N N . GLN A 1 636 ? -41.166 -0.592 23.738 1.00 95.19 636 GLN A N 1
ATOM 4946 C CA . GLN A 1 636 ? -42.180 -1.626 24.003 1.00 95.19 636 GLN A CA 1
ATOM 4947 C C . GLN A 1 636 ? -41.624 -2.803 24.826 1.00 95.19 636 GLN A C 1
ATOM 4949 O O . GLN A 1 636 ? -42.286 -3.285 25.746 1.00 95.19 636 GLN A O 1
ATOM 4954 N N . ASN A 1 637 ? -40.391 -3.246 24.552 1.00 94.56 637 ASN A N 1
ATOM 4955 C CA . ASN A 1 637 ? -39.722 -4.274 25.357 1.00 94.56 637 ASN A CA 1
ATOM 4956 C C . ASN A 1 637 ? -39.379 -3.786 26.776 1.00 94.56 637 ASN A C 1
ATOM 4958 O O . ASN A 1 637 ? -39.395 -4.590 27.711 1.00 94.56 637 ASN A O 1
ATOM 4962 N N . ILE A 1 638 ? -39.074 -2.497 26.964 1.00 95.75 638 ILE A N 1
ATOM 4963 C CA . ILE A 1 638 ? -38.819 -1.936 28.298 1.00 95.75 638 ILE A CA 1
ATOM 4964 C C . ILE A 1 638 ? -40.127 -1.871 29.107 1.00 95.75 638 ILE A C 1
ATOM 4966 O O . ILE A 1 638 ? -40.152 -2.319 30.256 1.00 95.75 638 ILE A O 1
ATOM 4970 N N . ASP A 1 639 ? -41.225 -1.403 28.509 1.00 96.06 639 ASP A N 1
ATOM 4971 C CA . ASP A 1 639 ? -42.545 -1.342 29.156 1.00 96.06 639 ASP A CA 1
ATOM 4972 C C . ASP A 1 639 ? -43.069 -2.736 29.545 1.00 96.06 639 ASP A C 1
ATOM 4974 O O . ASP A 1 639 ? -43.384 -2.981 30.711 1.00 96.06 639 ASP A O 1
ATOM 4978 N N . ALA A 1 640 ? -43.019 -3.708 28.627 1.00 95.44 640 ALA A N 1
ATOM 4979 C CA . ALA A 1 640 ? -43.453 -5.082 28.895 1.00 95.44 640 ALA A CA 1
ATOM 4980 C C . ALA A 1 640 ? -42.675 -5.775 30.035 1.00 95.44 640 ALA A C 1
ATOM 4982 O O . ALA A 1 640 ? -43.215 -6.655 30.710 1.00 95.44 640 ALA A O 1
ATOM 4983 N N . ASN A 1 641 ? -41.414 -5.395 30.277 1.00 96.19 641 ASN A N 1
ATOM 4984 C CA . ASN A 1 641 ? -40.651 -5.871 31.437 1.00 96.19 641 ASN A CA 1
ATOM 4985 C C . ASN A 1 641 ? -40.885 -5.021 32.697 1.00 96.19 641 ASN A C 1
ATOM 4987 O O . ASN A 1 641 ? -40.782 -5.550 33.801 1.00 96.19 641 ASN A O 1
ATOM 4991 N N . THR A 1 642 ? -41.257 -3.748 32.553 1.00 96.19 642 THR A N 1
ATOM 4992 C CA . THR A 1 642 ? -41.626 -2.861 33.669 1.00 96.19 642 THR A CA 1
ATOM 4993 C C . THR A 1 642 ? -42.945 -3.293 34.310 1.00 96.19 642 THR A C 1
ATOM 4995 O O . THR A 1 642 ? -43.008 -3.398 35.531 1.00 96.19 642 THR A O 1
ATOM 4998 N N . VAL A 1 643 ? -43.954 -3.667 33.510 1.00 96.25 643 VAL A N 1
ATOM 4999 C CA . VAL A 1 643 ? -45.205 -4.286 34.002 1.00 96.25 643 VAL A CA 1
ATOM 5000 C C . VAL A 1 643 ? -44.904 -5.525 34.858 1.00 96.25 643 VAL A C 1
ATOM 5002 O O . VAL A 1 643 ? -45.337 -5.613 36.002 1.00 96.25 643 VAL A O 1
ATOM 5005 N N . ARG A 1 644 ? -44.068 -6.446 34.356 1.00 96.94 644 ARG A N 1
ATOM 5006 C CA . ARG A 1 644 ? -43.670 -7.668 35.088 1.00 96.94 644 ARG A CA 1
ATOM 5007 C C . ARG A 1 644 ? -42.917 -7.377 36.388 1.00 96.94 644 ARG A C 1
ATOM 5009 O O . ARG A 1 644 ? -43.031 -8.146 37.343 1.00 96.94 644 ARG A O 1
ATOM 5016 N N . LEU A 1 645 ? -42.122 -6.307 36.413 1.00 96.81 645 LEU A N 1
ATOM 5017 C CA . LEU A 1 645 ? -41.388 -5.871 37.598 1.00 96.81 645 LEU A CA 1
ATOM 5018 C C . LEU A 1 645 ? -42.355 -5.351 38.669 1.00 96.81 645 LEU A C 1
ATOM 5020 O O . LEU A 1 645 ? -42.250 -5.758 39.825 1.00 96.81 645 LEU A O 1
ATOM 5024 N N . GLU A 1 646 ? -43.327 -4.522 38.283 1.00 96.00 646 GLU A N 1
ATOM 5025 C CA . GLU A 1 646 ? -44.386 -4.037 39.175 1.00 96.00 646 GLU A CA 1
ATOM 5026 C C . GLU A 1 646 ? -45.270 -5.169 39.709 1.00 96.00 646 GLU A C 1
ATOM 5028 O O . GLU A 1 646 ? -45.474 -5.246 40.920 1.00 96.00 646 GLU A O 1
ATOM 5033 N N . ASP A 1 647 ? -45.738 -6.082 38.848 1.00 96.31 647 ASP A N 1
ATOM 5034 C CA . ASP A 1 647 ? -46.527 -7.258 39.250 1.00 96.31 647 ASP A CA 1
ATOM 5035 C C . ASP A 1 647 ? -45.784 -8.086 40.309 1.00 96.31 647 ASP A C 1
ATOM 5037 O O . ASP A 1 647 ? -46.356 -8.526 41.313 1.00 96.31 647 ASP A O 1
ATOM 5041 N N . ARG A 1 648 ? -44.469 -8.266 40.121 1.00 96.75 648 ARG A N 1
ATOM 5042 C CA . ARG A 1 648 ? -43.609 -8.968 41.077 1.00 96.75 648 ARG A CA 1
ATOM 5043 C C . ARG A 1 648 ? -43.412 -8.176 42.369 1.00 96.75 648 ARG A C 1
ATOM 5045 O O . ARG A 1 648 ? -43.477 -8.774 43.441 1.00 96.75 648 ARG A O 1
ATOM 5052 N N . ALA A 1 649 ? -43.215 -6.861 42.301 1.00 96.25 649 ALA A N 1
ATOM 5053 C CA . ALA A 1 649 ? -43.091 -6.008 43.484 1.00 96.25 649 ALA A CA 1
ATOM 5054 C C . ALA A 1 649 ? -44.401 -5.950 44.292 1.00 96.25 649 ALA A C 1
ATOM 5056 O O . ALA A 1 649 ? -44.384 -5.909 45.525 1.00 96.25 649 ALA A O 1
ATOM 5057 N N . LEU A 1 650 ? -45.552 -6.018 43.617 1.00 96.38 650 LEU A N 1
ATOM 5058 C CA . LEU A 1 650 ? -46.868 -6.148 44.236 1.00 96.38 650 LEU A CA 1
ATOM 5059 C C . LEU A 1 650 ? -47.030 -7.511 44.926 1.00 96.38 650 LEU A C 1
ATOM 5061 O O . LEU A 1 650 ? -47.395 -7.558 46.103 1.00 96.38 650 LEU A O 1
ATOM 5065 N N . ALA A 1 651 ? -46.684 -8.607 44.243 1.00 96.19 651 ALA A N 1
ATOM 5066 C CA . ALA A 1 651 ? -46.734 -9.961 44.802 1.00 96.19 651 ALA A CA 1
ATOM 5067 C C . ALA A 1 651 ? -45.810 -10.142 46.024 1.00 96.19 651 ALA A C 1
ATOM 5069 O O . ALA A 1 651 ? -46.207 -10.757 47.015 1.00 96.19 651 ALA A O 1
ATOM 5070 N N . LEU A 1 652 ? -44.605 -9.561 45.988 1.00 96.00 652 LEU A N 1
ATOM 5071 C CA . LEU A 1 652 ? -43.645 -9.553 47.100 1.00 96.00 652 LEU A CA 1
ATOM 5072 C C . LEU A 1 652 ? -43.996 -8.546 48.213 1.00 96.00 652 LEU A C 1
ATOM 5074 O O . LEU A 1 652 ? -43.383 -8.583 49.278 1.00 96.00 652 LEU A O 1
ATOM 5078 N N . ARG A 1 653 ? -44.978 -7.659 47.987 1.00 97.00 653 ARG A N 1
ATOM 5079 C CA . ARG A 1 653 ? -45.333 -6.514 48.854 1.00 97.00 653 ARG A CA 1
ATOM 5080 C C . ARG A 1 653 ? -44.176 -5.527 49.091 1.00 97.00 653 ARG A C 1
ATOM 5082 O O . ARG A 1 653 ? -44.178 -4.796 50.083 1.00 97.00 653 ARG A O 1
ATOM 5089 N N . ASP A 1 654 ? -43.218 -5.485 48.171 1.00 97.06 654 ASP A N 1
ATOM 5090 C CA . ASP A 1 654 ? -42.074 -4.577 48.196 1.00 97.06 654 ASP A CA 1
ATOM 5091 C C . ASP A 1 654 ? -42.505 -3.162 47.784 1.00 97.06 654 ASP A C 1
ATOM 5093 O O . ASP A 1 654 ? -42.827 -2.895 46.625 1.00 97.06 654 ASP A O 1
ATOM 5097 N N . ARG A 1 655 ? -42.508 -2.243 48.755 1.00 96.75 655 ARG A N 1
ATOM 5098 C CA . ARG A 1 655 ? -42.895 -0.843 48.537 1.00 96.75 655 ARG A CA 1
ATOM 5099 C C . ARG A 1 655 ? -41.858 -0.048 47.744 1.00 96.75 655 ARG A C 1
ATOM 5101 O O . ARG A 1 655 ? -42.263 0.851 47.015 1.00 96.75 655 ARG A O 1
ATOM 5108 N N . ASP A 1 656 ? -40.565 -0.352 47.865 1.00 94.50 656 ASP A N 1
ATOM 5109 C CA . ASP A 1 656 ? -39.525 0.353 47.099 1.00 94.50 656 ASP A CA 1
ATOM 5110 C C . ASP A 1 656 ? -39.558 -0.112 45.636 1.00 94.50 656 ASP A C 1
ATOM 5112 O O . ASP A 1 656 ? -39.582 0.708 44.718 1.00 94.50 656 ASP A O 1
ATOM 5116 N N . GLY A 1 657 ? -39.728 -1.423 45.424 1.00 94.44 657 GLY A N 1
ATOM 5117 C CA . GLY A 1 657 ? -40.022 -2.016 44.118 1.00 94.44 657 GLY A CA 1
ATOM 5118 C C . GLY A 1 657 ? -41.230 -1.381 43.418 1.00 94.44 657 GLY A C 1
ATOM 5119 O O . GLY A 1 657 ? -41.139 -1.001 42.251 1.00 94.44 657 GLY A O 1
ATOM 5120 N N . GLN A 1 658 ? -42.344 -1.202 44.138 1.00 96.31 658 GLN A N 1
ATOM 5121 C CA . GLN A 1 658 ? -43.557 -0.559 43.612 1.00 96.31 658 GLN A CA 1
ATOM 5122 C C . GLN A 1 658 ? -43.340 0.924 43.263 1.00 96.31 658 GLN A C 1
ATOM 5124 O O . GLN A 1 658 ? -43.750 1.367 42.190 1.00 96.31 658 GLN A O 1
ATOM 5129 N N . LEU A 1 659 ? -42.680 1.694 44.139 1.00 96.19 659 LEU A N 1
ATOM 5130 C CA . LEU A 1 659 ? -42.407 3.119 43.905 1.00 96.19 659 LEU A CA 1
ATOM 5131 C C . LEU A 1 659 ? -41.505 3.330 42.682 1.00 96.19 659 LEU A C 1
ATOM 5133 O O . LEU A 1 659 ? -41.826 4.144 41.814 1.00 96.19 659 LEU A O 1
ATOM 5137 N N . ARG A 1 660 ? -40.423 2.552 42.572 1.00 95.56 660 ARG A N 1
ATOM 5138 C CA . ARG A 1 660 ? -39.476 2.619 41.450 1.00 95.56 660 ARG A CA 1
ATOM 5139 C C . ARG A 1 660 ? -40.065 2.107 40.142 1.00 95.56 660 ARG A C 1
ATOM 5141 O O . ARG A 1 660 ? -39.780 2.682 39.096 1.00 95.56 660 ARG A O 1
ATOM 5148 N N . GLY A 1 661 ? -40.920 1.081 40.186 1.00 94.56 661 GLY A N 1
ATOM 5149 C CA . GLY A 1 661 ? -41.715 0.656 39.030 1.00 94.56 661 GLY A CA 1
ATOM 5150 C C . GLY A 1 661 ? -42.565 1.809 38.487 1.00 94.56 661 GLY A C 1
ATOM 5151 O O . GLY A 1 661 ? -42.458 2.160 37.312 1.00 94.56 661 GLY A O 1
ATOM 5152 N N . ALA A 1 662 ? -43.278 2.512 39.372 1.00 94.75 662 ALA A N 1
ATOM 5153 C CA . ALA A 1 662 ? -44.077 3.678 39.003 1.00 94.75 662 ALA A CA 1
ATOM 5154 C C . ALA A 1 662 ? -43.241 4.900 38.550 1.00 94.75 662 ALA A C 1
ATOM 5156 O O . ALA A 1 662 ? -43.747 5.749 37.815 1.00 94.75 662 ALA A O 1
ATOM 5157 N N . GLU A 1 663 ? -41.981 5.050 38.974 1.00 95.81 663 GLU A N 1
ATOM 5158 C CA . GLU A 1 663 ? -41.034 6.043 38.419 1.00 95.81 663 GLU A CA 1
ATOM 5159 C C . GLU A 1 663 ? -40.533 5.658 37.022 1.00 95.81 663 GLU A C 1
ATOM 5161 O O . GLU A 1 663 ? -40.430 6.512 36.131 1.00 95.81 663 GLU A O 1
ATOM 5166 N N . LEU A 1 664 ? -40.275 4.367 36.817 1.00 95.62 664 LEU A N 1
ATOM 5167 C CA . LEU A 1 664 ? -39.855 3.806 35.543 1.00 95.62 664 LEU A CA 1
ATOM 5168 C C . LEU A 1 664 ? -40.977 3.913 34.499 1.00 95.62 664 LEU A C 1
ATOM 5170 O O . LEU A 1 664 ? -40.721 4.461 33.427 1.00 95.62 664 LEU A O 1
ATOM 5174 N N . ARG A 1 665 ? -42.229 3.537 34.823 1.00 97.06 665 ARG A N 1
ATOM 5175 C CA . ARG A 1 665 ? -43.381 3.758 33.924 1.00 97.06 665 ARG A CA 1
ATOM 5176 C C . ARG A 1 665 ? -43.542 5.233 33.564 1.00 97.06 665 ARG A C 1
ATOM 5178 O O . ARG A 1 665 ? -43.606 5.548 32.381 1.00 97.06 665 ARG A O 1
ATOM 5185 N N . ARG A 1 666 ? -43.528 6.147 34.543 1.00 96.75 666 ARG A N 1
ATOM 5186 C CA . ARG A 1 666 ? -43.640 7.595 34.269 1.00 96.75 666 ARG A CA 1
ATOM 5187 C C . ARG A 1 666 ? -42.556 8.106 33.320 1.00 96.75 666 ARG A C 1
ATOM 5189 O O . ARG A 1 666 ? -42.792 9.063 32.590 1.00 96.75 666 ARG A O 1
ATOM 5196 N N . SER A 1 667 ? -41.366 7.507 33.334 1.00 95.31 667 SER A N 1
ATOM 5197 C CA . SER A 1 667 ? -40.279 7.858 32.409 1.00 95.31 667 SER A CA 1
ATOM 5198 C C . SER A 1 667 ? -40.454 7.205 31.033 1.00 95.31 667 SER A C 1
ATOM 5200 O O . SER A 1 667 ? -40.178 7.840 30.019 1.00 95.31 667 SER A O 1
ATOM 5202 N N . LEU A 1 668 ? -41.018 5.996 30.973 1.00 95.00 668 LEU A N 1
ATOM 5203 C CA . LEU A 1 668 ? -41.388 5.322 29.724 1.00 95.00 668 LEU A CA 1
ATOM 5204 C C . LEU A 1 668 ? -42.550 5.998 28.991 1.00 95.00 668 LEU A C 1
ATOM 5206 O O . LEU A 1 668 ? -42.534 6.064 27.766 1.00 95.00 668 LEU A O 1
ATOM 5210 N N . GLU A 1 669 ? -43.520 6.560 29.710 1.00 96.44 669 GLU A N 1
ATOM 5211 C CA . GLU A 1 669 ? -44.586 7.393 29.139 1.00 96.44 669 GLU A CA 1
ATOM 5212 C C . GLU A 1 669 ? -44.004 8.596 28.375 1.00 96.44 669 GLU A C 1
ATOM 5214 O O . GLU A 1 669 ? -44.421 8.877 27.249 1.00 96.44 669 GLU A O 1
ATOM 5219 N N . ARG A 1 670 ? -42.981 9.258 28.938 1.00 97.00 670 ARG A N 1
ATOM 5220 C CA . ARG A 1 670 ? -42.293 10.388 28.288 1.00 97.00 670 ARG A CA 1
ATOM 5221 C C . ARG A 1 670 ? -41.393 9.945 27.131 1.00 97.00 670 ARG A C 1
ATOM 5223 O O . ARG A 1 670 ? -41.451 10.561 26.071 1.00 97.00 670 ARG A O 1
ATOM 5230 N N . ILE A 1 671 ? -40.657 8.837 27.280 1.00 96.38 671 ILE A N 1
ATOM 5231 C CA . ILE A 1 671 ? -39.890 8.198 26.190 1.00 96.38 671 ILE A CA 1
ATOM 5232 C C . ILE A 1 671 ? -40.805 7.873 25.001 1.00 96.38 671 ILE A C 1
ATOM 5234 O O . ILE A 1 671 ? -40.508 8.265 23.877 1.00 96.38 671 ILE A O 1
ATOM 5238 N N . ASN A 1 672 ? -41.943 7.214 25.235 1.00 96.56 672 ASN A N 1
ATOM 5239 C CA . ASN A 1 672 ? -42.906 6.881 24.184 1.00 96.56 672 ASN A CA 1
ATOM 5240 C C . ASN A 1 672 ? -43.511 8.140 23.540 1.00 96.56 672 ASN A C 1
ATOM 5242 O O . ASN A 1 672 ? -43.660 8.189 22.321 1.00 96.56 672 ASN A O 1
ATOM 5246 N N . GLY A 1 673 ? -43.795 9.185 24.327 1.00 95.06 673 GLY A N 1
ATOM 5247 C CA . GLY A 1 673 ? -44.191 10.496 23.804 1.00 95.06 673 GLY A CA 1
ATOM 5248 C C . GLY A 1 673 ? -43.139 11.096 22.865 1.00 95.06 673 GLY A C 1
ATOM 5249 O O . GLY A 1 673 ? -43.456 11.434 21.725 1.00 95.06 673 GLY A O 1
ATOM 5250 N N . ALA A 1 674 ? -41.878 11.154 23.302 1.00 95.44 674 ALA A N 1
ATOM 5251 C CA . ALA A 1 674 ? -40.765 11.672 22.508 1.00 95.44 674 ALA A CA 1
ATOM 5252 C C . ALA A 1 674 ? -40.523 10.856 21.226 1.00 95.44 674 ALA A C 1
ATOM 5254 O O . ALA A 1 674 ? -40.261 11.444 20.180 1.00 95.44 674 ALA A O 1
ATOM 5255 N N . LEU A 1 675 ? -40.659 9.525 21.273 1.00 96.12 675 LEU A N 1
ATOM 5256 C CA . LEU A 1 675 ? -40.539 8.654 20.097 1.00 96.12 675 LEU A CA 1
ATOM 5257 C C . LEU A 1 675 ? -41.684 8.848 19.093 1.00 96.12 675 LEU A C 1
ATOM 5259 O O . LEU A 1 675 ? -41.433 8.823 17.893 1.00 96.12 675 LEU A O 1
ATOM 5263 N N . ASN A 1 676 ? -42.914 9.082 19.555 1.00 96.19 676 ASN A N 1
ATOM 5264 C CA . ASN A 1 676 ? -44.064 9.347 18.681 1.00 96.19 676 ASN A CA 1
ATOM 5265 C C . ASN A 1 676 ? -44.016 10.755 18.061 1.00 96.19 676 ASN A C 1
ATOM 5267 O O . ASN A 1 676 ? -44.435 10.951 16.921 1.00 96.19 676 ASN A O 1
ATOM 5271 N N . ASP A 1 677 ? -43.493 11.749 18.781 1.00 95.06 677 ASP A N 1
ATOM 5272 C CA . ASP A 1 677 ? -43.168 13.056 18.201 1.00 95.06 677 ASP A CA 1
ATOM 5273 C C . ASP A 1 677 ? -42.051 12.928 17.164 1.00 95.06 677 ASP A C 1
ATOM 5275 O O . ASP A 1 677 ? -42.171 13.444 16.057 1.00 95.06 677 ASP A O 1
ATOM 5279 N N . LEU A 1 678 ? -40.994 12.185 17.486 1.00 94.31 678 LEU A N 1
ATOM 5280 C CA . LEU A 1 678 ? -39.832 12.027 16.622 1.00 94.31 678 LEU A CA 1
ATOM 5281 C C . LEU A 1 678 ? -40.147 11.187 15.370 1.00 94.31 678 LEU A C 1
ATOM 5283 O O . LEU A 1 678 ? -39.649 11.512 14.297 1.00 94.31 678 LEU A O 1
ATOM 5287 N N . GLU A 1 679 ? -41.042 10.197 15.453 1.00 95.81 679 GLU A N 1
ATOM 5288 C CA . GLU A 1 679 ? -41.624 9.547 14.271 1.00 95.81 679 GLU A CA 1
ATOM 5289 C C . GLU A 1 679 ? -42.383 10.554 13.395 1.00 95.81 679 GLU A C 1
ATOM 5291 O O . GLU A 1 679 ? -42.252 10.515 12.174 1.00 95.81 679 GLU A O 1
ATOM 5296 N N . ARG A 1 680 ? -43.163 11.472 13.981 1.00 95.12 680 ARG A N 1
ATOM 5297 C CA . ARG A 1 680 ? -43.907 12.481 13.207 1.00 95.12 680 ARG A CA 1
ATOM 5298 C C . ARG A 1 680 ? -42.993 13.499 12.532 1.00 95.12 680 ARG A C 1
ATOM 5300 O O . ARG A 1 680 ? -43.282 13.889 11.407 1.00 95.12 680 ARG A O 1
ATOM 5307 N N . GLU A 1 681 ? -41.898 13.909 13.166 1.00 93.88 681 GLU A N 1
ATOM 5308 C CA . GLU A 1 681 ? -40.910 14.813 12.554 1.00 93.88 681 GLU A CA 1
ATOM 5309 C C . GLU A 1 681 ? -40.037 14.103 11.497 1.00 93.88 681 GLU A C 1
ATOM 5311 O O . GLU A 1 681 ? -39.617 14.738 10.538 1.00 93.88 681 GLU A O 1
ATOM 5316 N N . VAL A 1 682 ? -39.803 12.789 11.623 1.00 89.62 682 VAL A N 1
ATOM 5317 C CA . VAL A 1 682 ? -39.091 11.943 10.632 1.00 89.62 682 VAL A CA 1
ATOM 5318 C C . VAL A 1 682 ? -40.054 11.348 9.571 1.00 89.62 682 VAL A C 1
ATOM 5320 O O . VAL A 1 682 ? -39.657 10.553 8.723 1.00 89.62 682 VAL A O 1
ATOM 5323 N N . ASN A 1 683 ? -41.328 11.759 9.594 1.00 88.00 683 ASN A N 1
ATOM 5324 C CA . ASN A 1 683 ? -42.353 11.501 8.570 1.00 88.00 683 ASN A CA 1
ATOM 5325 C C . ASN A 1 683 ? -42.850 12.802 7.886 1.00 88.00 683 ASN A C 1
ATOM 5327 O O . ASN A 1 683 ? -43.838 12.759 7.149 1.00 88.00 683 ASN A O 1
ATOM 5331 N N . GLN A 1 684 ? -42.187 13.937 8.147 1.00 85.88 684 GLN A N 1
ATOM 5332 C CA . GLN A 1 684 ? -42.342 15.225 7.448 1.00 85.88 684 GLN A CA 1
ATOM 5333 C C . GLN A 1 684 ? -41.124 15.515 6.556 1.00 85.88 684 GLN A C 1
ATOM 5335 O O . GLN A 1 684 ? -41.245 16.422 5.707 1.00 85.88 684 GLN A O 1
#

Sequence (684 aa):
MRRIAMVVAVLFFFVAGAPLVVPHSQALAQVVPAFNAQPLAQPVYAQPILAQPQRNAEAEQVRGWYRDYLGREPGPELTAWVELLRGGMSPVDVQATILGSDEFFNSKGRDQQTFVLETLQAVTWNQPTATDLRQWTDRLTQLRGDRFALVREILMTNTASQPNGAAGTIVDLSTRLVAAAKLLGDTAAFELTGTLQGQQVSLRSQALYDATESFRRAVAQRNFRPETLDQELRVVERSFDAVQTSLSNPPGTAPSTASIARRVSTLLSDTRASLRLPTDPIYGGGYPQPLPGNPGGTGAIETQRLLAQIDSISRGTQSIIQMYQSRGNQDYTYNTTLRDLDTFAGQLDNFRLSVQRSSSGQRLQWELQQLQQQAARITPQLMQGQPPVFTRLYWQSVESGLLQLSDTLARSTGIPSGTVPGGNFPGGTPTNPGPIYRPNQDLLLAIDQAMAQSDAFLAGLTPFVFGIPEVPRLQRDVRTLKGHLAEVRQSVVQGDAQLASGEQMRLIKIDFDTAYTRWSTIVEGYKLINYTKLSPVGRSIDQIDLMLQQDKTYVDVARPVYGSRVEQLLRALNQDSAAAQTALQGLVSYTEQRAIQQSLAQLDSYSQTLANLQRDRIRTYDDQRRTVALMQRVAQNIDANTVRLEDRALALRDRDGQLRGAELRRSLERINGALNDLEREVNQ

Mean predicted aligned error: 18.92 Å

Solvent-accessible surface area (backbone atoms only — not comparable to full-atom values): 38914 Å² total; per-residue (Å²): 131,84,88,87,93,83,91,86,88,84,90,84,88,81,84,88,82,82,89,86,87,84,81,90,82,83,91,79,89,80,90,78,82,93,75,86,90,72,93,71,83,78,78,85,74,77,73,77,80,74,73,72,82,73,79,54,62,61,49,57,51,52,38,47,52,27,39,73,69,68,62,26,73,62,63,82,62,44,60,55,53,39,53,39,46,76,71,66,48,50,76,61,58,54,50,13,50,57,64,33,26,69,66,41,34,54,75,43,76,65,41,67,64,54,37,47,47,51,50,45,31,64,74,68,50,44,85,72,50,78,64,55,48,47,54,52,44,55,46,28,56,75,52,74,64,41,41,39,62,45,40,37,52,53,51,50,55,50,57,73,67,50,56,89,54,72,71,32,51,51,48,51,46,30,50,45,42,29,40,41,30,43,52,27,26,57,40,29,42,66,63,29,49,84,31,74,54,22,54,53,32,30,57,29,22,49,52,21,24,54,26,25,49,48,35,34,56,47,65,70,38,95,81,60,52,73,69,56,54,58,49,33,46,57,45,27,50,55,25,44,54,50,27,51,55,38,54,56,52,70,64,80,76,42,65,69,30,52,50,40,47,55,52,43,52,51,49,51,52,54,45,55,54,67,70,58,65,92,73,76,71,88,72,90,74,77,82,80,80,79,78,89,83,72,92,68,74,60,57,65,59,49,49,53,51,50,51,57,41,53,55,50,29,44,49,29,46,51,54,41,46,31,63,50,73,67,49,88,79,75,48,72,69,55,54,50,46,45,48,55,48,55,51,50,43,55,51,49,55,52,51,49,52,39,58,77,67,65,54,55,57,70,59,54,51,50,55,51,51,49,52,53,54,52,47,67,59,45,54,60,54,50,60,70,68,70,55,55,70,65,50,53,55,31,47,53,48,28,56,51,33,56,50,55,45,45,58,48,49,19,63,81,57,71,48,71,84,83,67,79,86,83,68,87,64,91,88,61,82,76,78,74,73,71,82,74,78,72,49,63,62,68,52,51,50,32,44,52,49,25,44,53,44,46,51,55,42,53,61,60,44,56,88,39,51,89,78,34,89,60,43,65,53,45,57,43,36,49,39,40,29,44,37,42,47,51,50,47,46,51,28,30,73,70,60,44,38,74,81,41,40,71,61,43,53,51,50,34,50,54,31,45,52,52,29,49,52,55,47,51,52,49,39,60,77,69,64,58,74,93,64,75,69,67,67,63,31,52,56,29,49,53,49,38,53,54,53,50,70,62,40,85,82,55,65,70,80,79,58,73,80,66,73,44,72,58,55,53,35,49,53,51,37,52,53,33,47,54,49,34,60,51,44,51,73,78,45,80,89,42,79,43,47,59,57,37,52,55,34,50,56,49,39,54,53,44,49,53,49,44,59,45,55,70,66,44,80,86,62,62,65,64,60,48,43,52,44,49,60,48,41,52,53,36,52,52,56,33,49,63,36,43,53,55,44,29,55,47,17,57,75,70,66,37,64,66,47,38,53,32,33,56,48,30,50,60,26,48,55,51,38,53,50,35,50,55,52,39,47,53,63,63,71,108